Protein AF-0000000070200040 (afdb_homodimer)

pLDDT: mean 71.41, std 29.25, range [17.77, 98.75]

Secondary structure (DSSP, 8-state):
------TT------------TT--------STHHHHHHHHHHHHHHHHHHHHHHTTS---------TTS----HHHHHHHHHHHHHHHHHHHHHHTTGGGTT-HHHHHHHHHHHHHHHHHHHHHHH-GGG------HHHHHHHHT-HHHHHHHHHHHHHH-SGGGGT-GGGS-TT--HHHH--HHHHHHHHHHHHHHHHHHHHH-/------TT------------TT--------STHHHHHHHHHHHHHHHHHHHHHHTTS---------TTS----HHHHHHHHHHHHHHHHHHHHHHTTGGGTT-HHHHHHHHHHHHHHHHHHHHHHH-GGG------HHHHHHHHT-HHHHHHHHHHHHHH-SGGGGT-GGGS-TT--HHHH--HHHHHHHHHHHHHHHHHHHHH-

Solvent-accessible surface area (backbone atoms only — not comparable to full-atom values): 22613 Å² total; per-residue (Å²): 138,74,98,76,73,80,87,65,81,71,79,74,75,76,77,64,79,73,71,75,77,73,78,72,66,80,82,70,58,70,84,70,43,57,18,53,44,37,25,29,47,48,58,32,47,55,36,49,58,51,37,63,67,31,66,70,72,88,79,78,86,82,71,80,62,77,82,82,62,70,40,62,33,66,69,59,16,50,43,25,34,51,50,14,52,42,31,38,47,33,24,55,57,46,65,76,64,29,85,80,46,50,39,29,16,56,31,33,45,29,14,50,50,15,41,41,27,31,53,48,14,50,34,18,50,60,21,42,83,68,47,54,27,58,83,49,51,42,62,52,24,53,73,67,69,39,69,69,50,28,51,51,34,44,52,46,39,71,72,63,49,59,73,62,41,41,69,40,34,85,73,39,61,90,94,40,32,22,46,76,70,37,44,67,69,56,22,54,50,35,40,52,51,26,52,52,51,44,52,54,45,60,73,70,103,137,82,88,72,76,76,89,66,81,72,77,74,76,75,77,65,80,71,72,75,77,71,80,73,67,82,81,69,48,70,82,68,42,56,16,48,48,39,22,26,45,50,56,36,48,54,36,49,58,51,39,64,68,39,67,70,74,88,80,78,86,80,72,82,62,77,83,81,62,69,39,62,32,65,68,59,16,49,43,26,35,51,48,14,52,42,31,39,47,33,25,54,56,47,65,75,63,29,84,80,46,50,40,29,14,54,32,31,44,29,15,51,50,15,40,41,27,31,54,48,14,51,34,18,50,60,22,42,83,68,49,57,21,55,80,51,52,42,61,54,24,51,75,68,70,37,68,68,49,27,50,51,34,44,53,46,38,71,71,60,49,58,72,62,42,40,70,39,34,86,70,38,59,90,94,41,31,23,46,76,70,36,44,67,69,57,22,53,49,36,41,52,52,26,52,52,50,46,52,54,47,59,74,70,104

Organism: Mizuhopecten yessoensis (NCBI:txid6573)

Sequence (410 aa):
MLVWDRLTNGDRVSVDDDVDASDYSQYRPSPNSQFYDDVYRQCSRERKRYQESSKSRGGSRRSHFHDNDPVSNPMQQRKWFKQAELDLAAAEHFMKSTEEVQAYNWICYMSHQAVEKSLMSMMYRRDANSVNNGHDIYGIAASLGDDSLMSATGEMQSLLGNYTHLRYPDEHAAGRIPSSSVTRAMAETAFGIARRILDKVDAKNMLVWDRLTNGDRVSVDDDVDASDYSQYRPSPNSQFYDDVYRQCSRERKRYQESSKSRGGSRRSHFHDNDPVSNPMQQRKWFKQAELDLAAAEHFMKSTEEVQAYNWICYMSHQAVEKSLMSMMYRRDANSVNNGHDIYGIAASLGDDSLMSATGEMQSLLGNYTHLRYPDEHAAGRIPSSSVTRAMAETAFGIARRILDKVDAKN

Foldseek 3Di:
DDDPDDPDDPPPPPPVPPPDPPCPDDPPPDPCVVVVVVVVVVVVVVVVVVVVVVPPDDPDDCPPPVPPDADADLVLLVVLQVQLVVLLVVLVVCLVPVPVPLLLLVSLLSLLSSLQSLLLSVCNGGHVVPRDPDSQSLVSCVVVVDPVSNVLSVVSCVLCPDNVQSPAQVVDDPPDHNSRVGDSVSSVSSSVSSVVSSVVSVVVD/DDPPDDPDDPPPPPPVPPPDPPCPDDPDPDPCVVVVVVVVVVVVVVVVVVVVVVPPDDPDDPPPPVPPDADADLVLLVVLQVQLVVLLVVLVVCLVPVPVPLLLLVSLLSLLSSLQSLLLSVCNGGHVVPRDPDSQSLVSQVVVVDPVSNVLSVVSCVLCPDNVQSPAQVVDDPPDHNSRVGDSVSSVSSSVSSVVSSVVSVVVD

Structure (mmCIF, N/CA/C/O backbone):
data_AF-0000000070200040-model_v1
#
loop_
_entity.id
_entity.type
_entity.pdbx_description
1 polymer 'HEPN domain-containing protein'
#
loop_
_atom_site.group_PDB
_atom_site.id
_atom_site.type_symbol
_atom_site.label_atom_id
_atom_site.label_alt_id
_atom_site.label_comp_id
_atom_site.label_asym_id
_atom_site.label_entity_id
_atom_site.label_seq_id
_atom_site.pdbx_PDB_ins_code
_atom_site.Cartn_x
_atom_site.Cartn_y
_atom_site.Cartn_z
_atom_site.occupancy
_atom_site.B_iso_or_equiv
_atom_site.auth_seq_id
_atom_site.auth_comp_id
_atom_site.auth_asym_id
_atom_site.auth_atom_id
_atom_site.pdbx_PDB_model_num
ATOM 1 N N . MET A 1 1 ? -13.672 -40.188 24.156 1 18 1 MET A N 1
ATOM 2 C CA . MET A 1 1 ? -12.695 -40.094 25.234 1 18 1 MET A CA 1
ATOM 3 C C . MET A 1 1 ? -11.344 -39.625 24.703 1 18 1 MET A C 1
ATOM 5 O O . MET A 1 1 ? -10.75 -38.688 25.219 1 18 1 MET A O 1
ATOM 9 N N . LEU A 1 2 ? -10.391 -40.469 24.078 1 17.77 2 LEU A N 1
ATOM 10 C CA . LEU A 1 2 ? -9 -40.562 24.516 1 17.77 2 LEU A CA 1
ATOM 11 C C . LEU A 1 2 ? -8.156 -39.5 23.812 1 17.77 2 LEU A C 1
ATOM 13 O O . LEU A 1 2 ? -7.363 -38.812 24.469 1 17.77 2 LEU A O 1
ATOM 17 N N . VAL A 1 3 ? -7.801 -39.312 22.391 1 22.03 3 VAL A N 1
ATOM 18 C CA . VAL A 1 3 ? -6.395 -39.5 22.047 1 22.03 3 VAL A CA 1
ATOM 19 C C . VAL A 1 3 ? -5.652 -38.188 22.172 1 22.03 3 VAL A C 1
ATOM 21 O O . VAL A 1 3 ? -5.801 -37.281 21.328 1 22.03 3 VAL A O 1
ATOM 24 N N . TRP A 1 4 ? -5.703 -37.344 23.328 1 20.59 4 TRP A N 1
ATOM 25 C CA . TRP A 1 4 ? -5.094 -36.094 23.703 1 20.59 4 TRP A CA 1
ATOM 26 C C . TRP A 1 4 ? -3.574 -36.156 23.641 1 20.59 4 TRP A C 1
ATOM 28 O O . TRP A 1 4 ? -2.881 -35.156 23.781 1 20.59 4 TRP A O 1
ATOM 38 N N . ASP A 1 5 ? -2.936 -37.344 23.75 1 19.97 5 ASP A N 1
ATOM 39 C CA . ASP A 1 5 ? -1.746 -37.469 24.594 1 19.97 5 ASP A CA 1
ATOM 40 C C . ASP A 1 5 ? -0.537 -36.812 23.938 1 19.97 5 ASP A C 1
ATOM 42 O O . ASP A 1 5 ? 0.246 -36.125 24.594 1 19.97 5 ASP A O 1
ATOM 46 N N . ARG A 1 6 ? -0.025 -37.312 22.797 1 21.05 6 ARG A N 1
ATOM 47 C CA . ARG A 1 6 ? 1.37 -37.719 22.719 1 21.05 6 ARG A CA 1
ATOM 48 C C . ARG A 1 6 ? 2.283 -36.531 22.438 1 21.05 6 ARG A C 1
ATOM 50 O O . ARG A 1 6 ? 3.486 -36.719 22.234 1 21.05 6 ARG A O 1
ATOM 57 N N . LEU A 1 7 ? 1.887 -35.281 22.062 1 21.17 7 LEU A N 1
ATOM 58 C CA . LEU A 1 7 ? 2.795 -34.5 21.25 1 21.17 7 LEU A CA 1
ATOM 59 C C . LEU A 1 7 ? 3.916 -33.906 22.094 1 21.17 7 LEU A C 1
ATOM 61 O O . LEU A 1 7 ? 4.594 -32.969 21.672 1 21.17 7 LEU A O 1
ATOM 65 N N . THR A 1 8 ? 4.281 -34.531 23.312 1 20.77 8 THR A N 1
ATOM 66 C CA . THR A 1 8 ? 5.02 -33.75 24.297 1 20.77 8 THR A CA 1
ATOM 67 C C . THR A 1 8 ? 6.492 -33.656 23.906 1 20.77 8 THR A C 1
ATOM 69 O O . THR A 1 8 ? 7.266 -32.969 24.594 1 20.77 8 THR A O 1
ATOM 72 N N . ASN A 1 9 ? 7.074 -34.562 23.188 1 22.41 9 ASN A N 1
ATOM 73 C CA . ASN A 1 9 ? 8.469 -34.812 23.562 1 22.41 9 ASN A CA 1
ATOM 74 C C . ASN A 1 9 ? 9.344 -33.594 23.172 1 22.41 9 ASN A C 1
ATOM 76 O O . ASN A 1 9 ? 9.203 -33.062 22.094 1 22.41 9 ASN A O 1
ATOM 80 N N . GLY A 1 10 ? 10.047 -32.875 24.094 1 22.7 10 GLY A N 1
ATOM 81 C CA . GLY A 1 10 ? 10.859 -31.688 24.281 1 22.7 10 GLY A CA 1
ATOM 82 C C . GLY A 1 10 ? 12.211 -31.766 23.609 1 22.7 10 GLY A C 1
ATOM 83 O O . GLY A 1 10 ? 13.133 -31.031 23.953 1 22.7 10 GLY A O 1
ATOM 84 N N . ASP A 1 11 ? 12.398 -32.75 22.703 1 23.14 11 ASP A N 1
ATOM 85 C CA . ASP A 1 11 ? 13.836 -32.938 22.5 1 23.14 11 ASP A CA 1
ATOM 86 C C . ASP A 1 11 ? 14.484 -31.656 21.984 1 23.14 11 ASP A C 1
ATOM 88 O O . ASP A 1 11 ? 13.961 -31.016 21.062 1 23.14 11 ASP A O 1
ATOM 92 N N . ARG A 1 12 ? 15.359 -31.156 22.859 1 23.02 12 ARG A N 1
ATOM 93 C CA . ARG A 1 12 ? 16.172 -29.953 22.688 1 23.02 12 ARG A CA 1
ATOM 94 C C . ARG A 1 12 ? 17.062 -30.062 21.453 1 23.02 12 ARG A C 1
ATOM 96 O O . ARG A 1 12 ? 17.859 -30.984 21.328 1 23.02 12 ARG A O 1
ATOM 103 N N . VAL A 1 13 ? 16.531 -29.906 20.266 1 23.02 13 VAL A N 1
ATOM 104 C CA . VAL A 1 13 ? 17.422 -29.969 19.109 1 23.02 13 VAL A CA 1
ATOM 105 C C . VAL A 1 13 ? 18.547 -28.938 19.266 1 23.02 13 VAL A C 1
ATOM 107 O O . VAL A 1 13 ? 18.281 -27.766 19.531 1 23.02 13 VAL A O 1
ATOM 110 N N . SER A 1 14 ? 19.625 -29.375 19.844 1 22.47 14 SER A N 1
ATOM 111 C CA . SER A 1 14 ? 20.844 -28.594 20.031 1 22.47 14 SER A CA 1
ATOM 112 C C . SER A 1 14 ? 21.344 -28.031 18.703 1 22.47 14 SER A C 1
ATOM 114 O O . SER A 1 14 ? 21.672 -28.797 17.781 1 22.47 14 SER A O 1
ATOM 116 N N . VAL A 1 15 ? 20.766 -27.141 18.156 1 22.55 15 VAL A N 1
ATOM 117 C CA . VAL A 1 15 ? 21.219 -26.5 16.922 1 22.55 15 VAL A CA 1
ATOM 118 C C . VAL A 1 15 ? 22.625 -25.922 17.141 1 22.55 15 VAL A C 1
ATOM 120 O O . VAL A 1 15 ? 22.797 -24.938 17.844 1 22.55 15 VAL A O 1
ATOM 123 N N . ASP A 1 16 ? 23.562 -26.734 17.516 1 23.94 16 ASP A N 1
ATOM 124 C CA . ASP A 1 16 ? 24.922 -26.25 17.75 1 23.94 16 ASP A CA 1
ATOM 125 C C . ASP A 1 16 ? 25.484 -25.594 16.5 1 23.94 16 ASP A C 1
ATOM 127 O O . ASP A 1 16 ? 26.688 -25.312 16.422 1 23.94 16 ASP A O 1
ATOM 131 N N . ASP A 1 17 ? 24.812 -25.516 15.367 1 22.52 17 ASP A N 1
ATOM 132 C CA . ASP A 1 17 ? 25.688 -25.281 14.227 1 22.52 17 ASP A CA 1
ATOM 133 C C . ASP A 1 17 ? 26.453 -23.969 14.383 1 22.52 17 ASP A C 1
ATOM 135 O O . ASP A 1 17 ? 25.844 -22.906 14.547 1 22.52 17 ASP A O 1
ATOM 139 N N . ASP A 1 18 ? 27.594 -23.984 14.984 1 24.81 18 ASP A N 1
ATOM 140 C CA . ASP A 1 18 ? 28.594 -22.922 15.086 1 24.81 18 ASP A CA 1
ATOM 141 C C . ASP A 1 18 ? 28.891 -22.328 13.719 1 24.81 18 ASP A C 1
ATOM 143 O O . ASP A 1 18 ? 29.641 -22.906 12.922 1 24.81 18 ASP A O 1
ATOM 147 N N . VAL A 1 19 ? 27.984 -22.062 12.953 1 25.06 19 VAL A N 1
ATOM 148 C CA . VAL A 1 19 ? 28.406 -21.469 11.688 1 25.06 19 VAL A CA 1
ATOM 149 C C . VAL A 1 19 ? 29.281 -20.25 11.953 1 25.06 19 VAL A C 1
ATOM 151 O O . VAL A 1 19 ? 28.953 -19.391 12.781 1 25.06 19 VAL A O 1
ATOM 154 N N . ASP A 1 20 ? 30.5 -20.438 11.844 1 24.16 20 ASP A N 1
ATOM 155 C CA . ASP A 1 20 ? 31.562 -19.438 11.945 1 24.16 20 ASP A CA 1
ATOM 156 C C . ASP A 1 20 ? 31.219 -18.203 11.125 1 24.16 20 ASP A C 1
ATOM 158 O O . ASP A 1 20 ? 30.734 -18.312 9.992 1 24.16 20 ASP A O 1
ATOM 162 N N . ALA A 1 21 ? 31.078 -17.078 11.75 1 24.92 21 ALA A N 1
ATOM 163 C CA . ALA A 1 21 ? 30.734 -15.703 11.406 1 24.92 21 ALA A CA 1
ATOM 164 C C . ALA A 1 21 ? 31.594 -15.188 10.258 1 24.92 21 ALA A C 1
ATOM 166 O O . ALA A 1 21 ? 31.406 -14.062 9.781 1 24.92 21 ALA A O 1
ATOM 167 N N . SER A 1 22 ? 32.625 -15.867 10 1 25.25 22 SER A N 1
ATOM 168 C CA . SER A 1 22 ? 33.656 -15.047 9.352 1 25.25 22 SER A CA 1
ATOM 169 C C . SER A 1 22 ? 33.219 -14.648 7.945 1 25.25 22 SER A C 1
ATOM 171 O O . SER A 1 22 ? 33.688 -13.641 7.41 1 25.25 22 SER A O 1
ATOM 173 N N . ASP A 1 23 ? 32.75 -15.664 7.164 1 23.44 23 ASP A N 1
ATOM 174 C CA . ASP A 1 23 ? 32.844 -15.375 5.738 1 23.44 23 ASP A CA 1
ATOM 175 C C . ASP A 1 23 ? 31.766 -14.422 5.281 1 23.44 23 ASP A C 1
ATOM 177 O O . ASP A 1 23 ? 30.672 -14.852 4.898 1 23.44 23 ASP A O 1
ATOM 181 N N . TYR A 1 24 ? 31.391 -13.438 6.027 1 24.5 24 TYR A N 1
ATOM 182 C CA . TYR A 1 24 ? 30.438 -12.438 5.559 1 24.5 24 TYR A CA 1
ATOM 183 C C . TYR A 1 24 ? 30.812 -11.922 4.176 1 24.5 24 TYR A C 1
ATOM 185 O O . TYR A 1 24 ? 31.641 -11.016 4.051 1 24.5 24 TYR A O 1
ATOM 193 N N . SER A 1 25 ? 30.938 -12.93 3.242 1 25.91 25 SER A N 1
ATOM 194 C CA . SER A 1 25 ? 31.312 -12.516 1.891 1 25.91 25 SER A CA 1
ATOM 195 C C . SER A 1 25 ? 30.453 -11.344 1.419 1 25.91 25 SER A C 1
ATOM 197 O O . SER A 1 25 ? 29.359 -11.109 1.951 1 25.91 25 SER A O 1
ATOM 199 N N . GLN A 1 26 ? 30.922 -10.68 0.255 1 24.8 26 GLN A N 1
ATOM 200 C CA . GLN A 1 26 ? 30.641 -9.445 -0.476 1 24.8 26 GLN A CA 1
ATOM 201 C C . GLN A 1 26 ? 29.219 -9.445 -1.021 1 24.8 26 GLN A C 1
ATOM 203 O O . GLN A 1 26 ? 28.781 -10.406 -1.653 1 24.8 26 GLN A O 1
ATOM 208 N N . TYR A 1 27 ? 28.359 -8.883 -0.341 1 25.75 27 TYR A N 1
ATOM 209 C CA . TYR A 1 27 ? 26.984 -8.602 -0.736 1 25.75 27 TYR A CA 1
ATOM 210 C C . TYR A 1 27 ? 26.906 -8.125 -2.182 1 25.75 27 TYR A C 1
ATOM 212 O O . TYR A 1 27 ? 27.391 -7.031 -2.502 1 25.75 27 TYR A O 1
ATOM 220 N N . ARG A 1 28 ? 26.969 -9.133 -3.207 1 28.39 28 ARG A N 1
ATOM 221 C CA . ARG A 1 28 ? 26.781 -8.781 -4.609 1 28.39 28 ARG A CA 1
ATOM 222 C C . ARG A 1 28 ? 25.406 -8.133 -4.828 1 28.39 28 ARG A C 1
ATOM 224 O O . ARG A 1 28 ? 24.406 -8.617 -4.32 1 28.39 28 ARG A O 1
ATOM 231 N N . PRO A 1 29 ? 25.391 -6.906 -5.262 1 30.08 29 PRO A N 1
ATOM 232 C CA . PRO A 1 29 ? 24.141 -6.223 -5.566 1 30.08 29 PRO A CA 1
ATOM 233 C C . PRO A 1 29 ? 23.234 -7.027 -6.504 1 30.08 29 PRO A C 1
ATOM 235 O O . PRO A 1 29 ? 23.719 -7.562 -7.508 1 30.08 29 PRO A O 1
ATOM 238 N N . SER A 1 30 ? 22.266 -7.766 -6.105 1 32.5 30 SER A N 1
ATOM 239 C CA . SER A 1 30 ? 21.375 -8.641 -6.855 1 32.5 30 SER A CA 1
ATOM 240 C C . SER A 1 30 ? 20.766 -7.922 -8.055 1 32.5 30 SER A C 1
ATOM 242 O O . SER A 1 30 ? 20.562 -6.707 -8.016 1 32.5 30 SER A O 1
ATOM 244 N N . PRO A 1 31 ? 20.672 -8.531 -9.281 1 32.72 31 PRO A N 1
ATOM 245 C CA . PRO A 1 31 ? 20.109 -8.188 -10.586 1 32.72 31 PRO A CA 1
ATOM 246 C C . PRO A 1 31 ? 18.703 -7.574 -10.469 1 32.72 31 PRO A C 1
ATOM 248 O O . PRO A 1 31 ? 18.125 -7.164 -11.477 1 32.72 31 PRO A O 1
ATOM 251 N N . ASN A 1 32 ? 18.094 -7.465 -9.391 1 34.69 32 ASN A N 1
ATOM 252 C CA . ASN A 1 32 ? 16.672 -7.156 -9.234 1 34.69 32 ASN A CA 1
ATOM 253 C C . ASN A 1 32 ? 16.406 -5.668 -9.406 1 34.69 32 ASN A C 1
ATOM 255 O O . ASN A 1 32 ? 15.312 -5.188 -9.07 1 34.69 32 ASN A O 1
ATOM 259 N N . SER A 1 33 ? 17.406 -4.926 -9.961 1 39.88 33 SER A N 1
ATOM 260 C CA . SER A 1 33 ? 17.312 -3.488 -10.203 1 39.88 33 SER A CA 1
ATOM 261 C C . SER A 1 33 ? 16.328 -3.17 -11.312 1 39.88 33 SER A C 1
ATOM 263 O O . SER A 1 33 ? 15.578 -2.191 -11.227 1 39.88 33 SER A O 1
ATOM 265 N N . GLN A 1 34 ? 16.203 -4.07 -12.312 1 36.16 34 GLN A N 1
ATOM 266 C CA . GLN A 1 34 ? 15.414 -3.797 -13.508 1 36.16 34 GLN A CA 1
ATOM 267 C C . GLN A 1 34 ? 13.922 -3.756 -13.188 1 36.16 34 GLN A C 1
ATOM 269 O O . GLN A 1 34 ? 13.18 -2.949 -13.75 1 36.16 34 GLN A O 1
ATOM 274 N N . PHE A 1 35 ? 13.547 -4.527 -12.359 1 39.44 35 PHE A N 1
ATOM 275 C CA . PHE A 1 35 ? 12.133 -4.617 -12.023 1 39.44 35 PHE A CA 1
ATOM 276 C C . PHE A 1 35 ? 11.633 -3.303 -11.445 1 39.44 35 PHE A C 1
ATOM 278 O O . PHE A 1 35 ? 10.594 -2.789 -11.867 1 39.44 35 PHE A O 1
ATOM 285 N N . TYR A 1 36 ? 12.414 -2.697 -10.633 1 41.84 36 TYR A N 1
ATOM 286 C CA . TYR A 1 36 ? 11.992 -1.463 -9.984 1 41.84 36 TYR A CA 1
ATOM 287 C C . TYR A 1 36 ? 11.914 -0.314 -10.977 1 41.84 36 TYR A C 1
ATOM 289 O O . TYR A 1 36 ? 11.031 0.538 -10.891 1 41.84 36 TYR A O 1
ATOM 297 N N . ASP A 1 37 ? 12.625 -0.551 -12.086 1 41.78 37 ASP A N 1
ATOM 298 C CA . ASP A 1 37 ? 12.625 0.432 -13.164 1 41.78 37 ASP A CA 1
ATOM 299 C C . ASP A 1 37 ? 11.312 0.38 -13.953 1 41.78 37 ASP A C 1
ATOM 301 O O . ASP A 1 37 ? 10.758 1.42 -14.312 1 41.78 37 ASP A O 1
ATOM 305 N N . ASP A 1 38 ? 10.82 -0.682 -14.195 1 41.16 38 ASP A N 1
ATOM 306 C CA . ASP A 1 38 ? 9.648 -0.854 -15.039 1 41.16 38 ASP A CA 1
ATOM 307 C C . ASP A 1 38 ? 8.375 -0.431 -14.305 1 41.16 38 ASP A C 1
ATOM 309 O O . ASP A 1 38 ? 7.488 0.191 -14.898 1 41.16 38 ASP A O 1
ATOM 313 N N . VAL A 1 39 ? 8.297 -0.735 -13.148 1 43.34 39 VAL A N 1
ATOM 314 C CA . VAL A 1 39 ? 7.125 -0.329 -12.383 1 43.34 39 VAL A CA 1
ATOM 315 C C . VAL A 1 39 ? 7.051 1.195 -12.32 1 43.34 39 VAL A C 1
ATOM 317 O O . VAL A 1 39 ? 5.984 1.779 -12.516 1 43.34 39 VAL A O 1
ATOM 320 N N . TYR A 1 40 ? 8.227 1.735 -12.234 1 40.97 40 TYR A N 1
ATOM 321 C CA . TYR A 1 40 ? 8.328 3.191 -12.25 1 40.97 40 TYR A CA 1
ATOM 322 C C . TYR A 1 40 ? 7.91 3.746 -13.609 1 40.97 40 TYR A C 1
ATOM 324 O O . TYR A 1 40 ? 7.195 4.746 -13.68 1 40.97 40 TYR A O 1
ATOM 332 N N . ARG A 1 41 ? 8.234 3.045 -14.578 1 45.62 41 ARG A N 1
ATOM 333 C CA . ARG A 1 41 ? 7.863 3.418 -15.945 1 45.62 41 ARG A CA 1
ATOM 334 C C . ARG A 1 41 ? 6.355 3.336 -16.141 1 45.62 41 ARG A C 1
ATOM 336 O O . ARG A 1 41 ? 5.758 4.211 -16.766 1 45.62 41 ARG A O 1
ATOM 343 N N . GLN A 1 42 ? 5.82 2.432 -15.734 1 43.78 42 GLN A N 1
ATOM 344 C CA . GLN A 1 42 ? 4.395 2.221 -15.961 1 43.78 42 GLN A CA 1
ATOM 345 C C . GLN A 1 42 ? 3.555 3.221 -15.172 1 43.78 42 GLN A C 1
ATOM 347 O O . GLN A 1 42 ? 2.611 3.807 -15.703 1 43.78 42 GLN A O 1
ATOM 352 N N . CYS A 1 43 ? 3.924 3.455 -14 1 40.03 43 CYS A N 1
ATOM 353 C CA . CYS A 1 43 ? 3.205 4.449 -13.211 1 40.03 43 CYS A CA 1
ATOM 354 C C . CYS A 1 43 ? 3.416 5.848 -13.773 1 40.03 43 CYS A C 1
ATOM 356 O O . CYS A 1 43 ? 2.471 6.633 -13.875 1 40.03 43 CYS A O 1
ATOM 358 N N . SER A 1 44 ? 4.605 6.02 -14.344 1 41.38 44 SER A N 1
ATOM 359 C CA . SER A 1 44 ? 4.914 7.266 -15.039 1 41.38 44 SER A CA 1
ATOM 360 C C . SER A 1 44 ? 4.141 7.371 -16.344 1 41.38 44 SER A C 1
ATOM 362 O O . SER A 1 44 ? 3.668 8.453 -16.703 1 41.38 44 SER A O 1
ATOM 364 N N . ARG A 1 45 ? 4.102 6.336 -17.094 1 45.06 45 ARG A N 1
ATOM 365 C CA . ARG A 1 45 ? 3.359 6.32 -18.359 1 45.06 45 ARG A CA 1
ATOM 366 C C . ARG A 1 45 ? 1.873 6.562 -18.109 1 45.06 45 ARG A C 1
ATOM 368 O O . ARG A 1 45 ? 1.233 7.316 -18.844 1 45.06 45 ARG A O 1
ATOM 375 N N . GLU A 1 46 ? 1.425 6.004 -17.266 1 41.22 46 GLU A N 1
ATOM 376 C CA . GLU A 1 46 ? -0.002 6.125 -16.984 1 41.22 46 GLU A CA 1
ATOM 377 C C . GLU A 1 46 ? -0.347 7.523 -16.484 1 41.22 46 GLU A C 1
ATOM 379 O O . GLU A 1 46 ? -1.361 8.102 -16.875 1 41.22 46 GLU A O 1
ATOM 384 N N . ARG A 1 47 ? 0.574 8.047 -15.875 1 39.91 47 ARG A N 1
ATOM 385 C CA . ARG A 1 47 ? 0.461 9.438 -15.445 1 39.91 47 ARG A CA 1
ATOM 386 C C . ARG A 1 47 ? 0.539 10.383 -16.641 1 39.91 47 ARG A C 1
ATOM 388 O O . ARG A 1 47 ? -0.239 11.336 -16.734 1 39.91 47 ARG A O 1
ATOM 395 N N . LYS A 1 48 ? 1.467 10.141 -17.531 1 42.62 48 LYS A N 1
ATOM 396 C CA . LYS A 1 48 ? 1.59 10.906 -18.766 1 42.62 48 LYS A CA 1
ATOM 397 C C . LYS A 1 48 ? 0.307 10.828 -19.594 1 42.62 48 LYS A C 1
ATOM 399 O O . LYS A 1 48 ? -0.149 11.836 -20.141 1 42.62 48 LYS A O 1
ATOM 404 N N . ARG A 1 49 ? -0.171 9.758 -19.719 1 41.28 49 ARG A N 1
ATOM 405 C CA . ARG A 1 49 ? -1.392 9.602 -20.516 1 41.28 49 ARG A CA 1
ATOM 406 C C . ARG A 1 49 ? -2.547 10.375 -19.875 1 41.28 49 ARG A C 1
ATOM 408 O O . ARG A 1 49 ? -3.324 11.016 -20.594 1 41.28 49 ARG A O 1
ATOM 415 N N . TYR A 1 50 ? -2.498 10.469 -18.609 1 32.22 50 TYR A N 1
ATOM 416 C CA . TYR A 1 50 ? -3.578 11.18 -17.938 1 32.22 50 TYR A CA 1
ATOM 417 C C . TYR A 1 50 ? -3.367 12.688 -18.031 1 32.22 50 TYR A C 1
ATOM 419 O O . TYR A 1 50 ? -4.312 13.445 -18.266 1 32.22 50 TYR A O 1
ATOM 427 N N . GLN A 1 51 ? -2.16 13.102 -17.922 1 35.03 51 GLN A N 1
ATOM 428 C CA . GLN A 1 51 ? -1.845 14.523 -18.047 1 35.03 51 GLN A CA 1
ATOM 429 C C . GLN A 1 51 ? -2.098 15.016 -19.469 1 35.03 51 GLN A C 1
ATOM 431 O O . GLN A 1 51 ? -2.574 16.125 -19.672 1 35.03 51 GLN A O 1
ATOM 436 N N . GLU A 1 52 ? -1.749 14.328 -20.422 1 39.91 52 GLU A N 1
ATOM 437 C CA . GLU A 1 52 ? -1.97 14.695 -21.828 1 39.91 52 GLU A CA 1
ATOM 438 C C . GLU A 1 52 ? -3.457 14.852 -22.125 1 39.91 52 GLU A C 1
ATOM 440 O O . GLU A 1 52 ? -3.852 15.703 -22.922 1 39.91 52 GLU A O 1
ATOM 445 N N . SER A 1 53 ? -4.234 14.156 -21.531 1 34.56 53 SER A N 1
ATOM 446 C CA . SER A 1 53 ? -5.652 14.219 -21.875 1 34.56 53 SER A CA 1
ATOM 447 C C . SER A 1 53 ? -6.32 15.43 -21.234 1 34.56 53 SER A C 1
ATOM 449 O O . SER A 1 53 ? -7.301 15.961 -21.781 1 34.56 53 SER A O 1
ATOM 451 N N . SER A 1 54 ? -5.688 15.969 -20.109 1 31.48 54 SER A N 1
ATOM 452 C CA . SER A 1 54 ? -6.363 17.062 -19.438 1 31.48 54 SER A CA 1
ATOM 453 C C . SER A 1 54 ? -5.926 18.422 -20 1 31.48 54 SER A C 1
ATOM 455 O O . SER A 1 54 ? -6.398 19.469 -19.562 1 31.48 54 SER A O 1
ATOM 457 N N . LYS A 1 55 ? -4.824 18.547 -20.703 1 34.56 55 LYS A N 1
ATOM 458 C CA . LYS A 1 55 ? -4.285 19.812 -21.188 1 34.56 55 LYS A CA 1
ATOM 459 C C . LYS A 1 55 ? -5.215 20.453 -22.219 1 34.56 55 LYS A C 1
ATOM 461 O O . LYS A 1 55 ? -4.949 21.547 -22.703 1 34.56 55 LYS A O 1
ATOM 466 N N . SER A 1 56 ? -6.125 19.906 -22.797 1 29.16 56 SER A N 1
ATOM 467 C CA . SER A 1 56 ? -6.574 20.594 -24 1 29.16 56 SER A CA 1
ATOM 468 C C . SER A 1 56 ? -7.438 21.812 -23.656 1 29.16 56 SER A C 1
ATOM 470 O O . SER A 1 56 ? -7.855 22.547 -24.562 1 29.16 56 SER A O 1
ATOM 472 N N . ARG A 1 57 ? -8.156 22.062 -22.453 1 27.58 57 ARG A N 1
ATOM 473 C CA . ARG A 1 57 ? -9.305 22.906 -22.797 1 27.58 57 ARG A CA 1
ATOM 474 C C . ARG A 1 57 ? -8.93 24.375 -22.734 1 27.58 57 ARG A C 1
ATOM 476 O O . ARG A 1 57 ? -9.445 25.188 -23.5 1 27.58 57 ARG A O 1
ATOM 483 N N . GLY A 1 58 ? -8.547 25.109 -21.438 1 28.03 58 GLY A N 1
ATOM 484 C CA . GLY A 1 58 ? -9.055 26.469 -21.234 1 28.03 58 GLY A CA 1
ATOM 485 C C . GLY A 1 58 ? -8.156 27.531 -21.812 1 28.03 58 GLY A C 1
ATOM 486 O O . GLY A 1 58 ? -6.957 27.562 -21.547 1 28.03 58 GLY A O 1
ATOM 487 N N . GLY A 1 59 ? -8.305 28.109 -22.906 1 29.84 59 GLY A N 1
ATOM 488 C CA . GLY A 1 59 ? -7.785 29.234 -23.656 1 29.84 59 GLY A CA 1
ATOM 489 C C . GLY A 1 59 ? -7.898 30.547 -22.906 1 29.84 59 GLY A C 1
ATOM 490 O O . GLY A 1 59 ? -7.73 31.625 -23.5 1 29.84 59 GLY A O 1
ATOM 491 N N . SER A 1 60 ? -8.602 30.812 -21.672 1 30.22 60 SER A N 1
ATOM 492 C CA . SER A 1 60 ? -8.969 32.219 -21.438 1 30.22 60 SER A CA 1
ATOM 493 C C . SER A 1 60 ? -7.73 33.062 -21.219 1 30.22 60 SER A C 1
ATOM 495 O O . SER A 1 60 ? -6.656 32.562 -20.891 1 30.22 60 SER A O 1
ATOM 497 N N . ARG A 1 61 ? -7.883 34.594 -21 1 31.38 61 ARG A N 1
ATOM 498 C CA . ARG A 1 61 ? -7.113 35.812 -20.969 1 31.38 61 ARG A CA 1
ATOM 499 C C . ARG A 1 61 ? -6.066 35.781 -19.859 1 31.38 61 ARG A C 1
ATOM 501 O O . ARG A 1 61 ? -6.383 35.469 -18.719 1 31.38 61 ARG A O 1
ATOM 508 N N . ARG A 1 62 ? -4.773 35.938 -20.109 1 33.91 62 ARG A N 1
ATOM 509 C CA . ARG A 1 62 ? -3.527 35.906 -19.344 1 33.91 62 ARG A CA 1
ATOM 510 C C . ARG A 1 62 ? -3.4 37.125 -18.438 1 33.91 62 ARG A C 1
ATOM 512 O O . ARG A 1 62 ? -2.959 38.188 -18.875 1 33.91 62 ARG A O 1
ATOM 519 N N . SER A 1 63 ? -4.457 37.656 -17.625 1 32.56 63 SER A N 1
ATOM 520 C CA . SER A 1 63 ? -4.055 38.719 -16.719 1 32.56 63 SER A CA 1
ATOM 521 C C . SER A 1 63 ? -2.699 38.406 -16.078 1 32.56 63 SER A C 1
ATOM 523 O O . SER A 1 63 ? -2.354 37.25 -15.875 1 32.56 63 SER A O 1
ATOM 525 N N . HIS A 1 64 ? -1.692 39.375 -16.094 1 34.91 64 HIS A N 1
ATOM 526 C CA . HIS A 1 64 ? -0.331 39.312 -15.57 1 34.91 64 HIS A CA 1
ATOM 527 C C . HIS A 1 64 ? -0.319 38.938 -14.094 1 34.91 64 HIS A C 1
ATOM 529 O O . HIS A 1 64 ? -0.227 39.812 -13.219 1 34.91 64 HIS A O 1
ATOM 535 N N . PHE A 1 65 ? -1.358 38.562 -13.344 1 37.88 65 PHE A N 1
ATOM 536 C CA . PHE A 1 65 ? -1.065 37.969 -12.039 1 37.88 65 PHE A CA 1
ATOM 537 C C . PHE A 1 65 ? 0.33 37.375 -12.016 1 37.88 65 PHE A C 1
ATOM 539 O O . PHE A 1 65 ? 0.737 36.719 -12.969 1 37.88 65 PHE A O 1
ATOM 546 N N . HIS A 1 66 ? 1.341 38.062 -11.5 1 42.19 66 HIS A N 1
ATOM 547 C CA . HIS A 1 66 ? 2.629 37.406 -11.273 1 42.19 66 HIS A CA 1
ATOM 548 C C . HIS A 1 66 ? 2.457 35.906 -10.984 1 42.19 66 HIS A C 1
ATOM 550 O O . HIS A 1 66 ? 1.744 35.531 -10.055 1 42.19 66 HIS A O 1
ATOM 556 N N . ASP A 1 67 ? 2.447 35.062 -11.773 1 48.69 67 ASP A N 1
ATOM 557 C CA . ASP A 1 67 ? 2.178 33.656 -12.102 1 48.69 67 ASP A CA 1
ATOM 558 C C . ASP A 1 67 ? 2.596 32.719 -10.961 1 48.69 67 ASP A C 1
ATOM 560 O O . ASP A 1 67 ? 2.125 31.594 -10.867 1 48.69 67 ASP A O 1
ATOM 564 N N . ASN A 1 68 ? 3.666 33.25 -10.078 1 57.28 68 ASN A N 1
ATOM 565 C CA . ASN A 1 68 ? 4.328 32.344 -9.141 1 57.28 68 ASN A CA 1
ATOM 566 C C . ASN A 1 68 ? 3.691 32.406 -7.754 1 57.28 68 ASN A C 1
ATOM 568 O O . ASN A 1 68 ? 4.316 32.031 -6.762 1 57.28 68 ASN A O 1
ATOM 572 N N . ASP A 1 69 ? 2.574 33.125 -7.477 1 77.44 69 ASP A N 1
ATOM 573 C CA . ASP A 1 69 ? 2.051 33.25 -6.121 1 77.44 69 ASP A CA 1
ATOM 574 C C . ASP A 1 69 ? 1.505 31.922 -5.609 1 77.44 69 ASP A C 1
ATOM 576 O O . ASP A 1 69 ? 0.917 31.156 -6.375 1 77.44 69 ASP A O 1
ATOM 580 N N . PRO A 1 70 ? 1.827 31.672 -4.383 1 82.75 70 PRO A N 1
ATOM 581 C CA . PRO A 1 70 ? 1.279 30.438 -3.814 1 82.75 70 PRO A CA 1
ATOM 582 C C . PRO A 1 70 ? -0.247 30.406 -3.85 1 82.75 70 PRO A C 1
ATOM 584 O O . PRO A 1 70 ? -0.898 31.438 -3.672 1 82.75 70 PRO A O 1
ATOM 587 N N . VAL A 1 71 ? -0.775 29.406 -4.387 1 89.19 71 VAL A N 1
ATOM 588 C CA . VAL A 1 71 ? -2.215 29.172 -4.441 1 89.19 71 VAL A CA 1
ATOM 589 C C . VAL A 1 71 ? -2.586 27.984 -3.551 1 89.19 71 VAL A C 1
ATOM 591 O O . VAL A 1 71 ? -1.994 26.906 -3.656 1 89.19 71 VAL A O 1
ATOM 594 N N . SER A 1 72 ? -3.502 28.297 -2.537 1 90.62 72 SER A N 1
ATOM 595 C CA . SER A 1 72 ? -3.996 27.203 -1.703 1 90.62 72 SER A CA 1
ATOM 596 C C . SER A 1 72 ? -5.105 26.438 -2.404 1 90.62 72 SER A C 1
ATOM 598 O O . SER A 1 72 ? -5.719 26.938 -3.348 1 90.62 72 SER A O 1
ATOM 600 N N . ASN A 1 73 ? -5.273 25.125 -2.104 1 91.38 73 ASN A N 1
ATOM 601 C CA . ASN A 1 73 ? -6.371 24.266 -2.537 1 91.38 73 ASN A CA 1
ATOM 602 C C . ASN A 1 73 ? -7.035 23.562 -1.354 1 91.38 73 ASN A C 1
ATOM 604 O O . ASN A 1 73 ? -6.711 22.422 -1.037 1 91.38 73 ASN A O 1
ATOM 608 N N . PRO A 1 74 ? -8.016 24.266 -0.728 1 93 74 PRO A N 1
ATOM 609 C CA . PRO A 1 74 ? -8.617 23.766 0.512 1 93 74 PRO A CA 1
ATOM 610 C C . PRO A 1 74 ? -9.352 22.453 0.317 1 93 74 PRO A C 1
ATOM 612 O O . PRO A 1 74 ? -9.398 21.625 1.233 1 93 74 PRO A O 1
ATOM 615 N N . MET A 1 75 ? -9.93 22.312 -0.856 1 91.88 75 MET A N 1
ATOM 616 C CA . MET A 1 75 ? -10.641 21.062 -1.118 1 91.88 75 MET A CA 1
ATOM 617 C C . MET A 1 75 ? -9.68 19.875 -1.088 1 91.88 75 MET A C 1
ATOM 619 O O . MET A 1 75 ? -9.938 18.891 -0.402 1 91.88 75 MET A O 1
ATOM 623 N N . GLN A 1 76 ? -8.57 20 -1.822 1 92.62 76 GLN A N 1
ATOM 624 C CA . GLN A 1 76 ? -7.574 18.938 -1.822 1 92.62 76 GLN A CA 1
ATOM 625 C C . GLN A 1 76 ? -6.949 18.766 -0.441 1 92.62 76 GLN A C 1
ATOM 627 O O . GLN A 1 76 ? -6.707 17.641 0.002 1 92.62 76 GLN A O 1
ATOM 632 N N . GLN A 1 77 ? -6.734 19.828 0.202 1 94.31 77 GLN A N 1
ATOM 633 C CA . GLN A 1 77 ? -6.191 19.781 1.556 1 94.31 77 GLN A CA 1
ATOM 634 C C . GLN A 1 77 ? -7.059 18.906 2.465 1 94.31 77 GLN A C 1
ATOM 636 O O . GLN A 1 77 ? -6.547 18.031 3.154 1 94.31 77 GLN A O 1
ATOM 641 N N . ARG A 1 78 ? -8.289 19.156 2.453 1 94.44 78 ARG A N 1
ATOM 642 C CA . ARG A 1 78 ? -9.211 18.438 3.314 1 94.44 78 ARG A CA 1
ATOM 643 C C . ARG A 1 78 ? -9.297 16.969 2.918 1 94.44 78 ARG A C 1
ATOM 645 O O . ARG A 1 78 ? -9.336 16.078 3.779 1 94.44 78 ARG A O 1
ATOM 652 N N . LYS A 1 79 ? -9.32 16.703 1.646 1 94.19 79 LYS A N 1
ATOM 653 C CA . LYS A 1 79 ? -9.391 15.336 1.144 1 94.19 79 LYS A CA 1
ATOM 654 C C . LYS A 1 79 ? -8.18 14.516 1.59 1 94.19 79 LYS A C 1
ATOM 656 O O . LYS A 1 79 ? -8.328 13.398 2.084 1 94.19 79 LYS A O 1
ATOM 661 N N . TRP A 1 80 ? -7.055 15.117 1.409 1 95.12 80 TRP A N 1
ATOM 662 C CA . TRP A 1 80 ? -5.824 14.406 1.742 1 95.12 80 TRP A CA 1
ATOM 663 C C . TRP A 1 80 ? -5.711 14.188 3.246 1 95.12 80 TRP A C 1
ATOM 665 O O . TRP A 1 80 ? -5.305 13.117 3.693 1 95.12 80 TRP A O 1
ATOM 675 N N . PHE A 1 81 ? -6.105 15.18 4.012 1 97 81 PHE A N 1
ATOM 676 C CA . PHE A 1 81 ? -6 15.031 5.457 1 97 81 PHE A CA 1
ATOM 677 C C . PHE A 1 81 ? -7.008 14.008 5.973 1 97 81 PHE A C 1
ATOM 679 O O . PHE A 1 81 ? -6.699 13.219 6.867 1 97 81 PHE A O 1
ATOM 686 N N . LYS A 1 82 ? -8.156 14.062 5.418 1 96.31 82 LYS A N 1
ATOM 687 C CA . LYS A 1 82 ? -9.172 13.094 5.824 1 96.31 82 LYS A CA 1
ATOM 688 C C . LYS A 1 82 ? -8.703 11.672 5.551 1 96.31 82 LYS A C 1
ATOM 690 O O . LYS A 1 82 ? -8.875 10.781 6.391 1 96.31 82 LYS A O 1
ATOM 695 N N . GLN A 1 83 ? -8.141 11.445 4.406 1 96.31 83 GLN A N 1
ATOM 696 C CA . GLN A 1 83 ? -7.633 10.117 4.105 1 96.31 83 GLN A CA 1
ATOM 697 C C . GLN A 1 83 ? -6.488 9.742 5.047 1 96.31 83 GLN A C 1
ATOM 699 O O . GLN A 1 83 ? -6.344 8.57 5.422 1 96.31 83 GLN A O 1
ATOM 704 N N . ALA A 1 84 ? -5.637 10.695 5.406 1 97.44 84 ALA A N 1
ATOM 705 C CA . ALA A 1 84 ? -4.574 10.438 6.371 1 97.44 84 ALA A CA 1
ATOM 706 C C . ALA A 1 84 ? -5.141 9.945 7.699 1 97.44 84 ALA A C 1
ATOM 708 O O . ALA A 1 84 ? -4.641 8.977 8.273 1 97.44 84 ALA A O 1
ATOM 709 N N . GLU A 1 85 ? -6.188 10.57 8.125 1 97.44 85 GLU A N 1
ATOM 710 C CA . GLU A 1 85 ? -6.84 10.195 9.375 1 97.44 85 GLU A CA 1
ATOM 711 C C . GLU A 1 85 ? -7.41 8.781 9.305 1 97.44 85 GLU A C 1
ATOM 713 O O . GLU A 1 85 ? -7.266 7.996 10.242 1 97.44 85 GLU A O 1
ATOM 718 N N . LEU A 1 86 ? -7.988 8.547 8.227 1 95.69 86 LEU A N 1
ATOM 719 C CA . LEU A 1 86 ? -8.609 7.234 8.055 1 95.69 86 LEU A CA 1
ATOM 720 C C . LEU A 1 86 ? -7.555 6.145 7.914 1 95.69 86 LEU A C 1
ATOM 722 O O . LEU A 1 86 ? -7.738 5.027 8.406 1 95.69 86 LEU A O 1
ATOM 726 N N . ASP A 1 87 ? -6.402 6.457 7.223 1 97.19 87 ASP A N 1
ATOM 727 C CA . ASP A 1 87 ? -5.301 5.504 7.145 1 97.19 87 ASP A CA 1
ATOM 728 C C . ASP A 1 87 ? -4.754 5.184 8.531 1 97.19 87 ASP A C 1
ATOM 730 O O . ASP A 1 87 ? -4.457 4.023 8.836 1 97.19 87 ASP A O 1
ATOM 734 N N . LEU A 1 88 ? -4.629 6.199 9.344 1 97.94 88 LEU A N 1
ATOM 735 C CA . LEU A 1 88 ? -4.109 5.977 10.688 1 97.94 88 LEU A CA 1
ATOM 736 C C . LEU A 1 88 ? -5.102 5.188 11.531 1 97.94 88 LEU A C 1
ATOM 738 O O . LEU A 1 88 ? -4.707 4.332 12.328 1 97.94 88 LEU A O 1
ATOM 742 N N . ALA A 1 89 ? -6.355 5.516 11.375 1 95.94 89 ALA A N 1
ATOM 743 C CA . ALA A 1 89 ? -7.387 4.762 12.086 1 95.94 89 ALA A CA 1
ATOM 744 C C . ALA A 1 89 ? -7.363 3.289 11.68 1 95.94 89 ALA A C 1
ATOM 746 O O . ALA A 1 89 ? -7.543 2.406 12.523 1 95.94 89 ALA A O 1
ATOM 747 N N . ALA A 1 90 ? -7.176 3.027 10.414 1 95.31 90 ALA A N 1
ATOM 748 C CA . ALA A 1 90 ? -7.055 1.654 9.93 1 95.31 90 ALA A CA 1
ATOM 749 C C . ALA A 1 90 ? -5.863 0.949 10.562 1 95.31 90 ALA A C 1
ATOM 751 O O . ALA A 1 90 ? -5.973 -0.199 11 1 95.31 90 ALA A O 1
ATOM 752 N N . ALA A 1 91 ? -4.746 1.632 10.609 1 96.12 91 ALA A N 1
ATOM 753 C CA . ALA A 1 91 ? -3.557 1.067 11.242 1 96.12 91 ALA A CA 1
ATOM 754 C C . ALA A 1 91 ? -3.824 0.722 12.703 1 96.12 91 ALA A C 1
ATOM 756 O O . ALA A 1 91 ? -3.455 -0.359 13.172 1 96.12 91 ALA A O 1
ATOM 757 N N . GLU A 1 92 ? -4.453 1.601 13.375 1 94.5 92 GLU A N 1
ATOM 758 C CA . GLU A 1 92 ? -4.766 1.399 14.789 1 94.5 92 GLU A CA 1
ATOM 759 C C . GLU A 1 92 ? -5.672 0.186 14.992 1 94.5 92 GLU A C 1
ATOM 761 O O . GLU A 1 92 ? -5.43 -0.634 15.875 1 94.5 92 GLU A O 1
ATOM 766 N N . HIS A 1 93 ? -6.637 0.167 14.188 1 92.25 93 HIS A N 1
ATOM 767 C CA . HIS A 1 93 ? -7.582 -0.938 14.289 1 92.25 93 HIS A CA 1
ATOM 768 C C . HIS A 1 93 ? -6.91 -2.271 13.984 1 92.25 93 HIS A C 1
ATOM 770 O O . HIS A 1 93 ? -7.148 -3.266 14.672 1 92.25 93 HIS A O 1
ATOM 776 N N . PHE A 1 94 ? -6.168 -2.232 12.922 1 91.81 94 PHE A N 1
ATOM 777 C CA . PHE A 1 94 ? -5.488 -3.457 12.516 1 91.81 94 PHE A CA 1
ATOM 778 C C . PHE A 1 94 ? -4.508 -3.914 13.594 1 91.81 94 PHE A C 1
ATOM 780 O O . PHE A 1 94 ? -4.301 -5.113 13.781 1 91.81 94 PHE A O 1
ATOM 787 N N . MET A 1 95 ? -3.873 -3.096 14.336 1 89.88 95 MET A N 1
ATOM 788 C CA . MET A 1 95 ? -2.904 -3.395 15.391 1 89.88 95 MET A CA 1
ATOM 789 C C . MET A 1 95 ? -3.547 -4.215 16.5 1 89.88 95 MET A C 1
ATOM 791 O O . MET A 1 95 ? -2.885 -5.039 17.141 1 89.88 95 MET A O 1
ATOM 795 N N . LYS A 1 96 ? -4.773 -4.066 16.703 1 85.19 96 LYS A N 1
ATOM 796 C CA . LYS A 1 96 ? -5.48 -4.73 17.781 1 85.19 96 LYS A CA 1
ATOM 797 C C . LYS A 1 96 ? -5.68 -6.215 17.484 1 85.19 96 LYS A C 1
ATOM 799 O O . LYS A 1 96 ? -5.883 -7.016 18.406 1 85.19 96 LYS A O 1
ATOM 804 N N . SER A 1 97 ? -5.539 -6.633 16.234 1 78.06 97 SER A N 1
ATOM 805 C CA . SER A 1 97 ? -5.887 -8.008 15.891 1 78.06 97 SER A CA 1
ATOM 806 C C . SER A 1 97 ? -4.789 -8.68 15.078 1 78.06 97 SER A C 1
ATOM 808 O O . SER A 1 97 ? -4.953 -9.805 14.609 1 78.06 97 SER A O 1
ATOM 810 N N . THR A 1 98 ? -3.717 -8.078 14.93 1 71.81 98 THR A N 1
ATOM 811 C CA . THR A 1 98 ? -2.801 -8.516 13.883 1 71.81 98 THR A CA 1
ATOM 812 C C . THR A 1 98 ? -1.868 -9.602 14.398 1 71.81 98 THR A C 1
ATOM 814 O O . THR A 1 98 ? -1.157 -10.242 13.617 1 71.81 98 THR A O 1
ATOM 817 N N . GLU A 1 99 ? -1.799 -9.883 15.555 1 71.94 99 GLU A N 1
ATOM 818 C CA . GLU A 1 99 ? -0.859 -10.875 16.062 1 71.94 99 GLU A CA 1
ATOM 819 C C . GLU A 1 99 ? -1.053 -12.227 15.375 1 71.94 99 GLU A C 1
ATOM 821 O O . GLU A 1 99 ? -0.086 -12.953 15.148 1 71.94 99 GLU A O 1
ATOM 826 N N . GLU A 1 100 ? -2.086 -12.359 14.812 1 72.38 100 GLU A N 1
ATOM 827 C CA . GLU A 1 100 ? -2.42 -13.664 14.242 1 72.38 100 GLU A CA 1
ATOM 828 C C . GLU A 1 100 ? -1.883 -13.797 12.82 1 72.38 100 GLU A C 1
ATOM 830 O O . GLU A 1 100 ? -1.668 -14.914 12.336 1 72.38 100 GLU A O 1
ATOM 835 N N . VAL A 1 101 ? -1.658 -12.719 12.102 1 79.81 101 VAL A N 1
ATOM 836 C CA . VAL A 1 101 ? -1.389 -12.859 10.672 1 79.81 101 VAL A CA 1
ATOM 837 C C . VAL A 1 101 ? -0.091 -12.141 10.32 1 79.81 101 VAL A C 1
ATOM 839 O O . VAL A 1 101 ? 0.229 -11.977 9.141 1 79.81 101 VAL A O 1
ATOM 842 N N . GLN A 1 102 ? 0.763 -11.82 11.148 1 84.75 102 GLN A N 1
ATOM 843 C CA . GLN A 1 102 ? 2.051 -11.188 10.891 1 84.75 102 GLN A CA 1
ATOM 844 C C . GLN A 1 102 ? 1.901 -10.008 9.938 1 84.75 102 GLN A C 1
ATOM 846 O O . GLN A 1 102 ? 2.617 -9.914 8.938 1 84.75 102 GLN A O 1
ATOM 851 N N . ALA A 1 103 ? 1.011 -9.188 10.188 1 92.19 103 ALA A N 1
ATOM 852 C CA . ALA A 1 103 ? 0.672 -8.102 9.273 1 92.19 103 ALA A CA 1
ATOM 853 C C . ALA A 1 103 ? 1.236 -6.773 9.758 1 92.19 103 ALA A C 1
ATOM 855 O O . ALA A 1 103 ? 0.662 -5.715 9.492 1 92.19 103 ALA A O 1
ATOM 856 N N . TYR A 1 104 ? 2.41 -6.844 10.484 1 95.25 104 TYR A N 1
ATOM 857 C CA . TYR A 1 104 ? 2.994 -5.625 11.039 1 95.25 104 TYR A CA 1
ATOM 858 C C . TYR A 1 104 ? 3.547 -4.734 9.93 1 95.25 104 TYR A C 1
ATOM 860 O O . TYR A 1 104 ? 3.557 -3.508 10.062 1 95.25 104 TYR A O 1
ATOM 868 N N . ASN A 1 105 ? 3.98 -5.348 8.82 1 95.81 105 ASN A N 1
ATOM 869 C CA . ASN A 1 105 ? 4.438 -4.555 7.684 1 95.81 105 ASN A CA 1
ATOM 870 C C . ASN A 1 105 ? 3.322 -3.664 7.137 1 95.81 105 ASN A C 1
ATOM 872 O O . ASN A 1 105 ? 3.568 -2.52 6.754 1 95.81 105 ASN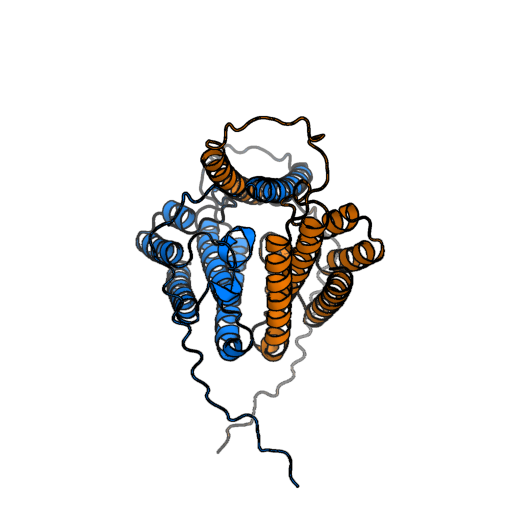 A O 1
ATOM 876 N N . TRP A 1 106 ? 2.096 -4.16 7.152 1 96.69 106 TRP A N 1
ATOM 877 C CA . TRP A 1 106 ? 0.972 -3.371 6.656 1 96.69 106 TRP A CA 1
ATOM 878 C C . TRP A 1 106 ? 0.662 -2.215 7.602 1 96.69 106 TRP A C 1
ATOM 880 O O . TRP A 1 106 ? 0.323 -1.116 7.156 1 96.69 106 TRP A O 1
ATOM 890 N N . ILE A 1 107 ? 0.776 -2.459 8.898 1 96.56 107 ILE A N 1
ATOM 891 C CA . ILE A 1 107 ? 0.56 -1.393 9.867 1 96.56 107 ILE A CA 1
ATOM 892 C C . ILE A 1 107 ? 1.595 -0.289 9.664 1 96.56 107 ILE A C 1
ATOM 894 O O . ILE A 1 107 ? 1.255 0.896 9.664 1 96.56 107 ILE A O 1
ATOM 898 N N . CYS A 1 108 ? 2.828 -0.694 9.477 1 97.62 108 CYS A N 1
ATOM 899 C CA . CYS A 1 108 ? 3.885 0.27 9.188 1 97.62 108 CYS A CA 1
ATOM 900 C C . CYS A 1 108 ? 3.598 1.025 7.898 1 97.62 108 CYS A C 1
ATOM 902 O O . CYS A 1 108 ? 3.756 2.246 7.84 1 97.62 108 CYS A O 1
ATOM 904 N N . TYR A 1 109 ? 3.119 0.356 6.906 1 97.38 109 TYR A N 1
ATOM 905 C CA . TYR A 1 109 ? 2.83 0.972 5.617 1 97.38 109 TYR A CA 1
ATOM 906 C C . TYR A 1 109 ? 1.667 1.951 5.727 1 97.38 109 TYR A C 1
ATOM 908 O O . TYR A 1 109 ? 1.734 3.066 5.207 1 97.38 109 TYR A O 1
ATOM 916 N N . MET A 1 110 ? 0.635 1.569 6.383 1 97.56 110 MET A N 1
ATOM 917 C CA . MET A 1 110 ? -0.502 2.459 6.598 1 97.56 110 MET A CA 1
ATOM 918 C C . MET A 1 110 ? -0.08 3.705 7.367 1 97.56 110 MET A C 1
ATOM 920 O O . MET A 1 110 ? -0.517 4.812 7.055 1 97.56 110 MET A O 1
ATOM 924 N N . SER A 1 111 ? 0.74 3.484 8.391 1 98.31 111 SER A N 1
ATOM 925 C CA . SER A 1 111 ? 1.251 4.613 9.156 1 98.31 111 SER A CA 1
ATOM 926 C C . SER A 1 111 ? 2.066 5.559 8.281 1 98.31 111 SER A C 1
ATOM 928 O O . SER A 1 111 ? 1.904 6.777 8.352 1 98.31 111 SER A O 1
ATOM 930 N N . HIS A 1 112 ? 2.895 4.988 7.48 1 98 112 HIS A N 1
ATOM 931 C CA . HIS A 1 112 ? 3.686 5.785 6.551 1 98 112 HIS A CA 1
ATOM 932 C C . HIS A 1 112 ? 2.791 6.555 5.586 1 98 112 HIS A C 1
ATOM 934 O O . HIS A 1 112 ? 3.012 7.742 5.34 1 98 112 HIS A O 1
ATOM 940 N N . GLN A 1 113 ? 1.783 5.891 5.062 1 97.19 113 GLN A N 1
ATOM 941 C CA . GLN A 1 113 ? 0.848 6.523 4.137 1 97.19 113 GLN A CA 1
ATOM 942 C C . GLN A 1 113 ? 0.079 7.652 4.816 1 97.19 113 GLN A C 1
ATOM 944 O O . GLN A 1 113 ? -0.178 8.688 4.207 1 97.19 113 GLN A O 1
ATOM 949 N N . ALA A 1 114 ? -0.287 7.445 6.062 1 97.94 114 ALA A N 1
ATOM 950 C CA . ALA A 1 114 ? -0.958 8.5 6.82 1 97.94 114 ALA A CA 1
ATOM 951 C C . ALA A 1 114 ? -0.081 9.742 6.926 1 97.94 114 ALA A C 1
ATOM 953 O O . ALA A 1 114 ? -0.556 10.867 6.727 1 97.94 114 ALA A O 1
ATOM 954 N N . VAL A 1 115 ? 1.182 9.508 7.207 1 98.12 115 VAL A N 1
ATOM 955 C CA . VAL A 1 115 ? 2.133 10.609 7.324 1 98.12 115 VAL A CA 1
ATOM 956 C C . VAL A 1 115 ? 2.264 11.32 5.98 1 98.12 115 VAL A C 1
ATOM 958 O O . VAL A 1 115 ? 2.174 12.547 5.914 1 98.12 115 VAL A O 1
ATOM 961 N N . GLU A 1 116 ? 2.447 10.586 4.957 1 96.19 116 GLU A N 1
ATOM 962 C CA . GLU A 1 116 ? 2.58 11.156 3.619 1 96.19 116 GLU A CA 1
ATOM 963 C C . GLU A 1 116 ? 1.381 12.031 3.27 1 96.19 116 GLU A C 1
ATOM 965 O O . GLU A 1 116 ? 1.545 13.18 2.842 1 96.19 116 GLU A O 1
ATOM 970 N N . LYS A 1 117 ? 0.251 11.523 3.502 1 96.31 117 LYS A N 1
ATOM 971 C CA . LYS A 1 117 ? -0.963 12.242 3.123 1 96.31 117 LYS A CA 1
ATOM 972 C C . LYS A 1 117 ? -1.173 13.469 4.004 1 96.31 117 LYS A C 1
ATOM 974 O O . LYS A 1 117 ? -1.679 14.492 3.539 1 96.31 117 LYS A O 1
ATOM 979 N N . SER A 1 118 ? -0.811 13.367 5.262 1 97.31 118 SER A N 1
ATOM 980 C CA . SER A 1 118 ? -0.918 14.531 6.129 1 97.31 118 SER A CA 1
ATOM 981 C C . SER A 1 118 ? 0.01 15.656 5.664 1 97.31 118 SER A C 1
ATOM 983 O O . SER A 1 118 ? -0.384 16.828 5.637 1 97.31 118 SER A O 1
ATOM 985 N N . LEU A 1 119 ? 1.203 15.328 5.301 1 96.38 119 LEU A N 1
ATOM 986 C CA . LEU A 1 119 ? 2.158 16.312 4.82 1 96.38 119 LEU A CA 1
ATOM 987 C C . LEU A 1 119 ? 1.698 16.922 3.496 1 96.38 119 LEU A C 1
ATOM 989 O O . LEU A 1 119 ? 1.821 18.125 3.283 1 96.38 119 LEU A O 1
ATOM 993 N N . MET A 1 120 ? 1.146 16.062 2.662 1 94.44 120 MET A N 1
ATOM 994 C CA . MET A 1 120 ? 0.619 16.547 1.389 1 94.44 120 MET A CA 1
ATOM 995 C C . MET A 1 120 ? -0.527 17.531 1.611 1 94.44 120 MET A C 1
ATOM 997 O O . MET A 1 120 ? -0.667 18.516 0.872 1 94.44 120 MET A O 1
ATOM 1001 N N . SER A 1 121 ? -1.335 17.234 2.547 1 95.25 121 SER A N 1
ATOM 1002 C CA . SER A 1 121 ? -2.41 18.156 2.883 1 95.25 121 SER A CA 1
ATOM 1003 C C . SER A 1 121 ? -1.861 19.547 3.221 1 95.25 121 SER A C 1
ATOM 1005 O O . SER A 1 121 ? -2.422 20.562 2.803 1 95.25 121 SER A O 1
ATOM 1007 N N . MET A 1 122 ? -0.802 19.594 3.957 1 94.69 122 MET A N 1
ATOM 1008 C CA . MET A 1 122 ? -0.172 20.859 4.305 1 94.69 122 MET A CA 1
ATOM 1009 C C . MET A 1 122 ? 0.362 21.562 3.062 1 94.69 122 MET A C 1
ATOM 1011 O O . MET A 1 122 ? 0.294 22.781 2.959 1 94.69 122 MET A O 1
ATOM 1015 N N . MET A 1 123 ? 0.891 20.797 2.211 1 92.75 123 MET A N 1
ATOM 1016 C CA . MET A 1 123 ? 1.395 21.375 0.972 1 92.75 123 MET A CA 1
ATOM 1017 C C . MET A 1 123 ? 0.268 22.031 0.182 1 92.75 123 MET A C 1
ATOM 1019 O O . MET A 1 123 ? 0.437 23.141 -0.353 1 92.75 123 MET A O 1
ATOM 1023 N N . TYR A 1 124 ? -0.856 21.375 0.085 1 91.81 124 TYR A N 1
ATOM 1024 C CA . TYR A 1 124 ? -2.002 21.922 -0.629 1 91.81 124 TYR A CA 1
ATOM 1025 C C . TYR A 1 124 ? -2.494 23.203 0.033 1 91.81 124 TYR A C 1
ATOM 1027 O O . TYR A 1 124 ? -3.006 24.094 -0.64 1 91.81 124 TYR A O 1
ATOM 1035 N N . ARG A 1 125 ? -2.365 23.266 1.294 1 93.19 125 ARG A N 1
ATOM 1036 C CA . ARG A 1 125 ? -2.738 24.484 2.016 1 93.19 125 ARG A CA 1
ATOM 1037 C C . ARG A 1 125 ? -1.783 25.625 1.69 1 93.19 125 ARG A C 1
ATOM 1039 O O . ARG A 1 125 ? -2.215 26.766 1.497 1 93.19 125 ARG A O 1
ATOM 1046 N N . ARG A 1 126 ? -0.526 25.359 1.626 1 91.62 126 ARG A N 1
ATOM 1047 C CA . ARG A 1 126 ? 0.497 26.391 1.451 1 91.62 126 ARG A CA 1
ATOM 1048 C C . ARG A 1 126 ? 0.585 26.828 -0.006 1 91.62 126 ARG A C 1
ATOM 1050 O O . ARG A 1 126 ? 0.519 28.031 -0.303 1 91.62 126 ARG A O 1
ATOM 1057 N N . ASP A 1 127 ? 0.835 25.828 -0.878 1 90.44 127 ASP A N 1
ATOM 1058 C CA . ASP A 1 127 ? 0.948 26.125 -2.303 1 90.44 127 ASP A CA 1
ATOM 1059 C C . ASP A 1 127 ? 0.692 24.875 -3.145 1 90.44 127 ASP A C 1
ATOM 1061 O O . ASP A 1 127 ? 1.589 24.047 -3.328 1 90.44 127 ASP A O 1
ATOM 1065 N N . ALA A 1 128 ? -0.462 24.859 -3.682 1 86.69 128 ALA A N 1
ATOM 1066 C CA . ALA A 1 128 ? -0.882 23.703 -4.48 1 86.69 128 ALA A CA 1
ATOM 1067 C C . ALA A 1 128 ? 0.003 23.547 -5.711 1 86.69 128 ALA A C 1
ATOM 1069 O O . ALA A 1 128 ? 0.161 22.438 -6.227 1 86.69 128 ALA A O 1
ATOM 1070 N N . ASN A 1 129 ? 0.671 24.609 -6.113 1 81.5 129 ASN A N 1
ATOM 1071 C CA . ASN A 1 129 ? 1.541 24.562 -7.285 1 81.5 129 ASN A CA 1
ATOM 1072 C C . ASN A 1 129 ? 2.85 23.844 -6.984 1 81.5 129 ASN A C 1
ATOM 1074 O O . ASN A 1 129 ? 3.564 23.438 -7.902 1 81.5 129 ASN A O 1
ATOM 1078 N N . SER A 1 130 ? 3.107 23.75 -5.699 1 79.94 130 SER A N 1
ATOM 1079 C CA . SER A 1 130 ? 4.383 23.172 -5.285 1 79.94 130 SER A CA 1
ATOM 1080 C C . SER A 1 130 ? 4.246 21.672 -5.004 1 79.94 130 SER A C 1
ATOM 1082 O O . SER A 1 130 ? 5.238 21 -4.734 1 79.94 130 SER A O 1
ATOM 1084 N N . VAL A 1 131 ? 3.027 21.281 -5 1 79.88 131 VAL A N 1
ATOM 1085 C CA . VAL A 1 131 ? 2.799 19.875 -4.676 1 79.88 131 VAL A CA 1
ATOM 1086 C C . VAL A 1 131 ? 3.406 18.984 -5.762 1 79.88 131 VAL A C 1
ATOM 1088 O O . VAL A 1 131 ? 3.096 19.141 -6.945 1 79.88 131 VAL A O 1
ATOM 1091 N N . ASN A 1 132 ? 4.457 18.312 -5.23 1 68.81 132 ASN A N 1
ATOM 1092 C CA . ASN A 1 132 ? 5.074 17.344 -6.121 1 68.81 132 ASN A CA 1
ATOM 1093 C C . ASN A 1 132 ? 4.684 15.914 -5.738 1 68.81 132 ASN A C 1
ATOM 1095 O O . ASN A 1 132 ? 4.18 15.672 -4.641 1 68.81 132 ASN A O 1
ATOM 1099 N N . ASN A 1 133 ? 4.645 15.117 -6.629 1 57.22 133 ASN A N 1
ATOM 1100 C CA . ASN A 1 133 ? 4.172 13.75 -6.465 1 57.22 133 ASN A CA 1
ATOM 1101 C C . ASN A 1 133 ? 5.195 12.883 -5.738 1 57.22 133 ASN A C 1
ATOM 1103 O O . ASN A 1 133 ? 5.188 11.656 -5.875 1 57.22 133 ASN A O 1
ATOM 1107 N N . GLY A 1 134 ? 6 13.547 -4.934 1 65.06 134 GLY A N 1
ATOM 1108 C CA . GLY A 1 134 ? 6.973 12.695 -4.262 1 65.06 134 GLY A CA 1
ATOM 1109 C C . GLY A 1 134 ? 6.418 12.016 -3.025 1 65.06 134 GLY A C 1
ATOM 1110 O O . GLY A 1 134 ? 5.457 12.5 -2.424 1 65.06 134 GLY A O 1
ATOM 1111 N N . HIS A 1 135 ? 6.957 10.797 -2.812 1 77.88 135 HIS A N 1
ATOM 1112 C CA . HIS A 1 135 ? 6.543 9.961 -1.693 1 77.88 135 HIS A CA 1
ATOM 1113 C C . HIS A 1 135 ? 7.586 9.969 -0.582 1 77.88 135 HIS A C 1
ATOM 1115 O O . HIS A 1 135 ? 7.496 9.195 0.37 1 77.88 135 HIS A O 1
ATOM 1121 N N . ASP A 1 136 ? 8.508 10.836 -0.768 1 87.94 136 ASP A N 1
ATOM 1122 C CA . ASP A 1 136 ? 9.531 10.945 0.266 1 87.94 136 ASP A CA 1
ATOM 1123 C C . ASP A 1 136 ? 9.07 11.859 1.398 1 87.94 136 ASP A C 1
ATOM 1125 O O . ASP A 1 136 ? 9.133 13.086 1.275 1 87.94 136 ASP A O 1
ATOM 1129 N N . ILE A 1 137 ? 8.773 11.32 2.465 1 94.75 137 ILE A N 1
ATOM 1130 C CA . ILE A 1 137 ? 8.117 12.062 3.531 1 94.75 137 ILE A CA 1
ATOM 1131 C C . ILE A 1 137 ? 9.102 13.062 4.141 1 94.75 137 ILE A C 1
ATOM 1133 O O . ILE A 1 137 ? 8.711 14.172 4.52 1 94.75 137 ILE A O 1
ATOM 1137 N N . TYR A 1 138 ? 10.398 12.727 4.211 1 93.12 138 TYR A N 1
ATOM 1138 C CA . TYR A 1 138 ? 11.398 13.648 4.734 1 93.12 138 TYR A CA 1
ATOM 1139 C C . TYR A 1 138 ? 11.57 14.844 3.803 1 93.12 138 TYR A C 1
ATOM 1141 O O . TYR A 1 138 ? 11.648 15.992 4.258 1 93.12 138 TYR A O 1
ATOM 1149 N N . GLY A 1 139 ? 11.656 14.57 2.529 1 91.56 139 GLY A N 1
ATOM 1150 C CA . GLY A 1 139 ? 11.766 15.641 1.548 1 91.56 139 GLY A CA 1
ATOM 1151 C C . GLY A 1 139 ? 10.586 16.594 1.578 1 91.56 139 GLY A C 1
ATOM 1152 O O . GLY A 1 139 ? 10.766 17.812 1.47 1 91.56 139 GLY A O 1
ATOM 1153 N N . ILE A 1 140 ? 9.391 16.047 1.732 1 92.56 140 ILE A N 1
ATOM 1154 C CA . ILE A 1 140 ? 8.195 16.875 1.819 1 92.56 140 ILE A CA 1
ATOM 1155 C C . ILE A 1 140 ? 8.258 17.75 3.072 1 92.56 140 ILE A C 1
ATOM 1157 O O . ILE A 1 140 ? 8.023 18.953 3.01 1 92.56 140 ILE A O 1
ATOM 1161 N N . ALA A 1 141 ? 8.617 17.141 4.18 1 94.62 141 ALA A N 1
ATOM 1162 C CA . ALA A 1 141 ? 8.734 17.891 5.43 1 94.62 141 ALA A CA 1
ATOM 1163 C C . ALA A 1 141 ? 9.766 19.016 5.309 1 94.62 141 ALA A C 1
ATOM 1165 O O . ALA A 1 141 ? 9.547 20.125 5.801 1 94.62 141 ALA A O 1
ATOM 1166 N N . ALA A 1 142 ? 10.836 18.734 4.676 1 93.31 142 ALA A N 1
ATOM 1167 C CA . ALA A 1 142 ? 11.891 19.719 4.48 1 93.31 142 ALA A CA 1
ATOM 1168 C C . ALA A 1 142 ? 11.391 20.891 3.648 1 93.31 142 ALA A C 1
ATOM 1170 O O . ALA A 1 142 ? 11.688 22.047 3.957 1 93.31 142 ALA A O 1
ATOM 1171 N N . SER A 1 143 ? 10.633 20.578 2.617 1 91.19 143 SER A N 1
ATOM 1172 C CA . SER A 1 143 ? 10.109 21.625 1.751 1 91.19 143 SER A CA 1
ATOM 1173 C C . SER A 1 143 ? 9.125 22.516 2.502 1 91.19 143 SER A C 1
ATOM 1175 O O . SER A 1 143 ? 8.922 23.672 2.127 1 91.19 143 SER A O 1
ATOM 1177 N N . LEU A 1 144 ? 8.531 21.984 3.506 1 92.44 144 LEU A N 1
ATOM 1178 C CA . LEU A 1 144 ? 7.586 22.75 4.316 1 92.44 144 LEU A CA 1
ATOM 1179 C C . LEU A 1 144 ? 8.32 23.625 5.328 1 92.44 144 LEU A C 1
ATOM 1181 O O . LEU A 1 144 ? 7.715 24.516 5.934 1 92.44 144 LEU A O 1
ATOM 1185 N N . GLY A 1 145 ? 9.625 23.344 5.531 1 91.69 145 GLY A N 1
ATOM 1186 C CA . GLY A 1 145 ? 10.438 24.172 6.41 1 91.69 145 GLY A CA 1
ATOM 1187 C C . GLY A 1 145 ? 10.062 24.031 7.875 1 91.69 145 GLY A C 1
ATOM 1188 O O . GLY A 1 145 ? 10.117 25.016 8.625 1 91.69 145 GLY A O 1
ATOM 1189 N N . ASP A 1 146 ? 9.555 22.953 8.273 1 92.25 146 ASP A N 1
ATOM 1190 C CA . ASP A 1 146 ? 9.164 22.703 9.656 1 92.25 146 ASP A CA 1
ATOM 1191 C C . ASP A 1 146 ? 10.109 21.703 10.328 1 92.25 146 ASP A C 1
ATOM 1193 O O . ASP A 1 146 ? 10.055 20.5 10.062 1 92.25 146 ASP A O 1
ATOM 1197 N N . ASP A 1 147 ? 10.891 22.172 11.273 1 95.44 147 ASP A N 1
ATOM 1198 C CA . ASP A 1 147 ? 11.93 21.375 11.922 1 95.44 147 ASP A CA 1
ATOM 1199 C C . ASP A 1 147 ? 11.328 20.203 12.695 1 95.44 147 ASP A C 1
ATOM 1201 O O . ASP A 1 147 ? 11.914 19.125 12.75 1 95.44 147 ASP A O 1
ATOM 1205 N N . SER A 1 148 ? 10.25 20.469 13.32 1 96.12 148 SER A N 1
ATOM 1206 C CA . SER A 1 148 ? 9.609 19.422 14.094 1 96.12 148 SER A CA 1
ATOM 1207 C C . SER A 1 148 ? 9.125 18.281 13.195 1 96.12 148 SER A C 1
ATOM 1209 O O . SER A 1 148 ? 9.273 17.109 13.539 1 96.12 148 SER A O 1
ATOM 1211 N N . LEU A 1 149 ? 8.594 18.641 12.055 1 97.19 149 LEU A N 1
ATOM 1212 C CA . LEU A 1 149 ? 8.141 17.641 11.094 1 97.19 149 LEU A CA 1
ATOM 1213 C C . LEU A 1 149 ? 9.328 16.922 10.461 1 97.19 149 LEU A C 1
ATOM 1215 O O . LEU A 1 149 ? 9.266 15.711 10.211 1 97.19 149 LEU A O 1
ATOM 1219 N N . MET A 1 150 ? 10.375 17.609 10.227 1 97.06 150 MET A N 1
ATOM 1220 C CA . MET A 1 150 ? 11.578 17 9.68 1 97.06 150 MET A CA 1
ATOM 1221 C C . MET A 1 150 ? 12.164 15.977 10.656 1 97.06 150 MET A C 1
ATOM 1223 O O . MET A 1 150 ? 12.555 14.883 10.25 1 97.06 150 MET A O 1
ATOM 1227 N N . SER A 1 151 ? 12.164 16.375 11.859 1 98 151 SER A N 1
ATOM 1228 C CA . SER A 1 151 ? 12.68 15.461 12.883 1 98 151 SER A CA 1
ATOM 1229 C C . SER A 1 151 ? 11.836 14.195 12.969 1 98 151 SER A C 1
ATOM 1231 O O . SER A 1 151 ? 12.375 13.086 12.984 1 98 151 SER A O 1
ATOM 1233 N N . ALA A 1 152 ? 10.539 14.359 13.039 1 98.12 152 ALA A N 1
ATOM 1234 C CA . ALA A 1 152 ? 9.633 13.219 13.18 1 98.12 152 ALA A CA 1
ATOM 1235 C C . ALA A 1 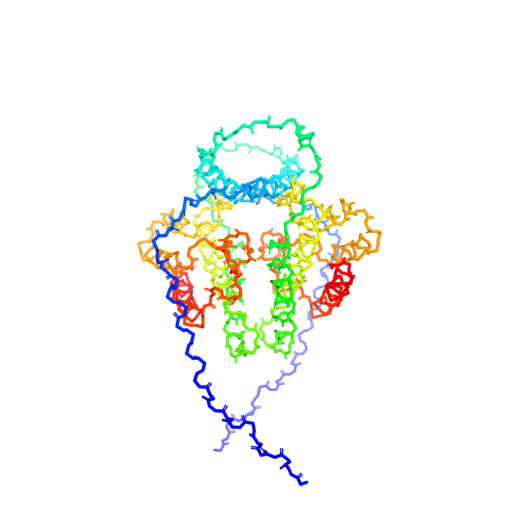152 ? 9.695 12.32 11.945 1 98.12 152 ALA A C 1
ATOM 1237 O O . ALA A 1 152 ? 9.719 11.094 12.062 1 98.12 152 ALA A O 1
ATOM 1238 N N . THR A 1 153 ? 9.711 12.922 10.75 1 97.62 153 THR A N 1
ATOM 1239 C CA . THR A 1 153 ? 9.805 12.117 9.531 1 97.62 153 THR A CA 1
ATOM 1240 C C . THR A 1 153 ? 11.164 11.438 9.438 1 97.62 153 THR A C 1
ATOM 1242 O O . THR A 1 153 ? 11.273 10.328 8.922 1 97.62 153 THR A O 1
ATOM 1245 N N . GLY A 1 154 ? 12.203 12.133 9.883 1 97.56 154 GLY A N 1
ATOM 1246 C CA . GLY A 1 154 ? 13.508 11.508 9.961 1 97.56 154 GLY A CA 1
ATOM 1247 C C . GLY A 1 154 ? 13.523 10.273 10.859 1 97.56 154 GLY A C 1
ATOM 1248 O O . GLY A 1 154 ? 14.148 9.266 10.523 1 97.56 154 GLY A O 1
ATOM 1249 N N . GLU A 1 155 ? 12.867 10.359 11.977 1 98.12 155 GLU A N 1
ATOM 1250 C CA . GLU A 1 155 ? 12.727 9.219 12.883 1 98.12 155 GLU A CA 1
ATOM 1251 C C . GLU A 1 155 ? 12.047 8.047 12.188 1 98.12 155 GLU A C 1
ATOM 1253 O O . GLU A 1 155 ? 12.484 6.898 12.328 1 98.12 155 GLU A O 1
ATOM 1258 N N . MET A 1 156 ? 11.016 8.32 11.492 1 97.62 156 MET A N 1
ATOM 1259 C CA . MET A 1 156 ? 10.281 7.266 10.797 1 97.62 156 MET A CA 1
ATOM 1260 C C . MET A 1 156 ? 11.141 6.637 9.703 1 97.62 156 MET A C 1
ATOM 1262 O O . MET A 1 156 ? 11.156 5.418 9.547 1 97.62 156 MET A O 1
ATOM 1266 N N . GLN A 1 157 ? 11.789 7.461 8.945 1 95.62 157 GLN A N 1
ATOM 1267 C CA . GLN A 1 157 ? 12.656 6.965 7.879 1 95.62 157 GLN A CA 1
ATOM 1268 C C . GLN A 1 157 ? 13.773 6.086 8.438 1 95.62 157 GLN A C 1
ATOM 1270 O O . GLN A 1 157 ? 14.133 5.07 7.84 1 95.62 157 GLN A O 1
ATOM 1275 N N . SER A 1 158 ? 14.32 6.52 9.555 1 96.31 158 SER A N 1
ATOM 1276 C CA . SER A 1 158 ? 15.352 5.719 10.203 1 96.31 158 SER A CA 1
ATOM 1277 C C . SER A 1 158 ? 14.797 4.379 10.672 1 96.31 158 SER A C 1
ATOM 1279 O O . SER A 1 158 ? 15.5 3.361 10.633 1 96.31 158 SER A O 1
ATOM 1281 N N . LEU A 1 159 ? 13.617 4.348 11.07 1 96.75 159 LEU A N 1
ATOM 1282 C CA . LEU A 1 159 ? 12.961 3.156 11.594 1 96.75 159 LEU A CA 1
ATOM 1283 C C . LEU A 1 159 ? 12.609 2.189 10.461 1 96.75 159 LEU A C 1
ATOM 1285 O O . LEU A 1 159 ? 12.859 0.987 10.57 1 96.75 159 LEU A O 1
ATOM 1289 N N . LEU A 1 160 ? 12.055 2.723 9.359 1 94.06 160 LEU A N 1
ATOM 1290 C CA . LEU A 1 160 ? 11.422 1.868 8.359 1 94.06 160 LEU A CA 1
ATOM 1291 C C . LEU A 1 160 ? 12.289 1.752 7.113 1 94.06 160 LEU A C 1
ATOM 1293 O O . LEU A 1 160 ? 12.094 0.843 6.301 1 94.06 160 LEU A O 1
ATOM 1297 N N . GLY A 1 161 ? 13.18 2.67 6.973 1 89.44 161 GLY A N 1
ATOM 1298 C CA . GLY A 1 161 ? 13.898 2.717 5.707 1 89.44 161 GLY A CA 1
ATOM 1299 C C . GLY A 1 161 ? 13.023 3.115 4.535 1 89.44 161 GLY A C 1
ATOM 1300 O O . GLY A 1 161 ? 12.172 3.994 4.66 1 89.44 161 GLY A O 1
ATOM 1301 N N . ASN A 1 162 ? 13.344 2.555 3.424 1 85 162 ASN A N 1
ATOM 1302 C CA . ASN A 1 162 ? 12.508 2.801 2.256 1 85 162 ASN A CA 1
ATOM 1303 C C . ASN A 1 162 ? 11.148 2.131 2.393 1 85 162 ASN A C 1
ATOM 1305 O O . ASN A 1 162 ? 11.062 0.938 2.691 1 85 162 ASN A O 1
ATOM 1309 N N . TYR A 1 163 ? 10.109 2.945 2.148 1 85.44 163 TYR A N 1
ATOM 1310 C CA . TYR A 1 163 ? 8.758 2.455 2.395 1 85.44 163 TYR A CA 1
ATOM 1311 C C . TYR A 1 163 ? 8.414 1.301 1.46 1 85.44 163 TYR A C 1
ATOM 1313 O O . TYR A 1 163 ? 7.535 0.49 1.759 1 85.44 163 TYR A O 1
ATOM 1321 N N . THR A 1 164 ? 9.062 1.152 0.349 1 85.44 164 THR A N 1
ATOM 1322 C CA . THR A 1 164 ? 8.828 0.043 -0.568 1 85.44 164 THR A CA 1
ATOM 1323 C C . THR A 1 164 ? 9.211 -1.284 0.077 1 85.44 164 THR A C 1
ATOM 1325 O O . THR A 1 164 ? 8.68 -2.336 -0.284 1 85.44 164 THR A O 1
ATOM 1328 N N . HIS A 1 165 ? 10.117 -1.227 1.034 1 87.94 165 HIS A N 1
ATOM 1329 C CA . HIS A 1 165 ? 10.57 -2.414 1.75 1 87.94 165 HIS A CA 1
ATOM 1330 C C . HIS A 1 165 ? 9.43 -3.041 2.551 1 87.94 165 HIS A C 1
ATOM 1332 O O . HIS A 1 165 ? 9.477 -4.227 2.881 1 87.94 165 HIS A O 1
ATOM 1338 N N . LEU A 1 166 ? 8.461 -2.268 2.775 1 93.75 166 LEU A N 1
ATOM 1339 C CA . LEU A 1 166 ? 7.344 -2.742 3.586 1 93.75 166 LEU A CA 1
ATOM 1340 C C . LEU A 1 166 ? 6.387 -3.586 2.752 1 93.75 166 LEU A C 1
ATOM 1342 O O . LEU A 1 166 ? 5.527 -4.281 3.299 1 93.75 166 LEU A O 1
ATOM 1346 N N . ARG A 1 167 ? 6.648 -3.6 1.417 1 92.56 167 ARG A N 1
ATOM 1347 C CA . ARG A 1 167 ? 5.68 -4.281 0.566 1 92.56 167 ARG A CA 1
ATOM 1348 C C . ARG A 1 167 ? 6.367 -5.297 -0.343 1 92.56 167 ARG A C 1
ATOM 1350 O O . ARG A 1 167 ? 5.844 -6.387 -0.571 1 92.56 167 ARG A O 1
ATOM 1357 N N . TYR A 1 168 ? 7.52 -4.988 -0.789 1 89.31 168 TYR A N 1
ATOM 1358 C CA . TYR A 1 168 ? 8.062 -5.793 -1.877 1 89.31 168 TYR A CA 1
ATOM 1359 C C . TYR A 1 168 ? 9.188 -6.695 -1.38 1 89.31 168 TYR A C 1
ATOM 1361 O O . TYR A 1 168 ? 10.164 -6.219 -0.8 1 89.31 168 TYR A O 1
ATOM 1369 N N . PRO A 1 169 ? 9.195 -7.953 -1.748 1 88.44 169 PRO A N 1
ATOM 1370 C CA . PRO A 1 169 ? 10.156 -8.938 -1.239 1 88.44 169 PRO A CA 1
ATOM 1371 C C . PRO A 1 169 ? 11.562 -8.719 -1.779 1 88.44 169 PRO A C 1
ATOM 1373 O O . PRO A 1 169 ? 12.539 -9.125 -1.141 1 88.44 169 PRO A O 1
ATOM 1376 N N . ASP A 1 170 ? 11.742 -8.234 -2.934 1 77.69 170 ASP A N 1
ATOM 1377 C CA . ASP A 1 170 ? 13.047 -8.125 -3.57 1 77.69 170 ASP A CA 1
ATOM 1378 C C . ASP A 1 170 ? 13.938 -7.125 -2.834 1 77.69 170 ASP A C 1
ATOM 1380 O O . ASP A 1 170 ? 15.156 -7.113 -3.021 1 77.69 170 ASP A O 1
ATOM 1384 N N . GLU A 1 171 ? 13.328 -6.379 -2.008 1 70.56 171 GLU A N 1
ATOM 1385 C CA . GLU A 1 171 ? 14.086 -5.363 -1.288 1 70.56 171 GLU A CA 1
ATOM 1386 C C . GLU A 1 171 ? 14.711 -5.934 -0.015 1 70.56 171 GLU A C 1
ATOM 1388 O O . GLU A 1 171 ? 15.375 -5.219 0.732 1 70.56 171 GLU A O 1
ATOM 1393 N N . HIS A 1 172 ? 14.578 -7.191 0.124 1 73.56 172 HIS A N 1
ATOM 1394 C CA . HIS A 1 172 ? 15.039 -7.832 1.353 1 73.56 172 HIS A CA 1
ATOM 1395 C C . HIS A 1 172 ? 16.125 -8.859 1.065 1 73.56 172 HIS A C 1
ATOM 1397 O O . HIS A 1 172 ? 16.219 -9.383 -0.048 1 73.56 172 HIS A O 1
ATOM 1403 N N . ALA A 1 173 ? 16.938 -8.961 2.02 1 66.06 173 ALA A N 1
ATOM 1404 C CA . ALA A 1 173 ? 17.984 -9.977 1.96 1 66.06 173 ALA A CA 1
ATOM 1405 C C . ALA A 1 173 ? 17.391 -11.359 1.724 1 66.06 173 ALA A C 1
ATOM 1407 O O . ALA A 1 173 ? 16.172 -11.539 1.785 1 66.06 173 ALA A O 1
ATOM 1408 N N . ALA A 1 174 ? 18.281 -12.211 1.434 1 70.75 174 ALA A N 1
ATOM 1409 C CA . ALA A 1 174 ? 17.875 -13.586 1.156 1 70.75 174 ALA A CA 1
ATOM 1410 C C . ALA A 1 174 ? 17.047 -14.156 2.311 1 70.75 174 ALA A C 1
ATOM 1412 O O . ALA A 1 174 ? 17.391 -13.961 3.479 1 70.75 174 ALA A O 1
ATOM 1413 N N . GLY A 1 175 ? 15.969 -14.703 1.976 1 73.25 175 GLY A N 1
ATOM 1414 C CA . GLY A 1 175 ? 15.125 -15.414 2.922 1 73.25 175 GLY A CA 1
ATOM 1415 C C . GLY A 1 175 ? 14.188 -14.508 3.693 1 73.25 175 GLY A C 1
ATOM 1416 O O . GLY A 1 175 ? 13.359 -14.984 4.477 1 73.25 175 GLY A O 1
ATOM 1417 N N . ARG A 1 176 ? 14.328 -13.25 3.479 1 85.12 176 ARG A N 1
ATOM 1418 C CA . ARG A 1 176 ? 13.453 -12.352 4.23 1 85.12 176 ARG A CA 1
ATOM 1419 C C . ARG A 1 176 ? 12.414 -11.711 3.316 1 85.12 176 ARG A C 1
ATOM 1421 O O . ARG A 1 176 ? 12.672 -11.484 2.133 1 85.12 176 ARG A O 1
ATOM 1428 N N . ILE A 1 177 ? 11.25 -11.547 3.91 1 91 177 ILE A N 1
ATOM 1429 C CA . ILE A 1 177 ? 10.148 -10.891 3.219 1 91 177 ILE A CA 1
ATOM 1430 C C . ILE A 1 177 ? 9.578 -9.781 4.098 1 91 177 ILE A C 1
ATOM 1432 O O . ILE A 1 177 ? 9.867 -9.719 5.297 1 91 177 ILE A O 1
ATOM 1436 N N . PRO A 1 178 ? 8.836 -8.875 3.574 1 91.56 178 PRO A N 1
ATOM 1437 C CA . PRO A 1 178 ? 8.305 -7.754 4.348 1 91.56 178 PRO A CA 1
ATOM 1438 C C . PRO A 1 178 ? 7.602 -8.203 5.629 1 91.56 178 PRO A C 1
ATOM 1440 O O . PRO A 1 178 ? 7.875 -7.664 6.707 1 91.56 178 PRO A O 1
ATOM 1443 N N . SER A 1 179 ? 6.801 -9.195 5.598 1 90.75 179 SER A N 1
ATOM 1444 C CA . SER A 1 179 ? 6.004 -9.625 6.746 1 90.75 179 SER A CA 1
ATOM 1445 C C . SER A 1 179 ? 6.891 -10.148 7.871 1 90.75 179 SER A C 1
ATOM 1447 O O . SER A 1 179 ? 6.559 -10 9.047 1 90.75 179 SER A O 1
ATOM 1449 N N . SER A 1 180 ? 7.98 -10.711 7.496 1 88.38 180 SER A N 1
ATOM 1450 C CA . SER A 1 180 ? 8.852 -11.281 8.523 1 88.38 180 SER A CA 1
ATOM 1451 C C . SER A 1 180 ? 9.914 -10.281 8.961 1 88.38 180 SER A C 1
ATOM 1453 O O . SER A 1 180 ? 10.617 -10.508 9.945 1 88.38 180 SER A O 1
ATOM 1455 N N . SER A 1 181 ? 10.031 -9.203 8.258 1 90.44 181 SER A N 1
ATOM 1456 C CA . SER A 1 181 ? 11.117 -8.266 8.516 1 90.44 181 SER A CA 1
ATOM 1457 C C . SER A 1 181 ? 10.68 -7.148 9.453 1 90.44 181 SER A C 1
ATOM 1459 O O . SER A 1 181 ? 11.508 -6.379 9.945 1 90.44 181 SER A O 1
ATOM 1461 N N . VAL A 1 182 ? 9.422 -7.051 9.656 1 92.44 182 VAL A N 1
ATOM 1462 C CA . VAL A 1 182 ? 8.883 -5.992 10.5 1 92.44 182 VAL A CA 1
ATOM 1463 C C . VAL A 1 182 ? 8.32 -6.594 11.789 1 92.44 182 VAL A C 1
ATOM 1465 O O . VAL A 1 182 ? 7.555 -7.559 11.75 1 92.44 182 VAL A O 1
ATOM 1468 N N . THR A 1 183 ? 8.742 -6.043 12.906 1 92.12 183 THR A N 1
ATOM 1469 C CA . THR A 1 183 ? 8.305 -6.543 14.203 1 92.12 183 THR A CA 1
ATOM 1470 C C . THR A 1 183 ? 7.129 -5.727 14.734 1 92.12 183 THR A C 1
ATOM 1472 O O . THR A 1 183 ? 6.84 -4.645 14.219 1 92.12 183 THR A O 1
ATOM 1475 N N . ARG A 1 184 ? 6.539 -6.309 15.758 1 93.69 184 ARG A N 1
ATOM 1476 C CA . ARG A 1 184 ? 5.457 -5.602 16.438 1 93.69 184 ARG A CA 1
ATOM 1477 C C . ARG A 1 184 ? 5.941 -4.266 16.984 1 93.69 184 ARG A C 1
ATOM 1479 O O . ARG A 1 184 ? 5.25 -3.25 16.875 1 93.69 184 ARG A O 1
ATOM 1486 N N . ALA A 1 185 ? 7.059 -4.242 17.625 1 95.56 185 ALA A N 1
ATOM 1487 C CA . ALA A 1 185 ? 7.617 -3.029 18.219 1 95.56 185 ALA A CA 1
ATOM 1488 C C . ALA A 1 185 ? 7.816 -1.947 17.156 1 95.56 185 ALA A C 1
ATOM 1490 O O . ALA A 1 185 ? 7.531 -0.772 17.406 1 95.56 185 ALA A O 1
ATOM 1491 N N . MET A 1 186 ? 8.289 -2.32 15.969 1 96.44 186 MET A N 1
ATOM 1492 C CA . MET A 1 186 ? 8.461 -1.374 14.875 1 96.44 186 MET A CA 1
ATOM 1493 C C . MET A 1 186 ? 7.129 -0.773 14.453 1 96.44 186 MET A C 1
ATOM 1495 O O . MET A 1 186 ? 7.027 0.435 14.227 1 96.44 186 MET A O 1
ATOM 1499 N N . ALA A 1 187 ? 6.137 -1.658 14.391 1 96.88 187 ALA A N 1
ATOM 1500 C CA . ALA A 1 187 ? 4.809 -1.205 13.984 1 96.88 187 ALA A CA 1
ATOM 1501 C C . ALA A 1 187 ? 4.23 -0.217 14.992 1 96.88 187 ALA A C 1
ATOM 1503 O O . ALA A 1 187 ? 3.67 0.814 14.609 1 96.88 187 ALA A O 1
ATOM 1504 N N . GLU A 1 188 ? 4.371 -0.497 16.219 1 97.06 188 GLU A N 1
ATOM 1505 C CA . GLU A 1 188 ? 3.879 0.385 17.281 1 97.06 188 GLU A CA 1
ATOM 1506 C C . GLU A 1 188 ? 4.602 1.729 17.25 1 97.06 188 GLU A C 1
ATOM 1508 O O . GLU A 1 188 ? 3.977 2.779 17.422 1 97.06 188 GLU A O 1
ATOM 1513 N N . THR A 1 189 ? 5.875 1.7 17.062 1 98.44 189 THR A N 1
ATOM 1514 C CA . THR A 1 189 ? 6.664 2.926 16.984 1 98.44 189 THR A CA 1
ATOM 1515 C C . THR A 1 189 ? 6.27 3.75 15.766 1 98.44 189 THR A C 1
ATOM 1517 O O . THR A 1 189 ? 6.09 4.965 15.859 1 98.44 189 THR A O 1
ATOM 1520 N N . ALA A 1 190 ? 6.129 3.072 14.625 1 98.31 190 ALA A N 1
ATOM 1521 C CA . ALA A 1 190 ? 5.719 3.764 13.406 1 98.31 190 ALA A CA 1
ATOM 1522 C C . ALA A 1 190 ? 4.355 4.426 13.586 1 98.31 190 ALA A C 1
ATOM 1524 O O . ALA A 1 190 ? 4.16 5.578 13.188 1 98.31 190 ALA A O 1
ATOM 1525 N N . PHE A 1 191 ? 3.477 3.705 14.25 1 98.31 191 PHE A N 1
ATOM 1526 C CA . PHE A 1 191 ? 2.146 4.234 14.523 1 98.31 191 PHE A CA 1
ATOM 1527 C C . PHE A 1 191 ? 2.229 5.469 15.422 1 98.31 191 PHE A C 1
ATOM 1529 O O . PHE A 1 191 ? 1.56 6.473 15.164 1 98.31 191 PHE A O 1
ATOM 1536 N N . GLY A 1 192 ? 3.014 5.379 16.422 1 98.62 192 GLY A N 1
ATOM 1537 C CA . GLY A 1 192 ? 3.182 6.504 17.328 1 98.62 192 GLY A CA 1
ATOM 1538 C C . GLY A 1 192 ? 3.748 7.738 16.656 1 98.62 192 GLY A C 1
ATOM 1539 O O . GLY A 1 192 ? 3.285 8.852 16.891 1 98.62 192 GLY A O 1
ATOM 1540 N N . ILE A 1 193 ? 4.738 7.562 15.828 1 98.69 193 ILE A N 1
ATOM 1541 C CA . ILE A 1 193 ? 5.32 8.672 15.086 1 98.69 193 ILE A CA 1
ATOM 1542 C C . ILE A 1 193 ? 4.266 9.289 14.172 1 98.69 193 ILE A C 1
ATOM 1544 O O . ILE A 1 193 ? 4.137 10.516 14.102 1 98.69 193 ILE A O 1
ATOM 1548 N N . ALA A 1 194 ? 3.5 8.406 13.516 1 98.75 194 ALA A N 1
ATOM 1549 C CA . ALA A 1 194 ? 2.463 8.891 12.609 1 98.75 194 ALA A CA 1
ATOM 1550 C C . ALA A 1 194 ? 1.421 9.719 13.352 1 98.75 194 ALA A C 1
ATOM 1552 O O . ALA A 1 194 ? 1.008 10.773 12.883 1 98.75 194 ALA A O 1
ATOM 1553 N N . ARG A 1 195 ? 1.022 9.258 14.469 1 98.62 195 ARG A N 1
ATOM 1554 C CA . ARG A 1 195 ? 0.045 9.977 15.273 1 98.62 195 ARG A CA 1
ATOM 1555 C C . ARG A 1 195 ? 0.563 11.359 15.664 1 98.62 195 ARG A C 1
ATOM 1557 O O . ARG A 1 195 ? -0.159 12.352 15.555 1 98.62 195 ARG A O 1
ATOM 1564 N N . ARG A 1 196 ? 1.774 11.43 16.062 1 98.38 196 ARG A N 1
ATOM 1565 C CA . ARG A 1 196 ? 2.379 12.703 16.422 1 98.38 196 ARG A CA 1
ATOM 1566 C C . ARG A 1 196 ? 2.393 13.672 15.25 1 98.38 196 ARG A C 1
ATOM 1568 O O . ARG A 1 196 ? 2.072 14.852 15.398 1 98.38 196 ARG A O 1
ATOM 1575 N N . ILE A 1 197 ? 2.75 13.188 14.094 1 98.5 197 ILE A N 1
ATOM 1576 C CA . ILE A 1 197 ? 2.842 14.023 12.906 1 98.5 197 ILE A CA 1
ATOM 1577 C C . ILE A 1 197 ? 1.451 14.508 12.508 1 98.5 197 ILE A C 1
ATOM 1579 O O . ILE A 1 197 ? 1.262 15.695 12.203 1 98.5 197 ILE A O 1
ATOM 1583 N N . LEU A 1 198 ? 0.468 13.625 12.555 1 98.44 198 LEU A N 1
ATOM 1584 C CA . LEU A 1 198 ? -0.89 14.016 12.195 1 98.44 198 LEU A CA 1
ATOM 1585 C C . LEU A 1 198 ? -1.421 15.078 13.148 1 98.44 198 LEU A C 1
ATOM 1587 O O . LEU A 1 198 ? -2.088 16.016 12.727 1 98.44 198 LEU A O 1
ATOM 1591 N N . ASP A 1 199 ? -1.121 14.898 14.398 1 97.88 199 ASP A N 1
ATOM 1592 C CA . ASP A 1 199 ? -1.548 15.883 15.383 1 97.88 199 ASP A CA 1
ATOM 1593 C C . ASP A 1 199 ? -0.918 17.25 15.102 1 97.88 199 ASP A C 1
ATOM 1595 O O . ASP A 1 199 ? -1.59 18.281 15.195 1 97.88 199 ASP A O 1
ATOM 1599 N N . LYS A 1 200 ? 0.334 17.25 14.789 1 97.06 200 LYS A N 1
ATOM 1600 C CA . LYS A 1 200 ? 1.031 18.5 14.484 1 97.06 200 LYS A CA 1
ATOM 1601 C C . LYS A 1 200 ? 0.443 19.156 13.242 1 97.06 200 LYS A C 1
ATOM 1603 O O . LYS A 1 200 ? 0.255 20.375 13.211 1 97.06 200 LYS A O 1
ATOM 1608 N N . VAL A 1 201 ? 0.196 18.359 12.242 1 97.19 201 VAL A N 1
ATOM 1609 C CA . VAL A 1 201 ? -0.356 18.891 11 1 97.19 201 VAL A CA 1
ATOM 1610 C C . VAL A 1 201 ? -1.77 19.422 11.242 1 97.19 201 VAL A C 1
ATOM 1612 O O . VAL A 1 201 ? -2.146 20.469 10.727 1 97.19 201 VAL A O 1
ATOM 1615 N N . ASP A 1 202 ? -2.535 18.656 12 1 95.81 202 ASP A N 1
ATOM 1616 C CA . ASP A 1 202 ? -3.898 19.078 12.32 1 95.81 202 ASP A CA 1
ATOM 1617 C C . ASP A 1 202 ? -3.912 20.422 13.031 1 95.81 202 ASP A C 1
ATOM 1619 O O . ASP A 1 202 ? -4.762 21.281 12.742 1 95.81 202 ASP A O 1
ATOM 1623 N N . ALA A 1 203 ? -2.959 20.672 13.844 1 92.75 203 ALA A N 1
ATOM 1624 C CA . ALA A 1 203 ? -2.857 21.922 14.594 1 92.75 203 ALA A CA 1
ATOM 1625 C C . ALA A 1 203 ? -2.5 23.078 13.68 1 92.75 203 ALA A C 1
ATOM 1627 O O . ALA A 1 203 ? -2.793 24.234 13.992 1 92.75 203 ALA A O 1
ATOM 1628 N N . LYS A 1 204 ? -1.872 22.781 12.602 1 87.69 204 LYS A N 1
ATOM 1629 C CA . LYS A 1 204 ? -1.408 23.812 11.68 1 87.69 204 LYS A CA 1
ATOM 1630 C C . LYS A 1 204 ? -2.426 24.062 10.57 1 87.69 204 LYS A C 1
ATOM 1632 O O . LYS A 1 204 ? -2.369 25.094 9.883 1 87.69 204 LYS A O 1
ATOM 1637 N N . ASN A 1 205 ? -3.178 23 10.312 1 81 205 ASN A N 1
ATOM 1638 C CA . ASN A 1 205 ? -4.211 23.125 9.289 1 81 205 ASN A CA 1
ATOM 1639 C C . ASN A 1 205 ? -5.328 24.062 9.734 1 81 205 ASN A C 1
ATOM 1641 O O . ASN A 1 205 ? -5.855 24.844 8.938 1 81 205 ASN A O 1
ATOM 1645 N N . MET B 1 1 ? -30.344 4.918 36.25 1 22.19 1 MET B N 1
ATOM 1646 C CA . MET B 1 1 ? -31.656 4.957 35.625 1 22.19 1 MET B CA 1
ATOM 1647 C C . MET B 1 1 ? -31.578 5.66 34.25 1 22.19 1 MET B C 1
ATOM 1649 O O . MET B 1 1 ? -31.078 6.781 34.156 1 22.19 1 MET B O 1
ATOM 1653 N N . LEU B 1 2 ? -31.594 4.82 33.062 1 22.98 2 LEU B N 1
ATOM 1654 C CA . LEU B 1 2 ? -31.016 4.816 31.719 1 22.98 2 LEU B CA 1
ATOM 1655 C C . LEU B 1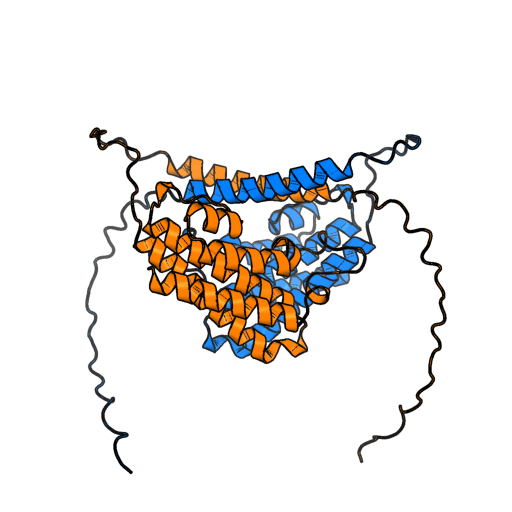 2 ? -31.75 5.793 30.797 1 22.98 2 LEU B C 1
ATOM 1657 O O . LEU B 1 2 ? -32.969 5.676 30.594 1 22.98 2 LEU B O 1
ATOM 1661 N N . VAL B 1 3 ? -31.359 7.129 30.859 1 22.16 3 VAL B N 1
ATOM 1662 C CA . VAL B 1 3 ? -32 8.242 30.172 1 22.16 3 VAL B CA 1
ATOM 1663 C C . VAL B 1 3 ? -32.125 7.93 28.688 1 22.16 3 VAL B C 1
ATOM 1665 O O . VAL B 1 3 ? -31.125 7.867 27.969 1 22.16 3 VAL B O 1
ATOM 1668 N N . TRP B 1 4 ? -32.906 6.867 28.234 1 20.95 4 TRP B N 1
ATOM 1669 C CA . TRP B 1 4 ? -33.219 6.242 26.953 1 20.95 4 TRP B CA 1
ATOM 1670 C C . TRP B 1 4 ? -33.875 7.242 26 1 20.95 4 TRP B C 1
ATOM 1672 O O . TRP B 1 4 ? -33.844 7.062 24.781 1 20.95 4 TRP B O 1
ATOM 1682 N N . ASP B 1 5 ? -34.531 8.273 26.453 1 19.42 5 ASP B N 1
ATOM 1683 C CA . ASP B 1 5 ? -35.812 8.508 25.797 1 19.42 5 ASP B CA 1
ATOM 1684 C C . ASP B 1 5 ? -35.625 9.055 24.391 1 19.42 5 ASP B C 1
ATOM 1686 O O . ASP B 1 5 ? -36.219 8.562 23.438 1 19.42 5 ASP B O 1
ATOM 1690 N N . ARG B 1 6 ? -35.344 10.375 24.188 1 20.62 6 ARG B N 1
ATOM 1691 C CA . ARG B 1 6 ? -36.25 11.266 23.469 1 20.62 6 ARG B CA 1
ATOM 1692 C C . ARG B 1 6 ? -35.938 11.305 21.984 1 20.62 6 ARG B C 1
ATOM 1694 O O . ARG B 1 6 ? -36.656 11.93 21.188 1 20.62 6 ARG B O 1
ATOM 1701 N N . LEU B 1 7 ? -34.719 10.938 21.422 1 22.22 7 LEU B N 1
ATOM 1702 C CA . LEU B 1 7 ? -34.312 11.695 20.25 1 22.22 7 LEU B CA 1
ATOM 1703 C C . LEU B 1 7 ? -35.094 11.234 19.016 1 22.22 7 LEU B C 1
ATOM 1705 O O . LEU B 1 7 ? -34.625 11.367 17.891 1 22.22 7 LEU B O 1
ATOM 1709 N N . THR B 1 8 ? -36.469 10.93 19.094 1 20.72 8 THR B N 1
ATOM 1710 C CA . THR B 1 8 ? -37.219 10.203 18.062 1 20.72 8 THR B CA 1
ATOM 1711 C C . THR B 1 8 ? -37.438 11.078 16.844 1 20.72 8 THR B C 1
ATOM 1713 O O . THR B 1 8 ? -37.938 10.609 15.82 1 20.72 8 THR B O 1
ATOM 1716 N N . ASN B 1 9 ? -37.469 12.383 16.938 1 22.08 9 ASN B N 1
ATOM 1717 C CA . ASN B 1 9 ? -38.438 12.984 16 1 22.08 9 ASN B CA 1
ATOM 1718 C C . ASN B 1 9 ? -37.938 12.891 14.562 1 22.08 9 ASN B C 1
ATOM 1720 O O . ASN B 1 9 ? -36.75 13.07 14.289 1 22.08 9 ASN B O 1
ATOM 1724 N N . GLY B 1 10 ? -38.656 12.203 13.578 1 22.36 10 GLY B N 1
ATOM 1725 C CA . GLY B 1 10 ? -38.625 11.727 12.203 1 22.36 10 GLY B CA 1
ATOM 1726 C C . GLY B 1 10 ? -38.594 12.852 11.18 1 22.36 10 GLY B C 1
ATOM 1727 O O . GLY B 1 10 ? -38.875 12.633 10 1 22.36 10 GLY B O 1
ATOM 1728 N N . ASP B 1 11 ? -38.406 14.141 11.602 1 22.62 11 ASP B N 1
ATOM 1729 C CA . ASP B 1 11 ? -38.906 15.039 10.57 1 22.62 11 ASP B CA 1
ATOM 1730 C C . ASP B 1 11 ? -38.156 14.828 9.25 1 22.62 11 ASP B C 1
ATOM 1732 O O . ASP B 1 11 ? -36.938 14.68 9.234 1 22.62 11 ASP B O 1
ATOM 1736 N N . ARG B 1 12 ? -39 14.43 8.25 1 22.89 12 ARG B N 1
ATOM 1737 C CA . ARG B 1 12 ? -38.688 14.141 6.852 1 22.89 12 ARG B CA 1
ATOM 1738 C C . ARG B 1 12 ? -38.062 15.359 6.172 1 22.89 12 ARG B C 1
ATOM 1740 O O . ARG B 1 12 ? -38.688 16.422 6.113 1 22.89 12 ARG B O 1
ATOM 1747 N N . VAL B 1 13 ? -36.875 15.766 6.488 1 22.42 13 VAL B N 1
ATOM 1748 C CA . VAL B 1 13 ? -36.344 16.922 5.754 1 22.42 13 VAL B CA 1
ATOM 1749 C C . VAL B 1 13 ? -36.406 16.641 4.254 1 22.42 13 VAL B C 1
ATOM 1751 O O . VAL B 1 13 ? -35.938 15.602 3.791 1 22.42 13 VAL B O 1
ATOM 1754 N N . SER B 1 14 ? -37.5 17.062 3.625 1 22.02 14 SER B N 1
ATOM 1755 C CA . SER B 1 14 ? -37.75 17 2.189 1 22.02 14 SER B CA 1
ATOM 1756 C C . SER B 1 14 ? -36.625 17.672 1.402 1 22.02 14 SER B C 1
ATOM 1758 O O . SER B 1 14 ? -36.375 18.875 1.533 1 22.02 14 SER B O 1
ATOM 1760 N N . VAL B 1 15 ? -35.5 17.188 1.36 1 22 15 VAL B N 1
ATOM 1761 C CA . VAL B 1 15 ? -34.406 17.781 0.566 1 22 15 VAL B CA 1
ATOM 1762 C C . VAL B 1 15 ? -34.844 17.859 -0.898 1 22 15 VAL B C 1
ATOM 1764 O O . VAL B 1 15 ? -35 16.828 -1.563 1 22 15 VAL B O 1
ATOM 1767 N N . ASP B 1 16 ? -35.875 18.594 -1.217 1 23.58 16 ASP B N 1
ATOM 1768 C CA . ASP B 1 16 ? -36.375 18.734 -2.592 1 23.58 16 ASP B CA 1
ATOM 1769 C C . ASP B 1 16 ? -35.25 19.266 -3.498 1 23.58 16 ASP B C 1
ATOM 1771 O O . ASP B 1 16 ? -35.5 19.672 -4.633 1 23.58 16 ASP B O 1
ATOM 1775 N N . ASP B 1 17 ? -34 19.469 -3.086 1 22 17 ASP B N 1
ATOM 1776 C CA . ASP B 1 17 ? -33.219 20.344 -3.969 1 22 17 ASP B CA 1
ATOM 1777 C C . ASP B 1 17 ? -33.156 19.781 -5.383 1 22 17 ASP B C 1
ATOM 1779 O O . ASP B 1 17 ? -32.688 18.656 -5.582 1 22 17 ASP B O 1
ATOM 1783 N N . ASP B 1 18 ? -34.156 20.016 -6.188 1 24.47 18 ASP B N 1
ATOM 1784 C CA . ASP B 1 18 ? -34.219 19.766 -7.625 1 24.47 18 ASP B CA 1
ATOM 1785 C C . ASP B 1 18 ? -32.969 20.281 -8.336 1 24.47 18 ASP B C 1
ATOM 1787 O O . ASP B 1 18 ? -32.875 21.469 -8.648 1 24.47 18 ASP B O 1
ATOM 1791 N N . VAL B 1 19 ? -31.859 20.156 -7.812 1 24.83 19 VAL B N 1
ATOM 1792 C CA . VAL B 1 19 ? -30.766 20.719 -8.609 1 24.83 19 VAL B CA 1
ATOM 1793 C C . VAL B 1 19 ? -30.797 20.141 -10.016 1 24.83 19 VAL B C 1
ATOM 1795 O O . VAL B 1 19 ? -30.969 18.922 -10.195 1 24.83 19 VAL B O 1
ATOM 1798 N N . ASP B 1 20 ? -31.328 20.891 -10.883 1 23.83 20 ASP B N 1
ATOM 1799 C CA . ASP B 1 20 ? -31.406 20.656 -12.32 1 23.83 20 ASP B CA 1
ATOM 1800 C C . ASP B 1 20 ? -30.078 20.141 -12.867 1 23.83 20 ASP B C 1
ATOM 1802 O O . ASP B 1 20 ? -29.016 20.641 -12.508 1 23.83 20 ASP B O 1
ATOM 1806 N N . ALA B 1 21 ? -30.062 18.953 -13.383 1 24.94 21 ALA B N 1
ATOM 1807 C CA . ALA B 1 21 ? -29.062 18.062 -13.961 1 24.94 21 ALA B CA 1
ATOM 1808 C C . ALA B 1 21 ? -28.266 18.781 -15.047 1 24.94 21 ALA B C 1
ATOM 1810 O O . ALA B 1 21 ? -27.359 18.203 -15.641 1 24.94 21 ALA B O 1
ATOM 1811 N N . SER B 1 22 ? -28.797 19.875 -15.461 1 24.92 22 SER B N 1
ATOM 1812 C CA . SER B 1 22 ? -28.344 20.125 -16.828 1 24.92 22 SER B CA 1
ATOM 1813 C C . SER B 1 22 ? -26.859 20.422 -16.891 1 24.92 22 SER B C 1
ATOM 1815 O O . SER B 1 22 ? -26.203 20.172 -17.906 1 24.92 22 SER B O 1
ATOM 1817 N N . ASP B 1 23 ? -26.438 21.391 -16 1 22.91 23 ASP B N 1
ATOM 1818 C CA . ASP B 1 23 ? -25.219 22.062 -16.453 1 22.91 23 ASP B CA 1
ATOM 1819 C C . ASP B 1 23 ? -23.984 21.188 -16.219 1 22.91 23 ASP B C 1
ATOM 1821 O O . ASP B 1 23 ? -23.406 21.219 -15.125 1 22.91 23 ASP B O 1
ATOM 1825 N N . TYR B 1 24 ? -24.031 19.922 -16.453 1 24.58 24 TYR B N 1
ATOM 1826 C CA . TYR B 1 24 ? -22.859 19.078 -16.312 1 24.58 24 TYR B CA 1
ATOM 1827 C C . TYR B 1 24 ? -21.656 19.688 -17.031 1 24.58 24 TYR B C 1
ATOM 1829 O O . TYR B 1 24 ? -21.531 19.578 -18.25 1 24.58 24 TYR B O 1
ATOM 1837 N N . SER B 1 25 ? -21.328 20.938 -16.547 1 25.27 25 SER B N 1
ATOM 1838 C CA . SER B 1 25 ? -20.203 21.625 -17.172 1 25.27 25 SER B CA 1
ATOM 1839 C C . SER B 1 25 ? -19 20.703 -17.297 1 25.27 25 SER B C 1
ATOM 1841 O O . SER B 1 25 ? -18.891 19.703 -16.594 1 25.27 25 SER B O 1
ATOM 1843 N N . GLN B 1 26 ? -18 21.156 -18.172 1 24.47 26 GLN B N 1
ATOM 1844 C CA . GLN B 1 26 ? -16.781 20.656 -18.797 1 24.47 26 GLN B CA 1
ATOM 1845 C C . GLN B 1 26 ? -15.734 20.297 -17.75 1 24.47 26 GLN B C 1
ATOM 1847 O O . GLN B 1 26 ? -15.422 21.109 -16.875 1 24.47 26 GLN B O 1
ATOM 1852 N N . TYR B 1 27 ? -15.719 19.125 -17.344 1 26.95 27 TYR B N 1
ATOM 1853 C CA . TYR B 1 27 ? -14.703 18.531 -16.484 1 26.95 27 TYR B CA 1
ATOM 1854 C C . TYR B 1 27 ? -13.305 18.984 -16.875 1 26.95 27 TYR B C 1
ATOM 1856 O O . TYR B 1 27 ? -12.82 18.625 -17.953 1 26.95 27 TYR B O 1
ATOM 1864 N N . ARG B 1 28 ? -12.891 20.25 -16.438 1 28.77 28 ARG B N 1
ATOM 1865 C CA . ARG B 1 28 ? -11.531 20.734 -16.656 1 28.77 28 ARG B CA 1
ATOM 1866 C C . ARG B 1 28 ? -10.516 19.766 -16.047 1 28.77 28 ARG B C 1
ATOM 1868 O O . ARG B 1 28 ? -10.688 19.297 -14.922 1 28.77 28 ARG B O 1
ATOM 1875 N N . PRO B 1 29 ? -9.664 19.172 -16.844 1 30 29 PRO B N 1
ATOM 1876 C CA . PRO B 1 29 ? -8.609 18.281 -16.375 1 30 29 PRO B CA 1
ATOM 1877 C C . PRO B 1 29 ? -7.77 18.906 -15.266 1 30 29 PRO B C 1
ATOM 1879 O O . PRO B 1 29 ? -7.355 20.062 -15.375 1 30 29 PRO B O 1
ATOM 1882 N N . SER B 1 30 ? -7.98 18.688 -14 1 31.69 30 SER B N 1
ATOM 1883 C CA . SER B 1 30 ? -7.316 19.281 -12.844 1 31.69 30 SER B CA 1
ATOM 1884 C C . SER B 1 30 ? -5.797 19.188 -12.977 1 31.69 30 SER B C 1
ATOM 1886 O O . SER B 1 30 ? -5.273 18.234 -13.555 1 31.69 30 SER B O 1
ATOM 1888 N N . PRO B 1 31 ? -5.016 20.297 -12.758 1 32.34 31 PRO B N 1
ATOM 1889 C CA . PRO B 1 31 ? -3.572 20.531 -12.695 1 32.34 31 PRO B CA 1
ATOM 1890 C C . PRO B 1 31 ? -2.818 19.438 -11.953 1 32.34 31 PRO B C 1
ATOM 1892 O O . PRO B 1 31 ? -1.589 19.469 -11.867 1 32.34 31 PRO B O 1
ATOM 1895 N N . ASN B 1 32 ? -3.389 18.469 -11.422 1 34.72 32 ASN B N 1
ATOM 1896 C CA . ASN B 1 32 ? -2.775 17.547 -10.477 1 34.72 32 ASN B CA 1
ATOM 1897 C C . ASN B 1 32 ? -1.92 16.5 -11.18 1 34.72 32 ASN B C 1
ATOM 1899 O O . ASN B 1 32 ? -1.466 15.539 -10.555 1 34.72 32 ASN B O 1
ATOM 1903 N N . SER B 1 33 ? -1.623 16.734 -12.492 1 39.38 33 SER B N 1
ATOM 1904 C CA . SER B 1 33 ? -0.816 15.852 -13.32 1 39.38 33 SER B CA 1
ATOM 1905 C C . SER B 1 33 ? 0.646 15.867 -12.883 1 39.38 33 SER B C 1
ATOM 1907 O O . SER B 1 33 ? 1.301 14.82 -12.852 1 39.38 33 SER B O 1
ATOM 1909 N N . GLN B 1 34 ? 1.139 17.047 -12.438 1 36.31 34 GLN B N 1
ATOM 1910 C CA . GLN B 1 34 ? 2.559 17.234 -12.148 1 36.31 34 GLN B CA 1
ATOM 1911 C C . GLN B 1 34 ? 2.988 16.406 -10.938 1 36.31 34 GLN B C 1
ATOM 1913 O O . GLN B 1 34 ? 4.105 15.875 -10.906 1 36.31 34 GLN B O 1
ATOM 1918 N N . PHE B 1 35 ? 2.172 16.297 -10.07 1 39.41 35 PHE B N 1
ATOM 1919 C CA . PHE B 1 35 ? 2.512 15.586 -8.852 1 39.41 35 PHE B CA 1
ATOM 1920 C C . PHE B 1 35 ? 2.812 14.125 -9.141 1 39.41 35 PHE B C 1
ATOM 1922 O O . PHE B 1 35 ? 3.828 13.586 -8.688 1 39.41 35 PHE B O 1
ATOM 1929 N N . TYR B 1 36 ? 2.064 13.562 -10.016 1 41.44 36 TYR B N 1
ATOM 1930 C CA . TYR B 1 36 ? 2.24 12.141 -10.32 1 41.44 36 TYR B CA 1
ATOM 1931 C C . TYR B 1 36 ? 3.531 11.906 -11.094 1 41.44 36 TYR B C 1
ATOM 1933 O O . TYR B 1 36 ? 4.211 10.898 -10.891 1 41.44 36 TYR B O 1
ATOM 1941 N N . ASP B 1 37 ? 4.004 13.008 -11.688 1 41.62 37 ASP B N 1
ATOM 1942 C CA . ASP B 1 37 ? 5.258 12.961 -12.438 1 41.62 37 ASP B CA 1
ATOM 1943 C C . ASP B 1 37 ? 6.457 12.922 -11.492 1 41.62 37 ASP B C 1
ATOM 1945 O O . ASP B 1 37 ? 7.41 12.172 -11.719 1 41.62 37 ASP B O 1
ATOM 1949 N N . ASP B 1 38 ? 6.441 13.609 -10.516 1 41.47 38 ASP B N 1
ATOM 1950 C CA . ASP B 1 38 ? 7.586 13.742 -9.625 1 41.47 38 ASP B CA 1
ATOM 1951 C C . ASP B 1 38 ? 7.754 12.5 -8.75 1 41.47 38 ASP B C 1
ATOM 1953 O O . ASP B 1 38 ? 8.875 12.047 -8.516 1 41.47 38 ASP B O 1
ATOM 1957 N N . VAL B 1 39 ? 6.75 11.977 -8.359 1 43.38 39 VAL B N 1
ATOM 1958 C CA . VAL B 1 39 ? 6.848 10.766 -7.551 1 43.38 39 VAL B CA 1
ATOM 1959 C C . VAL B 1 39 ? 7.426 9.633 -8.391 1 43.38 39 VAL B C 1
ATOM 1961 O O . VAL B 1 39 ? 8.305 8.898 -7.938 1 43.38 39 VAL B O 1
ATOM 1964 N N . TYR B 1 40 ? 7.035 9.695 -9.641 1 40.38 40 TYR B N 1
ATOM 1965 C CA . TYR B 1 40 ? 7.594 8.75 -10.602 1 40.38 40 TYR B CA 1
ATOM 1966 C C . TYR B 1 40 ? 9.086 8.992 -10.797 1 40.38 40 TYR B C 1
ATOM 1968 O O . TYR B 1 40 ? 9.875 8.039 -10.844 1 40.38 40 TYR B O 1
ATOM 1976 N N . ARG B 1 41 ? 9.398 10.195 -10.781 1 45.19 41 ARG B N 1
ATOM 1977 C CA . ARG B 1 41 ? 10.797 10.586 -10.922 1 45.19 41 ARG B CA 1
ATOM 1978 C C . ARG B 1 41 ? 11.609 10.156 -9.703 1 45.19 41 ARG B C 1
ATOM 1980 O O . ARG B 1 41 ? 12.734 9.664 -9.844 1 45.19 41 ARG B O 1
ATOM 1987 N N . GLN B 1 42 ? 11.172 10.336 -8.695 1 44.03 42 GLN B N 1
ATOM 1988 C CA . GLN B 1 42 ? 11.93 10.047 -7.48 1 44.03 42 GLN B CA 1
ATOM 1989 C C . GLN B 1 42 ? 12.086 8.539 -7.277 1 44.03 42 GLN B C 1
ATOM 1991 O O . GLN B 1 42 ? 13.18 8.062 -6.965 1 44.03 42 GLN B O 1
ATOM 1996 N N . CYS B 1 43 ? 11.07 7.828 -7.523 1 40.22 43 CYS B N 1
ATOM 1997 C CA . CYS B 1 43 ? 11.18 6.375 -7.41 1 40.22 43 CYS B CA 1
ATOM 1998 C C . CYS B 1 43 ? 12.078 5.809 -8.5 1 40.22 43 CYS B C 1
ATOM 2000 O O . CYS B 1 43 ? 12.906 4.938 -8.242 1 40.22 43 CYS B O 1
ATOM 2002 N N . SER B 1 44 ? 12.023 6.496 -9.633 1 42.31 44 SER B N 1
ATOM 2003 C CA . SER B 1 44 ? 12.922 6.164 -10.734 1 42.31 44 SER B CA 1
ATOM 2004 C C . SER B 1 44 ? 14.359 6.547 -10.398 1 42.31 44 SER B C 1
ATOM 2006 O O . SER B 1 44 ? 15.297 5.812 -10.727 1 42.31 44 SER B O 1
ATOM 2008 N N . ARG B 1 45 ? 14.555 7.703 -9.891 1 45.16 45 ARG B N 1
ATOM 2009 C CA . ARG B 1 45 ? 15.891 8.156 -9.5 1 45.16 45 ARG B CA 1
ATOM 2010 C C . ARG B 1 45 ? 16.484 7.258 -8.414 1 45.16 45 ARG B C 1
ATOM 2012 O O . ARG B 1 45 ? 17.656 6.902 -8.469 1 45.16 45 ARG B O 1
ATOM 2019 N N . GLU B 1 46 ? 15.781 6.961 -7.582 1 41.41 46 GLU B N 1
ATOM 2020 C CA . GLU B 1 46 ? 16.266 6.133 -6.48 1 41.41 46 GLU B CA 1
ATOM 2021 C C . GLU B 1 46 ? 16.562 4.711 -6.949 1 41.41 46 GLU B C 1
ATOM 2023 O O . GLU B 1 46 ? 17.578 4.125 -6.551 1 41.41 46 GLU B O 1
ATOM 2028 N N . ARG B 1 47 ? 15.859 4.363 -7.887 1 40.38 47 ARG B N 1
ATOM 2029 C CA . ARG B 1 47 ? 16.125 3.096 -8.562 1 40.38 47 ARG B CA 1
ATOM 2030 C C . ARG B 1 47 ? 17.406 3.162 -9.383 1 40.38 47 ARG B C 1
ATOM 2032 O O . ARG B 1 47 ? 18.203 2.229 -9.359 1 40.38 47 ARG B O 1
ATOM 2039 N N . LYS B 1 48 ? 17.578 4.23 -10.102 1 42.53 48 LYS B N 1
ATOM 2040 C CA . LYS B 1 48 ? 18.812 4.477 -10.852 1 42.53 48 LYS B CA 1
ATOM 2041 C C . LYS B 1 48 ? 20.016 4.496 -9.922 1 42.53 48 LYS B C 1
ATOM 2043 O O . LYS B 1 48 ? 21.062 3.926 -10.25 1 42.53 48 LYS B O 1
ATOM 2048 N N . ARG B 1 49 ? 19.906 5.129 -8.938 1 40.81 49 ARG B N 1
ATOM 2049 C CA . ARG B 1 49 ? 21.031 5.207 -8.008 1 40.81 49 ARG B CA 1
ATOM 2050 C C . ARG B 1 49 ? 21.375 3.83 -7.445 1 40.81 49 ARG B C 1
ATOM 2052 O O . ARG B 1 49 ? 22.547 3.477 -7.34 1 40.81 49 ARG B O 1
ATOM 2059 N N . TYR B 1 50 ? 20.375 3.041 -7.336 1 32.19 50 TYR B N 1
ATOM 2060 C CA . TYR B 1 50 ? 20.641 1.71 -6.793 1 32.19 50 TYR B CA 1
ATOM 2061 C C . TYR B 1 50 ? 21.188 0.781 -7.867 1 32.19 50 TYR B C 1
ATOM 2063 O O . TYR B 1 50 ? 22.109 0.008 -7.613 1 32.19 50 TYR B O 1
ATOM 2071 N N . GLN B 1 51 ? 20.688 0.911 -9.062 1 35.25 51 GLN B N 1
ATOM 2072 C CA . GLN B 1 51 ? 21.203 0.129 -10.18 1 35.25 51 GLN B CA 1
ATOM 2073 C C . GLN B 1 51 ? 22.656 0.518 -10.492 1 35.25 51 GLN B C 1
ATOM 2075 O O . GLN B 1 51 ? 23.469 -0.341 -10.82 1 35.25 51 GLN B O 1
ATOM 2080 N N . GLU B 1 52 ? 22.969 1.698 -10.516 1 39.22 52 GLU B N 1
ATOM 2081 C CA . GLU B 1 52 ? 24.328 2.172 -10.773 1 39.22 52 GLU B CA 1
ATOM 2082 C C . GLU B 1 52 ? 25.312 1.63 -9.742 1 39.22 52 GLU B C 1
ATOM 2084 O O . GLU B 1 52 ? 26.469 1.348 -10.07 1 39.22 52 GLU B O 1
ATOM 2089 N N . SER B 1 53 ? 24.922 1.441 -8.617 1 34.03 53 SER B N 1
ATOM 2090 C CA . SER B 1 53 ? 25.875 1.022 -7.598 1 34.03 53 SER B CA 1
ATOM 2091 C C . SER B 1 53 ? 26.156 -0.474 -7.688 1 34.03 53 SER B C 1
ATOM 2093 O O . SER B 1 53 ? 27.25 -0.929 -7.32 1 34.03 53 SER B O 1
ATOM 2095 N N . SER B 1 54 ? 25.188 -1.277 -8.312 1 31.09 54 SER B N 1
ATOM 2096 C CA . SER B 1 54 ? 25.406 -2.721 -8.312 1 31.09 54 SER B CA 1
ATOM 2097 C C . SER B 1 54 ? 26.172 -3.16 -9.547 1 31.09 54 SER B C 1
ATOM 2099 O O . SER B 1 54 ? 26.422 -4.352 -9.742 1 31.09 54 SER B O 1
ATOM 2101 N N . LYS B 1 55 ? 26.297 -2.389 -10.609 1 34.44 55 LYS B N 1
ATOM 2102 C CA . LYS B 1 55 ? 26.938 -2.785 -11.859 1 34.44 55 LYS B CA 1
ATOM 2103 C C . LYS B 1 55 ? 28.422 -3.051 -11.656 1 34.44 55 LYS B C 1
ATOM 2105 O O . LYS B 1 55 ? 29.125 -3.43 -12.602 1 34.44 55 LYS B O 1
ATOM 2110 N N . SER B 1 56 ? 29.078 -2.748 -10.695 1 29.52 56 SER B N 1
ATOM 2111 C CA . SER B 1 56 ? 30.516 -2.717 -10.945 1 29.52 56 SER B CA 1
ATOM 2112 C C . SER B 1 56 ? 31.109 -4.121 -10.93 1 29.52 56 SER B C 1
ATOM 2114 O O . SER B 1 56 ? 32.312 -4.301 -11.188 1 29.52 56 SER B O 1
ATOM 2116 N N . ARG B 1 57 ? 30.578 -5.301 -10.32 1 27.45 57 ARG B N 1
ATOM 2117 C CA . ARG B 1 57 ? 31.719 -6.156 -9.977 1 27.45 57 ARG B CA 1
ATOM 2118 C C . ARG B 1 57 ? 32.094 -7.047 -11.148 1 27.45 57 ARG B C 1
ATOM 2120 O O . ARG B 1 57 ? 33.281 -7.254 -11.414 1 27.45 57 ARG B O 1
ATOM 2127 N N . GLY B 1 58 ? 31.266 -8.266 -11.594 1 27.86 58 GLY B N 1
ATOM 2128 C CA . GLY B 1 58 ? 31.938 -9.508 -11.938 1 27.86 58 GLY B CA 1
ATOM 2129 C C . GLY B 1 58 ? 32.344 -9.586 -13.391 1 27.86 58 GLY B C 1
ATOM 2130 O O . GLY B 1 58 ? 31.547 -9.344 -14.289 1 27.86 58 GLY B O 1
ATOM 2131 N N . GLY B 1 59 ? 33.469 -9.375 -13.836 1 30.12 59 GLY B N 1
ATOM 2132 C CA . GLY B 1 59 ? 34.25 -9.516 -15.062 1 30.12 59 GLY B CA 1
ATOM 2133 C C . GLY B 1 59 ? 34.281 -10.945 -15.578 1 30.12 59 GLY B C 1
ATOM 2134 O O . GLY B 1 59 ? 35.094 -11.273 -16.453 1 30.12 59 GLY B O 1
ATOM 2135 N N . SER B 1 60 ? 33.75 -12.133 -14.969 1 30.33 60 SER B N 1
ATOM 2136 C CA . SER B 1 60 ? 34.312 -13.398 -15.453 1 30.33 60 SER B CA 1
ATOM 2137 C C . SER B 1 60 ? 33.906 -13.664 -16.891 1 30.33 60 SER B C 1
ATOM 2139 O O . SER B 1 60 ? 32.938 -13.086 -17.391 1 30.33 60 SER B O 1
ATOM 2141 N N . ARG B 1 61 ? 34.438 -14.867 -17.625 1 31.23 61 ARG B N 1
ATOM 2142 C CA . ARG B 1 61 ? 34.562 -15.445 -18.953 1 31.23 61 ARG B CA 1
ATOM 2143 C C . ARG B 1 61 ? 33.156 -15.719 -19.547 1 31.23 61 ARG B C 1
ATOM 2145 O O . ARG B 1 61 ? 32.344 -16.359 -18.906 1 31.23 61 ARG B O 1
ATOM 2152 N N . ARG B 1 62 ? 32.719 -15.141 -20.656 1 33.5 62 ARG B N 1
ATOM 2153 C CA . ARG B 1 62 ? 31.5 -15.094 -21.438 1 33.5 62 ARG B CA 1
ATOM 2154 C C . ARG B 1 62 ? 31.266 -16.422 -22.141 1 33.5 62 ARG B C 1
ATOM 2156 O O . ARG B 1 62 ? 31.828 -16.688 -23.203 1 33.5 62 ARG B O 1
ATOM 2163 N N . SER B 1 63 ? 31.375 -17.703 -21.516 1 32.72 63 SER B N 1
ATOM 2164 C CA . SER B 1 63 ? 30.906 -18.828 -22.312 1 32.72 63 SER B CA 1
ATOM 2165 C C . SER B 1 63 ? 29.641 -18.469 -23.094 1 32.72 63 SER B C 1
ATOM 2167 O O . SER B 1 63 ? 28.844 -17.641 -22.641 1 32.72 63 SER B O 1
ATOM 2169 N N . HIS B 1 64 ? 29.547 -18.75 -24.453 1 35.12 64 HIS B N 1
ATOM 2170 C CA . HIS B 1 64 ? 28.484 -18.469 -25.406 1 35.12 64 HIS B CA 1
ATOM 2171 C C . HIS B 1 64 ? 27.156 -19.062 -24.938 1 35.12 64 HIS B C 1
ATOM 2173 O O . HIS B 1 64 ? 26.766 -20.141 -25.375 1 35.12 64 HIS B O 1
ATOM 2179 N N . PHE B 1 65 ? 26.906 -19.641 -23.766 1 38.25 65 PHE B N 1
ATOM 2180 C CA . PHE B 1 65 ? 25.516 -19.891 -23.438 1 38.25 65 PHE B CA 1
ATOM 2181 C C . PHE B 1 65 ? 24.594 -18.906 -24.156 1 38.25 65 PHE B C 1
ATOM 2183 O O . PHE B 1 65 ? 24.906 -17.703 -24.25 1 38.25 65 PHE B O 1
ATOM 2190 N N . HIS B 1 66 ? 24 -19.266 -25.281 1 42.06 66 HIS B N 1
ATOM 2191 C CA . HIS B 1 66 ? 22.984 -18.406 -25.875 1 42.06 66 HIS B CA 1
ATOM 2192 C C . HIS B 1 66 ? 22.234 -17.609 -24.812 1 42.06 66 HIS B C 1
ATOM 2194 O O . HIS B 1 66 ? 21.688 -18.188 -23.875 1 42.06 66 HIS B O 1
ATOM 2200 N N . ASP B 1 67 ? 22.531 -16.547 -24.406 1 49.09 67 ASP B N 1
ATOM 2201 C CA . ASP B 1 67 ? 22.359 -15.484 -23.422 1 49.09 67 ASP B CA 1
ATOM 2202 C C . ASP B 1 67 ? 20.891 -15.344 -23.031 1 49.09 67 ASP B C 1
ATOM 2204 O O . ASP B 1 67 ? 20.578 -14.828 -21.953 1 49.09 67 ASP B O 1
ATOM 2208 N N . ASN B 1 68 ? 19.891 -15.789 -24.047 1 57.41 68 ASN B N 1
ATOM 2209 C CA . ASN B 1 68 ? 18.484 -15.438 -23.891 1 57.41 68 ASN B CA 1
ATOM 2210 C C . ASN B 1 68 ? 17.703 -16.562 -23.219 1 57.41 68 ASN B C 1
ATOM 2212 O O . ASN B 1 68 ? 16.484 -16.641 -23.375 1 57.41 68 ASN B O 1
ATOM 2216 N N . ASP B 1 69 ? 18.281 -17.688 -22.719 1 77.75 69 ASP B N 1
ATOM 2217 C CA . ASP B 1 69 ? 17.5 -18.797 -22.172 1 77.75 69 ASP B CA 1
ATOM 2218 C C . ASP B 1 69 ? 16.797 -18.391 -20.875 1 77.75 69 ASP B C 1
ATOM 2220 O O . ASP B 1 69 ? 17.375 -17.656 -20.062 1 77.75 69 ASP B O 1
ATOM 2224 N N . PRO B 1 70 ? 15.578 -18.812 -20.812 1 82.88 70 PRO B N 1
ATOM 2225 C CA . PRO B 1 70 ? 14.883 -18.516 -19.562 1 82.88 70 PRO B CA 1
ATOM 2226 C C . PRO B 1 70 ? 15.586 -19.094 -18.328 1 82.88 70 PRO B C 1
ATOM 2228 O O . PRO B 1 70 ? 16.156 -20.188 -18.406 1 82.88 70 PRO B O 1
ATOM 2231 N N . VAL B 1 71 ? 15.836 -18.281 -17.406 1 89.5 71 VAL B N 1
ATOM 2232 C CA . VAL B 1 71 ? 16.438 -18.688 -16.141 1 89.5 71 VAL B CA 1
ATOM 2233 C C . VAL B 1 71 ? 15.422 -18.547 -15.008 1 89.5 71 VAL B C 1
ATOM 2235 O O . VAL B 1 71 ? 14.805 -17.484 -14.852 1 89.5 71 VAL B O 1
ATOM 2238 N N . SER B 1 72 ? 15.172 -19.734 -14.305 1 90.69 72 SER B N 1
ATOM 2239 C CA . SER B 1 72 ? 14.297 -19.656 -13.141 1 90.69 72 SER B CA 1
ATOM 2240 C C . SER B 1 72 ? 15.039 -19.156 -11.914 1 90.69 72 SER B C 1
ATOM 2242 O O . SER B 1 72 ? 16.281 -19.203 -11.867 1 90.69 72 SER B O 1
ATOM 2244 N N . ASN B 1 73 ? 14.344 -18.484 -10.953 1 91.44 73 ASN B N 1
ATOM 2245 C CA . ASN B 1 73 ? 14.844 -18.078 -9.641 1 91.44 73 ASN B CA 1
ATOM 2246 C C . ASN B 1 73 ? 13.922 -18.562 -8.523 1 91.44 73 ASN B C 1
ATOM 2248 O O . ASN B 1 73 ? 13.055 -17.812 -8.055 1 91.44 73 ASN B O 1
ATOM 2252 N N . PRO B 1 74 ? 14.148 -19.828 -8.07 1 93.06 74 PRO B N 1
ATOM 2253 C CA . PRO B 1 74 ? 13.234 -20.453 -7.109 1 93.06 74 PRO B CA 1
ATOM 2254 C C . PRO B 1 74 ? 13.188 -19.719 -5.773 1 93.06 74 PRO B C 1
ATOM 2256 O O . PRO B 1 74 ? 12.148 -19.703 -5.105 1 93.06 74 PRO B O 1
ATOM 2259 N N . MET B 1 75 ? 14.336 -19.156 -5.422 1 91.88 75 MET B N 1
ATOM 2260 C CA . MET B 1 75 ? 14.359 -18.422 -4.164 1 91.88 75 MET B CA 1
ATOM 2261 C C . MET B 1 75 ? 13.422 -17.219 -4.215 1 91.88 75 MET B C 1
ATOM 2263 O O . MET B 1 75 ? 12.586 -17.031 -3.324 1 91.88 75 MET B O 1
ATOM 2267 N N . GLN B 1 76 ? 13.547 -16.422 -5.273 1 92.62 76 GLN B N 1
ATOM 2268 C CA . GLN B 1 76 ? 12.656 -15.273 -5.434 1 92.62 76 GLN B CA 1
ATOM 2269 C C . GLN B 1 76 ? 11.211 -15.719 -5.617 1 92.62 76 GLN B C 1
ATOM 2271 O O . GLN B 1 76 ? 10.289 -15.094 -5.078 1 92.62 76 GLN B O 1
ATOM 2276 N N . GLN B 1 77 ? 11.047 -16.75 -6.32 1 94.25 77 GLN B N 1
ATOM 2277 C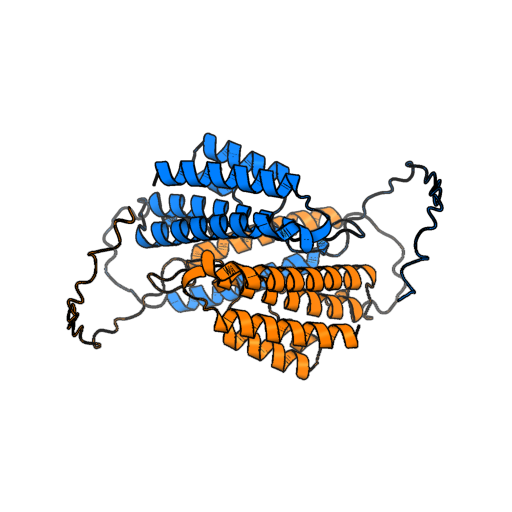 CA . GLN B 1 77 ? 9.703 -17.297 -6.516 1 94.25 77 GLN B CA 1
ATOM 2278 C C . GLN B 1 77 ? 9.023 -17.578 -5.18 1 94.25 77 GLN B C 1
ATOM 2280 O O . GLN B 1 77 ? 7.887 -17.156 -4.957 1 94.25 77 GLN B O 1
ATOM 2285 N N . ARG B 1 78 ? 9.688 -18.25 -4.344 1 94.44 78 ARG B N 1
ATOM 2286 C CA . ARG B 1 78 ? 9.125 -18.625 -3.051 1 94.44 78 ARG B CA 1
ATOM 2287 C C . ARG B 1 78 ? 8.883 -17.391 -2.178 1 94.44 78 ARG B C 1
ATOM 2289 O O . ARG B 1 78 ? 7.859 -17.312 -1.497 1 94.44 78 ARG B O 1
ATOM 2296 N N . LYS B 1 79 ? 9.805 -16.484 -2.203 1 94.12 79 LYS B N 1
ATOM 2297 C CA . LYS B 1 79 ? 9.688 -15.258 -1.413 1 94.12 79 LYS B CA 1
ATOM 2298 C C . LYS B 1 79 ? 8.453 -14.461 -1.822 1 94.12 79 LYS B C 1
ATOM 2300 O O . LYS B 1 79 ? 7.672 -14.031 -0.969 1 94.12 79 LYS B O 1
ATOM 2305 N N . TRP B 1 80 ? 8.32 -14.312 -3.09 1 95.06 80 TRP B N 1
ATOM 2306 C CA . TRP B 1 80 ? 7.211 -13.516 -3.602 1 95.06 80 TRP B CA 1
ATOM 2307 C C . TRP B 1 80 ? 5.879 -14.203 -3.33 1 95.06 80 TRP B C 1
ATOM 2309 O O . TRP B 1 80 ? 4.902 -13.555 -2.947 1 95.06 80 TRP B O 1
ATOM 2319 N N . PHE B 1 81 ? 5.852 -15.508 -3.482 1 97 81 PHE B N 1
ATOM 2320 C CA . PHE B 1 81 ? 4.594 -16.219 -3.256 1 97 81 PHE B CA 1
ATOM 2321 C C . PHE B 1 81 ? 4.234 -16.219 -1.776 1 97 81 PHE B C 1
ATOM 2323 O O . PHE B 1 81 ? 3.064 -16.062 -1.417 1 97 81 PHE B O 1
ATOM 2330 N N . LYS B 1 82 ? 5.211 -16.391 -0.984 1 96.31 82 LYS B N 1
ATOM 2331 C CA . LYS B 1 82 ? 4.961 -16.359 0.454 1 96.31 82 LYS B CA 1
ATOM 2332 C C . LYS B 1 82 ? 4.387 -15.023 0.889 1 96.31 82 LYS B C 1
ATOM 2334 O O . LYS B 1 82 ? 3.441 -14.969 1.678 1 96.31 82 LYS B O 1
ATOM 2339 N N . GLN B 1 83 ? 4.953 -13.961 0.39 1 96.31 83 GLN B N 1
ATOM 2340 C CA . GLN B 1 83 ? 4.418 -12.648 0.729 1 96.31 83 GLN B CA 1
ATOM 2341 C C . GLN B 1 83 ? 3 -12.477 0.191 1 96.31 83 GLN B C 1
ATOM 2343 O O . GLN B 1 83 ? 2.164 -11.828 0.824 1 96.31 83 GLN B O 1
ATOM 2348 N N . ALA B 1 84 ? 2.713 -13.008 -0.992 1 97.44 84 ALA B N 1
ATOM 2349 C CA . ALA B 1 84 ? 1.359 -12.961 -1.537 1 97.44 84 ALA B CA 1
ATOM 2350 C C . ALA B 1 84 ? 0.366 -13.633 -0.592 1 97.44 84 ALA B C 1
ATOM 2352 O O . ALA B 1 84 ? -0.71 -13.094 -0.328 1 97.44 84 ALA B O 1
ATOM 2353 N N . GLU B 1 85 ? 0.757 -14.75 -0.066 1 97.44 85 GLU B N 1
ATOM 2354 C CA . GLU B 1 85 ? -0.091 -15.492 0.862 1 97.44 85 GLU B CA 1
ATOM 2355 C C . GLU B 1 85 ? -0.344 -14.695 2.137 1 97.44 85 GLU B C 1
ATOM 2357 O O . GLU B 1 85 ? -1.473 -14.641 2.631 1 97.44 85 GLU B O 1
ATOM 2362 N N . LEU B 1 86 ? 0.677 -14.125 2.568 1 95.69 86 LEU B N 1
ATOM 2363 C CA . LEU B 1 86 ? 0.563 -13.367 3.809 1 95.69 86 LEU B CA 1
ATOM 2364 C C . LEU B 1 86 ? -0.248 -12.094 3.596 1 95.69 86 LEU B C 1
ATOM 2366 O O . LEU B 1 86 ? -1.004 -11.672 4.477 1 95.69 86 LEU B O 1
ATOM 2370 N N . ASP B 1 87 ? -0.095 -11.43 2.391 1 97.25 87 ASP B N 1
ATOM 2371 C CA . ASP B 1 87 ? -0.922 -10.273 2.068 1 97.25 87 ASP B CA 1
ATOM 2372 C C . ASP B 1 87 ? -2.402 -10.641 2.039 1 97.25 87 ASP B C 1
ATOM 2374 O O . ASP B 1 87 ? -3.248 -9.898 2.535 1 97.25 87 ASP B O 1
ATOM 2378 N N . LEU B 1 88 ? -2.691 -11.781 1.468 1 97.94 88 LEU B N 1
ATOM 2379 C CA . LEU B 1 88 ? -4.082 -12.211 1.394 1 97.94 88 LEU B CA 1
ATOM 2380 C C . LEU B 1 88 ? -4.617 -12.562 2.777 1 97.94 88 LEU B C 1
ATOM 2382 O O . LEU B 1 88 ? -5.777 -12.273 3.092 1 97.94 88 LEU B O 1
ATOM 2386 N N . ALA B 1 89 ? -3.797 -13.203 3.551 1 95.94 89 ALA B N 1
ATOM 2387 C CA . ALA B 1 89 ? -4.195 -13.508 4.922 1 95.94 89 ALA B CA 1
ATOM 2388 C C . ALA B 1 89 ? -4.48 -12.234 5.711 1 95.94 89 ALA B C 1
ATOM 2390 O O . ALA B 1 89 ? -5.422 -12.188 6.504 1 95.94 89 ALA B O 1
ATOM 2391 N N . ALA B 1 90 ? -3.664 -11.227 5.516 1 95.31 90 ALA B N 1
ATOM 2392 C CA . ALA B 1 90 ? -3.891 -9.938 6.156 1 95.31 90 ALA B CA 1
ATOM 2393 C C . ALA B 1 90 ? -5.223 -9.336 5.723 1 95.31 90 ALA B C 1
ATOM 2395 O O . ALA B 1 90 ? -5.984 -8.828 6.555 1 95.31 90 ALA B O 1
ATOM 2396 N N . ALA B 1 91 ? -5.488 -9.391 4.445 1 96.12 91 ALA B N 1
ATOM 2397 C CA . ALA B 1 91 ? -6.758 -8.883 3.932 1 96.12 91 ALA B CA 1
ATOM 2398 C C . ALA B 1 91 ? -7.938 -9.609 4.574 1 96.12 91 ALA B C 1
ATOM 2400 O O . ALA B 1 91 ? -8.914 -8.977 4.988 1 96.12 91 ALA B O 1
ATOM 2401 N N . GLU B 1 92 ? -7.828 -10.875 4.664 1 94.5 92 GLU B N 1
ATOM 2402 C CA . GLU B 1 92 ? -8.891 -11.688 5.25 1 94.5 92 GLU B CA 1
ATOM 2403 C C . GLU B 1 92 ? -9.125 -11.32 6.711 1 94.5 92 GLU B C 1
ATOM 2405 O O . GLU B 1 92 ? -10.273 -11.172 7.141 1 94.5 92 GLU B O 1
ATOM 2410 N N . HIS B 1 93 ? -8.055 -11.234 7.363 1 92.31 93 HIS B N 1
ATOM 2411 C CA . HIS B 1 93 ? -8.156 -10.906 8.781 1 92.31 93 HIS B CA 1
ATOM 2412 C C . HIS B 1 93 ? -8.758 -9.516 8.984 1 92.31 93 HIS B C 1
ATOM 2414 O O . HIS B 1 93 ? -9.594 -9.32 9.867 1 92.31 93 HIS B O 1
ATOM 2420 N N . PHE B 1 94 ? -8.242 -8.617 8.211 1 91.81 94 PHE B N 1
ATOM 2421 C CA . PHE B 1 94 ? -8.727 -7.242 8.328 1 91.81 94 PHE B CA 1
ATOM 2422 C C . PHE B 1 94 ? -10.211 -7.16 7.988 1 91.81 94 PHE B C 1
ATOM 2424 O O . PHE B 1 94 ? -10.938 -6.355 8.562 1 91.81 94 PHE B O 1
ATOM 2431 N N . MET B 1 95 ? -10.758 -7.914 7.117 1 89.88 95 MET B N 1
ATOM 2432 C CA . MET B 1 95 ? -12.156 -7.934 6.688 1 89.88 95 MET B CA 1
ATOM 2433 C C . MET B 1 95 ? -13.078 -8.281 7.848 1 89.88 95 MET B C 1
ATOM 2435 O O . MET B 1 95 ? -14.211 -7.812 7.906 1 89.88 95 MET B O 1
ATOM 2439 N N . LYS B 1 96 ? -12.609 -9 8.758 1 85.31 96 LYS B N 1
ATOM 2440 C CA . LYS B 1 96 ? -13.422 -9.469 9.875 1 85.31 96 LYS B CA 1
ATOM 2441 C C . LYS B 1 96 ? -13.695 -8.336 10.867 1 85.31 96 LYS B C 1
ATOM 2443 O O . LYS B 1 96 ? -14.656 -8.406 11.633 1 85.31 96 LYS B O 1
ATOM 2448 N N . SER B 1 97 ? -12.945 -7.238 10.812 1 78.06 97 SER B N 1
ATOM 2449 C CA . SER B 1 97 ? -13.078 -6.227 11.852 1 78.06 97 SER B CA 1
ATOM 2450 C C . SER B 1 97 ? -13.211 -4.832 11.25 1 78.06 97 SER B C 1
ATOM 2452 O O . SER B 1 97 ? -13.227 -3.836 11.977 1 78.06 97 SER B O 1
ATOM 2454 N N . THR B 1 98 ? -13.336 -4.711 10.023 1 71.81 98 THR B N 1
ATOM 2455 C CA . THR B 1 98 ? -13.086 -3.414 9.406 1 71.81 98 THR B CA 1
ATOM 2456 C C . THR B 1 98 ? -14.367 -2.584 9.359 1 71.81 98 THR B C 1
ATOM 2458 O O . THR B 1 98 ? -14.336 -1.396 9.031 1 71.81 98 THR B O 1
ATOM 2461 N N . GLU B 1 99 ? -15.422 -3.055 9.641 1 71.88 99 GLU B N 1
ATOM 2462 C CA . GLU B 1 99 ? -16.656 -2.275 9.539 1 71.88 99 GLU B CA 1
ATOM 2463 C C . GLU B 1 99 ? -16.562 -1.002 10.375 1 71.88 99 GLU B C 1
ATOM 2465 O O . GLU B 1 99 ? -17.109 0.039 9.992 1 71.88 99 GLU B O 1
ATOM 2470 N N . GLU B 1 100 ? -15.734 -0.992 11.219 1 72.38 100 GLU B N 1
ATOM 2471 C CA . GLU B 1 100 ? -15.672 0.121 12.164 1 72.38 100 GLU B CA 1
ATOM 2472 C C . GLU B 1 100 ? -14.828 1.268 11.609 1 72.38 100 GLU B C 1
ATOM 2474 O O . GLU B 1 100 ? -15 2.42 12.008 1 72.38 100 GLU B O 1
ATOM 2479 N N . VAL B 1 101 ? -13.914 1.014 10.688 1 79.56 101 VAL B N 1
ATOM 2480 C CA . VAL B 1 101 ? -12.953 2.061 10.352 1 79.56 101 VAL B CA 1
ATOM 2481 C C . VAL B 1 101 ? -12.961 2.307 8.844 1 79.56 101 VAL B C 1
ATOM 2483 O O . VAL B 1 101 ? -12.102 3.012 8.32 1 79.56 101 VAL B O 1
ATOM 2486 N N . GLN B 1 102 ? -13.883 1.928 8.102 1 84.62 102 GLN B N 1
ATOM 2487 C CA . GLN B 1 102 ? -14 2.17 6.664 1 84.62 102 GLN B CA 1
ATOM 2488 C C . GLN B 1 102 ? -12.695 1.844 5.945 1 84.62 102 GLN B C 1
ATOM 2490 O O . GLN B 1 102 ? -12.188 2.658 5.168 1 84.62 102 GLN B O 1
ATOM 2495 N N . ALA B 1 103 ? -12.172 0.752 6.211 1 92.06 103 ALA B N 1
ATOM 2496 C CA . ALA B 1 103 ? -10.852 0.397 5.703 1 92.06 103 ALA B CA 1
ATOM 2497 C C . ALA B 1 103 ? -10.953 -0.59 4.547 1 92.06 103 ALA B C 1
ATOM 2499 O O . ALA B 1 103 ? -10.055 -1.403 4.332 1 92.06 103 ALA B O 1
ATOM 2500 N N . TYR B 1 104 ? -12.094 -0.493 3.766 1 95.25 104 TYR B N 1
ATOM 2501 C CA . TYR B 1 104 ? -12.305 -1.432 2.668 1 95.25 104 TYR B CA 1
ATOM 2502 C C . TYR B 1 104 ? -11.32 -1.175 1.535 1 95.25 104 TYR B C 1
ATOM 2504 O O . TYR B 1 104 ? -10.93 -2.102 0.819 1 95.25 104 TYR B O 1
ATOM 2512 N N . ASN B 1 105 ? -10.883 0.08 1.385 1 95.88 105 ASN B N 1
ATOM 2513 C CA . ASN B 1 105 ? -9.875 0.384 0.381 1 95.88 105 ASN B CA 1
ATOM 2514 C C . ASN B 1 105 ? -8.57 -0.367 0.653 1 95.88 105 ASN B C 1
ATOM 2516 O O . ASN B 1 105 ? -7.918 -0.842 -0.277 1 95.88 105 ASN B O 1
ATOM 2520 N N . TRP B 1 106 ? -8.211 -0.528 1.917 1 96.69 106 TRP B N 1
ATOM 2521 C CA . TRP B 1 106 ? -6.992 -1.244 2.266 1 96.69 106 TRP B CA 1
ATOM 2522 C C . TRP B 1 106 ? -7.129 -2.734 1.969 1 96.69 106 TRP B C 1
ATOM 2524 O O . TRP B 1 106 ? -6.176 -3.373 1.515 1 96.69 106 TRP B O 1
ATOM 2534 N N . ILE B 1 107 ? -8.305 -3.275 2.23 1 96.56 107 ILE B N 1
ATOM 2535 C CA . ILE B 1 107 ? -8.547 -4.68 1.922 1 96.56 107 ILE B CA 1
ATOM 2536 C C . ILE B 1 107 ? -8.406 -4.91 0.418 1 96.56 107 ILE B C 1
ATOM 2538 O O . ILE B 1 107 ? -7.77 -5.871 -0.014 1 96.56 107 ILE B O 1
ATOM 2542 N N . CYS B 1 108 ? -8.992 -4.02 -0.353 1 97.62 108 CYS B N 1
ATOM 2543 C CA . CYS B 1 108 ? -8.859 -4.098 -1.804 1 97.62 108 CYS B CA 1
ATOM 2544 C C . CYS B 1 108 ? -7.398 -3.979 -2.221 1 97.62 108 CYS B C 1
ATOM 2546 O O . CYS B 1 108 ? -6.93 -4.73 -3.076 1 97.62 108 CYS B O 1
ATOM 2548 N N . TYR B 1 109 ? -6.672 -3.119 -1.592 1 97.44 109 TYR B N 1
ATOM 2549 C CA . TYR B 1 109 ? -5.27 -2.902 -1.928 1 97.44 109 TYR B CA 1
ATOM 2550 C C . TYR B 1 109 ? -4.426 -4.125 -1.569 1 97.44 109 TYR B C 1
ATOM 2552 O O . TYR B 1 109 ? -3.596 -4.566 -2.365 1 97.44 109 TYR B O 1
ATOM 2560 N N . MET B 1 110 ? -4.625 -4.664 -0.42 1 97.56 110 MET B N 1
ATOM 2561 C CA . MET B 1 110 ? -3.914 -5.871 -0.014 1 97.56 110 MET B CA 1
ATOM 2562 C C . MET B 1 110 ? -4.211 -7.023 -0.967 1 97.56 110 MET B C 1
ATOM 2564 O O . MET B 1 110 ? -3.312 -7.789 -1.323 1 97.56 110 MET B O 1
ATOM 2568 N N . SER B 1 111 ? -5.48 -7.141 -1.33 1 98.31 111 SER B N 1
ATOM 2569 C CA . SER B 1 111 ? -5.867 -8.18 -2.283 1 98.31 111 SER B CA 1
ATOM 2570 C C . SER B 1 111 ? -5.16 -7.988 -3.621 1 98.31 111 SER B C 1
ATOM 2572 O O . SER B 1 111 ? -4.648 -8.945 -4.199 1 98.31 111 SER B O 1
ATOM 2574 N N . HIS B 1 112 ? -5.137 -6.777 -4.066 1 97.94 112 HIS B N 1
ATOM 2575 C CA . HIS B 1 112 ? -4.438 -6.461 -5.305 1 97.94 112 HIS B CA 1
ATOM 2576 C C . HIS B 1 112 ? -2.953 -6.793 -5.199 1 97.94 112 HIS B C 1
ATOM 2578 O O . HIS B 1 112 ? -2.379 -7.391 -6.113 1 97.94 112 HIS B O 1
ATOM 2584 N N . GLN B 1 113 ? -2.346 -6.422 -4.09 1 97.19 113 GLN B N 1
ATOM 2585 C CA . GLN B 1 113 ? -0.93 -6.695 -3.867 1 97.19 113 GLN B CA 1
ATOM 2586 C C . GLN B 1 113 ? -0.66 -8.195 -3.82 1 97.19 113 GLN B C 1
ATOM 2588 O O . GLN B 1 113 ? 0.363 -8.664 -4.324 1 97.19 113 GLN B O 1
ATOM 2593 N N . ALA B 1 114 ? -1.56 -8.945 -3.213 1 97.94 114 ALA B N 1
ATOM 2594 C CA . ALA B 1 114 ? -1.425 -10.398 -3.186 1 97.94 114 ALA B CA 1
ATOM 2595 C C . ALA B 1 114 ? -1.402 -10.977 -4.598 1 97.94 114 ALA B C 1
ATOM 2597 O O . ALA B 1 114 ? -0.571 -11.828 -4.914 1 97.94 114 ALA B O 1
ATOM 2598 N N . VAL B 1 115 ? -2.303 -10.461 -5.418 1 98.12 115 VAL B N 1
ATOM 2599 C CA . VAL B 1 115 ? -2.385 -10.914 -6.801 1 98.12 115 VAL B CA 1
ATOM 2600 C C . VAL B 1 115 ? -1.09 -10.57 -7.535 1 98.12 115 VAL B C 1
ATOM 2602 O O . VAL B 1 115 ? -0.497 -11.422 -8.195 1 98.12 115 VAL B O 1
ATOM 2605 N N . GLU B 1 116 ? -0.664 -9.383 -7.402 1 96.12 116 GLU B N 1
ATOM 2606 C CA . GLU B 1 116 ? 0.566 -8.93 -8.047 1 96.12 116 GLU B CA 1
ATOM 2607 C C . GLU B 1 116 ? 1.744 -9.828 -7.668 1 96.12 116 GLU B C 1
ATOM 2609 O O . GLU B 1 116 ? 2.471 -10.305 -8.539 1 96.12 116 GLU B O 1
ATOM 2614 N N . LYS B 1 117 ? 1.874 -10.062 -6.445 1 96.25 117 LYS B N 1
ATOM 2615 C CA . LYS B 1 117 ? 3.018 -10.828 -5.965 1 96.25 117 LYS B CA 1
ATOM 2616 C C . LYS B 1 117 ? 2.914 -12.289 -6.387 1 96.25 117 LYS B C 1
ATOM 2618 O O . LYS B 1 117 ? 3.928 -12.938 -6.664 1 96.25 117 LYS B O 1
ATOM 2623 N N . SER B 1 118 ? 1.714 -12.82 -6.414 1 97.31 118 SER B N 1
ATOM 2624 C CA . SER B 1 118 ? 1.552 -14.188 -6.887 1 97.31 118 SER B CA 1
ATOM 2625 C C . SER B 1 118 ? 1.949 -14.32 -8.352 1 97.31 118 SER B C 1
ATOM 2627 O O . SER B 1 118 ? 2.627 -15.273 -8.734 1 97.31 118 SER B O 1
ATOM 2629 N N . LEU B 1 119 ? 1.56 -13.398 -9.164 1 96.38 119 LEU B N 1
ATOM 2630 C CA . LEU B 1 119 ? 1.907 -13.422 -10.578 1 96.38 119 LEU B CA 1
ATOM 2631 C C . LEU B 1 119 ? 3.41 -13.242 -10.773 1 96.38 119 LEU B C 1
ATOM 2633 O O . LEU B 1 119 ? 4.016 -13.906 -11.617 1 96.38 119 LEU B O 1
ATOM 2637 N N . MET B 1 120 ? 3.977 -12.375 -9.969 1 94.38 120 MET B N 1
ATOM 2638 C CA . MET B 1 120 ? 5.422 -12.172 -10.031 1 94.38 120 MET B CA 1
ATOM 2639 C C . MET B 1 120 ? 6.168 -13.445 -9.664 1 94.38 120 MET B C 1
ATOM 2641 O O . MET B 1 120 ? 7.211 -13.75 -10.25 1 94.38 120 MET B O 1
ATOM 2645 N N . SER B 1 121 ? 5.672 -14.117 -8.703 1 95.25 121 SER B N 1
ATOM 2646 C CA . SER B 1 121 ? 6.273 -15.398 -8.352 1 95.25 121 SER B CA 1
ATOM 2647 C C . SER B 1 121 ? 6.316 -16.344 -9.547 1 95.25 121 SER B C 1
ATOM 2649 O O . SER B 1 121 ? 7.316 -17.031 -9.766 1 95.25 121 SER B O 1
ATOM 2651 N N . MET B 1 122 ? 5.266 -16.375 -10.297 1 94.69 122 MET B N 1
ATOM 2652 C CA . MET B 1 122 ? 5.219 -17.219 -11.5 1 94.69 122 MET B CA 1
ATOM 2653 C C . MET B 1 122 ? 6.246 -16.75 -12.523 1 94.69 122 MET B C 1
ATOM 2655 O O . MET B 1 122 ? 6.855 -17.578 -13.211 1 94.69 122 MET B O 1
ATOM 2659 N N . MET B 1 123 ? 6.367 -15.5 -12.625 1 92.69 123 MET B N 1
ATOM 2660 C CA . MET B 1 123 ? 7.355 -14.969 -13.555 1 92.69 123 MET B CA 1
ATOM 2661 C C . MET B 1 123 ? 8.766 -15.422 -13.172 1 92.69 123 MET B C 1
ATOM 2663 O O . MET B 1 123 ? 9.555 -15.797 -14.031 1 92.69 123 MET B O 1
ATOM 2667 N N . TYR B 1 124 ? 9.078 -15.352 -11.906 1 91.69 124 TYR B N 1
ATOM 2668 C CA . TYR B 1 124 ? 10.391 -15.781 -11.43 1 91.69 124 TYR B CA 1
ATOM 2669 C C . TYR B 1 124 ? 10.609 -17.266 -11.695 1 91.69 124 TYR B C 1
ATOM 2671 O O . TYR B 1 124 ? 11.742 -17.703 -11.914 1 91.69 124 TYR B O 1
ATOM 2679 N N . ARG B 1 125 ? 9.586 -18 -11.648 1 93.25 125 ARG B N 1
ATOM 2680 C CA . ARG B 1 125 ? 9.68 -19.422 -11.961 1 93.25 125 ARG B CA 1
ATOM 2681 C C . ARG B 1 125 ? 9.969 -19.641 -13.438 1 93.25 125 ARG B C 1
ATOM 2683 O O . ARG B 1 125 ? 10.781 -20.5 -13.797 1 93.25 125 ARG B O 1
ATOM 2690 N N . ARG B 1 126 ? 9.336 -18.922 -14.289 1 91.56 126 ARG B N 1
ATOM 2691 C CA . ARG B 1 126 ? 9.43 -19.109 -15.734 1 91.56 126 ARG B CA 1
ATOM 2692 C C . ARG B 1 126 ? 10.727 -18.531 -16.281 1 91.56 126 ARG B C 1
ATOM 2694 O O . ARG B 1 126 ? 11.484 -19.203 -16.969 1 91.56 126 ARG B O 1
ATOM 2701 N N . ASP B 1 127 ? 10.898 -17.203 -16.031 1 90.44 127 ASP B N 1
ATOM 2702 C CA . ASP B 1 127 ? 12.102 -16.516 -16.516 1 90.44 127 ASP B CA 1
ATOM 2703 C C . ASP B 1 127 ? 12.375 -15.258 -15.695 1 90.44 127 ASP B C 1
ATOM 2705 O O . ASP B 1 127 ? 11.773 -14.211 -15.945 1 90.44 127 ASP B O 1
ATOM 2709 N N . ALA B 1 128 ? 13.312 -15.406 -14.852 1 86.5 128 ALA B N 1
ATOM 2710 C CA . ALA B 1 128 ? 13.664 -14.305 -13.961 1 86.5 128 ALA B CA 1
ATOM 2711 C C . ALA B 1 128 ? 14.164 -13.102 -14.75 1 86.5 128 ALA B C 1
ATOM 2713 O O . ALA B 1 128 ? 14.055 -11.961 -14.297 1 86.5 128 ALA B O 1
ATOM 2714 N N . ASN B 1 129 ? 14.609 -13.328 -15.969 1 81.69 129 ASN B N 1
ATOM 2715 C CA . ASN B 1 129 ? 15.125 -12.25 -16.812 1 81.69 129 ASN B CA 1
ATOM 2716 C C . ASN B 1 129 ? 14 -11.391 -17.375 1 81.69 129 ASN B C 1
ATOM 2718 O O . ASN B 1 129 ? 14.234 -10.281 -17.844 1 81.69 129 ASN B O 1
ATOM 2722 N N . SER B 1 130 ? 12.82 -11.984 -17.344 1 79.88 130 SER B N 1
ATOM 2723 C CA . SER B 1 130 ? 11.68 -11.312 -17.938 1 79.88 130 SER B CA 1
ATOM 2724 C C . SER B 1 130 ? 10.914 -10.492 -16.906 1 79.88 130 SER B C 1
ATOM 2726 O O . SER B 1 130 ? 9.969 -9.781 -17.25 1 79.88 130 SER B O 1
ATOM 2728 N N . VAL B 1 131 ? 11.305 -10.719 -15.695 1 79.81 131 VAL B N 1
ATOM 2729 C CA . VAL B 1 131 ? 10.586 -10.023 -14.641 1 79.81 131 VAL B CA 1
ATOM 2730 C C . VAL B 1 131 ? 10.812 -8.516 -14.766 1 79.81 131 VAL B C 1
ATOM 2732 O O . VAL B 1 131 ? 11.953 -8.055 -14.781 1 79.81 131 VAL B O 1
ATOM 2735 N N . ASN B 1 132 ? 9.641 -7.93 -15.125 1 69.25 132 ASN B N 1
ATOM 2736 C CA . ASN B 1 132 ? 9.672 -6.469 -15.172 1 69.25 132 ASN B CA 1
ATOM 2737 C C . ASN B 1 132 ? 8.969 -5.852 -13.969 1 69.25 132 ASN B C 1
ATOM 2739 O O . ASN B 1 132 ? 8.234 -6.539 -13.25 1 69.25 132 ASN B O 1
ATOM 2743 N N . ASN B 1 133 ? 9.375 -4.773 -13.617 1 57.34 133 ASN B N 1
ATOM 2744 C CA . ASN B 1 133 ? 8.922 -4.094 -12.406 1 57.34 133 ASN B CA 1
ATOM 2745 C C . ASN B 1 133 ? 7.52 -3.516 -12.586 1 57.34 133 ASN B C 1
ATOM 2747 O O . ASN B 1 133 ? 7.125 -2.594 -11.875 1 57.34 133 ASN B O 1
ATOM 2751 N N . GLY B 1 134 ? 6.781 -4.133 -13.492 1 65.12 134 GLY B N 1
ATOM 2752 C CA . GLY B 1 134 ? 5.461 -3.541 -13.648 1 65.12 134 GLY B CA 1
ATOM 2753 C C . GLY B 1 134 ? 4.461 -4.035 -12.625 1 65.12 134 GLY B C 1
ATOM 2754 O O . GLY B 1 134 ? 4.617 -5.125 -12.07 1 65.12 134 GLY B O 1
ATOM 2755 N N . HIS B 1 135 ? 3.533 -3.094 -12.289 1 77.5 135 HIS B N 1
ATOM 2756 C CA . HIS B 1 135 ? 2.494 -3.354 -11.297 1 77.5 135 HIS B CA 1
ATOM 2757 C C . HIS B 1 135 ? 1.145 -3.598 -11.969 1 77.5 135 HIS B C 1
ATOM 2759 O O . HIS B 1 135 ? 0.116 -3.668 -11.289 1 77.5 135 HIS B O 1
ATOM 2765 N N . ASP B 1 136 ? 1.222 -3.705 -13.234 1 87.88 136 ASP B N 1
ATOM 2766 C CA . ASP B 1 136 ? -0.019 -3.977 -13.953 1 87.88 136 ASP B CA 1
ATOM 2767 C C . ASP B 1 136 ? -0.334 -5.473 -13.961 1 87.88 136 ASP B C 1
ATOM 2769 O O . ASP B 1 136 ? 0.237 -6.23 -14.742 1 87.88 136 ASP B O 1
ATOM 2773 N N . ILE B 1 137 ? -1.271 -5.844 -13.234 1 94.81 137 ILE B N 1
ATOM 2774 C CA . ILE B 1 137 ? -1.51 -7.262 -12.992 1 94.81 137 ILE B CA 1
ATOM 2775 C C . ILE B 1 137 ? -2.037 -7.918 -14.266 1 94.81 137 ILE B C 1
ATOM 2777 O O . ILE B 1 137 ? -1.708 -9.07 -14.562 1 94.81 137 ILE B O 1
ATOM 2781 N N . TYR B 1 138 ? -2.822 -7.199 -15.078 1 93 138 TYR B N 1
ATOM 2782 C CA . TYR B 1 138 ? -3.314 -7.75 -16.344 1 93 138 TYR B CA 1
ATOM 2783 C C . TYR B 1 138 ? -2.172 -7.965 -17.328 1 93 138 TYR B C 1
ATOM 2785 O O . TYR B 1 138 ? -2.105 -9 -18 1 93 138 TYR B O 1
ATOM 2793 N N . GLY B 1 139 ? -1.319 -6.984 -17.438 1 91.5 139 GLY B N 1
ATOM 2794 C CA . GLY B 1 139 ? -0.157 -7.109 -18.297 1 91.5 139 GLY B CA 1
ATOM 2795 C C . GLY B 1 139 ? 0.743 -8.273 -17.922 1 91.5 139 GLY B C 1
ATOM 2796 O O . GLY B 1 139 ? 1.238 -8.984 -18.797 1 91.5 139 GLY B O 1
ATOM 2797 N N . ILE B 1 140 ? 0.945 -8.461 -16.625 1 92.5 140 ILE B N 1
ATOM 2798 C CA . ILE B 1 140 ? 1.759 -9.578 -16.156 1 92.5 140 ILE B CA 1
ATOM 2799 C C . ILE B 1 140 ? 1.087 -10.898 -16.531 1 92.5 140 ILE B C 1
ATOM 2801 O O . ILE B 1 140 ? 1.733 -11.805 -17.062 1 92.5 140 ILE B O 1
ATOM 2805 N N . ALA B 1 141 ? -0.198 -10.984 -16.281 1 94.62 141 ALA B N 1
ATOM 2806 C CA . ALA B 1 141 ? -0.937 -12.195 -16.609 1 94.62 141 ALA B CA 1
ATOM 2807 C C . ALA B 1 141 ? -0.855 -12.484 -18.109 1 94.62 141 ALA B C 1
ATOM 2809 O O . ALA B 1 141 ? -0.698 -13.641 -18.516 1 94.62 141 ALA B O 1
ATOM 2810 N N . ALA B 1 142 ? -0.963 -11.492 -18.906 1 93.31 142 ALA B N 1
ATOM 2811 C CA . ALA B 1 142 ? -0.887 -11.641 -20.344 1 93.31 142 ALA B CA 1
ATOM 2812 C C . ALA B 1 142 ? 0.477 -12.172 -20.781 1 93.31 142 ALA B C 1
ATOM 2814 O O . ALA B 1 142 ? 0.565 -13.039 -21.641 1 93.31 142 ALA B O 1
ATOM 2815 N N . SER B 1 143 ? 1.505 -11.641 -20.141 1 91.12 143 SER B N 1
ATOM 2816 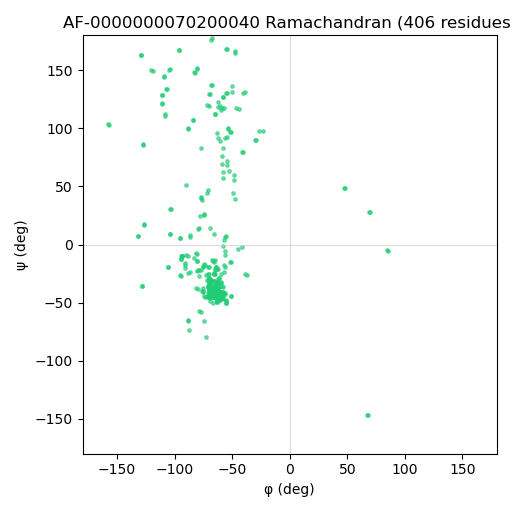C CA . SER B 1 143 ? 2.857 -12.078 -20.484 1 91.12 143 SER B CA 1
ATOM 2817 C C . SER B 1 143 ? 3.072 -13.547 -20.125 1 91.12 143 SER B C 1
ATOM 2819 O O . SER B 1 143 ? 3.93 -14.211 -20.703 1 91.12 143 SER B O 1
ATOM 2821 N N . LEU B 1 144 ? 2.334 -14.008 -19.188 1 92.38 144 LEU B N 1
ATOM 2822 C CA . LEU B 1 144 ? 2.43 -15.398 -18.75 1 92.38 144 LEU B CA 1
ATOM 2823 C C . LEU B 1 144 ? 1.651 -16.312 -19.688 1 92.38 144 LEU B C 1
ATOM 2825 O O . LEU B 1 144 ? 1.808 -17.531 -19.641 1 92.38 144 LEU B O 1
ATOM 2829 N N . GLY B 1 145 ? 0.785 -15.711 -20.547 1 91.69 145 GLY B N 1
ATOM 2830 C CA . GLY B 1 145 ? 0.053 -16.469 -21.547 1 91.69 145 GLY B CA 1
ATOM 2831 C C . GLY B 1 145 ? -0.997 -17.391 -20.938 1 91.69 145 GLY B C 1
ATOM 2832 O O . GLY B 1 145 ? -1.228 -18.5 -21.453 1 91.69 145 GLY B O 1
ATOM 2833 N N . ASP B 1 146 ? -1.521 -17.078 -19.828 1 92.31 146 ASP B N 1
ATOM 2834 C CA . ASP B 1 146 ? -2.541 -17.891 -19.156 1 92.31 146 ASP B CA 1
ATOM 2835 C C . ASP B 1 146 ? -3.906 -17.203 -19.234 1 92.31 146 ASP B C 1
ATOM 2837 O O . ASP B 1 146 ? -4.156 -16.234 -18.516 1 92.31 146 ASP B O 1
ATOM 2841 N N . ASP B 1 147 ? -4.824 -17.781 -19.969 1 95.44 147 ASP B N 1
ATOM 2842 C CA . ASP B 1 147 ? -6.129 -17.172 -20.219 1 95.44 147 ASP B CA 1
ATOM 2843 C C . ASP B 1 147 ? -6.941 -17.062 -18.938 1 95.44 147 ASP B C 1
ATOM 2845 O O . ASP B 1 147 ? -7.695 -16.094 -18.75 1 95.44 147 ASP B O 1
ATOM 2849 N N . SER B 1 148 ? -6.836 -18.062 -18.141 1 96.19 148 SER B N 1
ATOM 2850 C CA . SER B 1 148 ? -7.59 -18.031 -16.891 1 96.19 148 SER B CA 1
ATOM 2851 C C . SER B 1 148 ? -7.117 -16.906 -15.984 1 96.19 148 SER B C 1
ATOM 2853 O O . SER B 1 148 ? -7.93 -16.234 -15.352 1 96.19 148 SER B O 1
ATOM 2855 N N . LEU B 1 149 ? -5.82 -16.703 -15.945 1 97.19 149 LEU B N 1
ATOM 2856 C CA . LEU B 1 149 ? -5.266 -15.609 -15.141 1 97.19 149 LEU B CA 1
ATOM 2857 C C . LEU B 1 149 ? -5.59 -14.258 -15.758 1 97.19 149 LEU B C 1
ATOM 2859 O O . LEU B 1 149 ? -5.848 -13.289 -15.039 1 97.19 149 LEU B O 1
ATOM 2863 N N . MET B 1 150 ? -5.605 -14.172 -17.031 1 97.06 150 MET B N 1
ATOM 2864 C CA . MET B 1 150 ? -5.969 -12.93 -17.703 1 97.06 150 MET B CA 1
ATOM 2865 C C . MET B 1 150 ? -7.418 -12.555 -17.422 1 97.06 150 MET B C 1
ATOM 2867 O O . MET B 1 150 ? -7.719 -11.398 -17.141 1 97.06 150 MET B O 1
ATOM 2871 N N . SER B 1 151 ? -8.219 -13.555 -17.469 1 98 151 SER B N 1
ATOM 2872 C CA . SER B 1 151 ? -9.633 -13.305 -17.188 1 98 151 SER B CA 1
ATOM 2873 C C . SER B 1 151 ? -9.828 -12.82 -15.758 1 98 151 SER B C 1
ATOM 2875 O O . SER B 1 151 ? -10.531 -11.836 -15.516 1 98 151 SER B O 1
ATOM 2877 N N . ALA B 1 152 ? -9.227 -13.5 -14.812 1 98.12 152 ALA B N 1
ATOM 2878 C CA . ALA B 1 152 ? -9.383 -13.156 -13.398 1 98.12 152 ALA B CA 1
ATOM 2879 C C . ALA B 1 152 ? -8.797 -11.781 -13.102 1 98.12 152 ALA B C 1
ATOM 2881 O O . ALA B 1 152 ? -9.398 -10.984 -12.383 1 98.12 152 ALA B O 1
ATOM 2882 N N . THR B 1 153 ? -7.613 -11.477 -13.664 1 97.62 153 THR B N 1
ATOM 2883 C CA . THR B 1 153 ? -7.016 -10.164 -13.445 1 97.62 153 THR B CA 1
ATOM 2884 C C . THR B 1 153 ? -7.832 -9.078 -14.141 1 97.62 153 THR B C 1
ATOM 2886 O O . THR B 1 153 ? -7.922 -7.953 -13.648 1 97.62 153 THR B O 1
ATOM 2889 N N . GLY B 1 154 ? -8.383 -9.414 -15.297 1 97.56 154 GLY B N 1
ATOM 2890 C CA . GLY B 1 154 ? -9.297 -8.492 -15.945 1 97.56 154 GLY B CA 1
ATOM 2891 C C . GLY B 1 154 ? -10.508 -8.156 -15.102 1 97.56 154 GLY B C 1
ATOM 2892 O O . GLY B 1 154 ? -10.938 -7 -15.047 1 97.56 154 GLY B O 1
ATOM 2893 N N . GLU B 1 155 ? -11.062 -9.141 -14.453 1 98.12 155 GLU B N 1
ATOM 2894 C CA . GLU B 1 155 ? -12.18 -8.945 -13.531 1 98.12 155 GLU B CA 1
ATOM 2895 C C . GLU B 1 155 ? -11.797 -7.988 -12.406 1 98.12 155 GLU B C 1
ATOM 2897 O O . GLU B 1 155 ? -12.57 -7.09 -12.062 1 98.12 155 GLU B O 1
ATOM 2902 N N . MET B 1 156 ? -10.656 -8.18 -11.859 1 97.69 156 MET B N 1
ATOM 2903 C CA . MET B 1 156 ? -10.203 -7.332 -10.758 1 97.69 156 MET B CA 1
ATOM 2904 C C . MET B 1 156 ? -9.977 -5.902 -11.234 1 97.69 156 MET B C 1
ATOM 2906 O O . MET B 1 156 ? -10.359 -4.949 -10.555 1 97.69 156 MET B O 1
ATOM 2910 N N . GLN B 1 157 ? -9.344 -5.762 -12.352 1 95.62 157 GLN B N 1
ATOM 2911 C CA . GLN B 1 157 ? -9.094 -4.434 -12.914 1 95.62 157 GLN B CA 1
ATOM 2912 C C . GLN B 1 157 ? -10.398 -3.701 -13.188 1 95.62 157 GLN B C 1
ATOM 2914 O O . GLN B 1 157 ? -10.5 -2.492 -12.969 1 95.62 157 GLN B O 1
ATOM 2919 N N . SER B 1 158 ? -11.359 -4.43 -13.711 1 96.31 158 SER B N 1
ATOM 2920 C CA . SER B 1 158 ? -12.672 -3.836 -13.953 1 96.31 158 SER B CA 1
ATOM 2921 C C . SER B 1 158 ? -13.328 -3.398 -12.648 1 96.31 158 SER B C 1
ATOM 2923 O O . SER B 1 158 ? -14.023 -2.381 -12.609 1 96.31 158 SER B O 1
ATOM 2925 N N . LEU B 1 159 ? -13.125 -4.105 -11.648 1 96.75 159 LEU B N 1
ATOM 2926 C CA . LEU B 1 159 ? -13.719 -3.846 -10.336 1 96.75 159 LEU B CA 1
ATOM 2927 C C . LEU B 1 159 ? -13.062 -2.648 -9.664 1 96.75 159 LEU B C 1
ATOM 2929 O O . LEU B 1 159 ? -13.742 -1.771 -9.133 1 96.75 159 LEU B O 1
ATOM 2933 N N . LEU B 1 160 ? -11.711 -2.602 -9.703 1 94.12 160 LEU B N 1
ATOM 2934 C CA . LEU B 1 160 ? -10.977 -1.675 -8.844 1 94.12 160 LEU B CA 1
ATOM 2935 C C . LEU B 1 160 ? -10.43 -0.504 -9.656 1 94.12 160 LEU B C 1
ATOM 2937 O O . LEU B 1 160 ? -10.07 0.53 -9.094 1 94.12 160 LEU B O 1
ATOM 2941 N N . GLY B 1 161 ? -10.352 -0.698 -10.93 1 89.38 161 GLY B N 1
ATOM 2942 C CA . GLY B 1 161 ? -9.664 0.307 -11.727 1 89.38 161 GLY B CA 1
ATOM 2943 C C . GLY B 1 161 ? -8.172 0.371 -11.445 1 89.38 161 GLY B C 1
ATOM 2944 O O . GLY B 1 161 ? -7.527 -0.662 -11.266 1 89.38 161 GLY B O 1
ATOM 2945 N N . ASN B 1 162 ? -7.676 1.562 -11.547 1 85 162 ASN B N 1
ATOM 2946 C CA . ASN B 1 162 ? -6.27 1.743 -11.203 1 85 162 ASN B CA 1
ATOM 2947 C C . ASN B 1 162 ? -6.031 1.575 -9.711 1 85 162 ASN B C 1
ATOM 2949 O O . ASN B 1 162 ? -6.711 2.199 -8.891 1 85 162 ASN B O 1
ATOM 2953 N N . TYR B 1 163 ? -5.035 0.726 -9.398 1 85.5 163 TYR B N 1
ATOM 2954 C CA . TYR B 1 163 ? -4.82 0.372 -8 1 85.5 163 TYR B CA 1
ATOM 2955 C C . TYR B 1 163 ? -4.391 1.59 -7.188 1 85.5 163 TYR B C 1
ATOM 2957 O O . TYR B 1 163 ? -4.559 1.62 -5.965 1 85.5 163 TYR B O 1
ATOM 2965 N N . THR B 1 164 ? -3.867 2.619 -7.781 1 85.69 164 THR B N 1
ATOM 2966 C CA . THR B 1 164 ? -3.48 3.838 -7.078 1 85.69 164 THR B CA 1
ATOM 2967 C C . THR B 1 164 ? -4.707 4.543 -6.504 1 85.69 164 THR B C 1
ATOM 2969 O O . THR B 1 164 ? -4.602 5.27 -5.516 1 85.69 164 THR B O 1
ATOM 2972 N N . HIS B 1 165 ? -5.855 4.297 -7.105 1 88 165 HIS B N 1
ATOM 2973 C CA . HIS B 1 165 ? -7.113 4.883 -6.652 1 88 165 HIS B CA 1
ATOM 2974 C C . HIS B 1 165 ? -7.477 4.387 -5.254 1 88 165 HIS B C 1
ATOM 2976 O O . HIS B 1 165 ? -8.234 5.043 -4.539 1 88 165 HIS B O 1
ATOM 2982 N N . LEU B 1 166 ? -6.895 3.322 -4.906 1 93.81 166 LEU B N 1
ATOM 2983 C CA . LEU B 1 166 ? -7.219 2.723 -3.615 1 93.81 166 LEU B CA 1
ATOM 2984 C C . LEU B 1 166 ? -6.465 3.414 -2.486 1 93.81 166 LEU B C 1
ATOM 2986 O O . LEU B 1 166 ? -6.785 3.225 -1.312 1 93.81 166 LEU B O 1
ATOM 2990 N N . ARG B 1 167 ? -5.535 4.316 -2.898 1 92.62 167 ARG B N 1
ATOM 2991 C CA . ARG B 1 167 ? -4.695 4.902 -1.858 1 92.62 167 ARG B CA 1
ATOM 2992 C C . ARG B 1 167 ? -4.695 6.426 -1.946 1 92.62 167 ARG B C 1
ATOM 2994 O O . ARG B 1 167 ? -4.715 7.113 -0.923 1 92.62 167 ARG B O 1
ATOM 3001 N N . TYR B 1 168 ? -4.738 6.941 -3.113 1 89.5 168 TYR B N 1
ATOM 3002 C CA . TYR B 1 168 ? -4.449 8.367 -3.24 1 89.5 168 TYR B CA 1
ATOM 3003 C C . TYR B 1 168 ? -5.719 9.156 -3.516 1 89.5 168 TYR B C 1
ATOM 3005 O O . TYR B 1 168 ? -6.434 8.883 -4.484 1 89.5 168 TYR B O 1
ATOM 3013 N N . PRO B 1 169 ? -5.934 10.25 -2.832 1 88.75 169 PRO B N 1
ATOM 3014 C CA . PRO B 1 169 ? -7.172 11.023 -2.928 1 88.75 169 PRO B CA 1
ATOM 3015 C C . PRO B 1 169 ? -7.301 11.766 -4.254 1 88.75 169 PRO B C 1
ATOM 3017 O O . PRO B 1 169 ? -8.414 12.07 -4.691 1 88.75 169 PRO B O 1
ATOM 3020 N N . ASP B 1 170 ? -6.266 12.172 -4.867 1 77.88 170 ASP B N 1
ATOM 3021 C CA . ASP B 1 170 ? -6.316 13 -6.066 1 77.88 170 ASP B CA 1
ATOM 3022 C C . ASP B 1 170 ? -6.895 12.227 -7.246 1 77.88 170 ASP B C 1
ATOM 3024 O O . ASP B 1 170 ? -7.29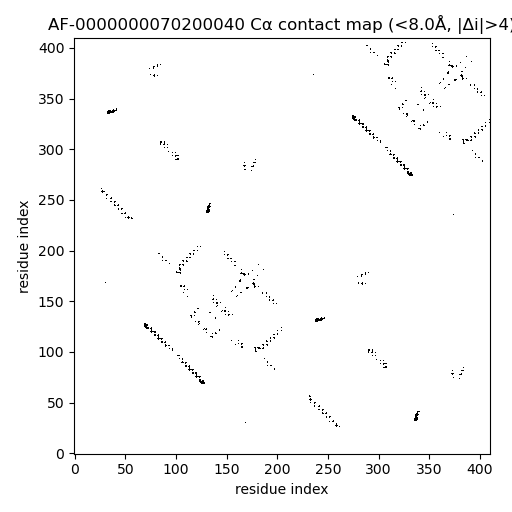3 12.82 -8.25 1 77.88 170 ASP B O 1
ATOM 3028 N N . GLU B 1 171 ? -6.969 10.961 -7.07 1 70.75 171 GLU B N 1
ATOM 3029 C CA . GLU B 1 171 ? -7.473 10.133 -8.164 1 70.75 171 GLU B CA 1
ATOM 3030 C C . GLU B 1 171 ? -8.992 10.031 -8.117 1 70.75 171 GLU B C 1
ATOM 3032 O O . GLU B 1 171 ? -9.602 9.336 -8.938 1 70.75 171 GLU B O 1
ATOM 3037 N N . HIS B 1 172 ? -9.57 10.789 -7.27 1 74.44 172 HIS B N 1
ATOM 3038 C CA . HIS B 1 172 ? -11.016 10.703 -7.074 1 74.44 172 HIS B CA 1
ATOM 3039 C C . HIS B 1 172 ? -11.695 12.023 -7.379 1 74.44 172 HIS B C 1
ATOM 3041 O O . HIS B 1 172 ? -11.062 13.086 -7.32 1 74.44 172 HIS B O 1
ATOM 3047 N N . ALA B 1 173 ? -12.859 11.859 -7.801 1 66.38 173 ALA B N 1
ATOM 3048 C CA . ALA B 1 173 ? -13.703 13.031 -8.039 1 66.38 173 ALA B CA 1
ATOM 3049 C C . ALA B 1 173 ? -13.812 13.898 -6.789 1 66.38 173 ALA B C 1
ATOM 3051 O O . ALA B 1 173 ? -13.375 13.492 -5.707 1 66.38 173 ALA B O 1
ATOM 3052 N N . ALA B 1 174 ? -14.336 15.016 -7.055 1 70.81 174 ALA B N 1
ATOM 3053 C CA . ALA B 1 174 ? -14.484 15.969 -5.957 1 70.81 174 ALA B CA 1
ATOM 3054 C C . ALA B 1 174 ? -15.258 15.359 -4.793 1 70.81 174 ALA B C 1
ATOM 3056 O O . ALA B 1 174 ? -16.25 14.664 -5 1 70.81 174 ALA B O 1
ATOM 3057 N N . GLY B 1 175 ? -14.703 15.5 -3.666 1 73.69 175 GLY B N 1
ATOM 3058 C CA . GLY B 1 175 ? -15.367 15.102 -2.43 1 73.69 175 GLY B CA 1
ATOM 3059 C C . GLY B 1 175 ? -15.172 13.633 -2.094 1 73.69 175 GLY B C 1
ATOM 3060 O O . GLY B 1 175 ? -15.609 13.172 -1.036 1 73.69 175 GLY B O 1
ATOM 3061 N N . ARG B 1 176 ? -14.562 12.945 -2.977 1 85.25 176 ARG B N 1
ATOM 3062 C CA . ARG B 1 176 ? -14.398 11.523 -2.689 1 85.25 176 ARG B CA 1
ATOM 3063 C C . ARG B 1 176 ? -12.938 11.195 -2.379 1 85.25 176 ARG B C 1
ATOM 3065 O O . ARG B 1 176 ? -12.023 11.836 -2.9 1 85.25 176 ARG B O 1
ATOM 3072 N N . ILE B 1 177 ? -12.82 10.258 -1.468 1 91.38 177 ILE B N 1
ATOM 3073 C CA . ILE B 1 177 ? -11.5 9.758 -1.087 1 91.38 177 ILE B CA 1
ATOM 3074 C C . ILE B 1 177 ? -11.484 8.234 -1.156 1 91.38 177 ILE B C 1
ATOM 3076 O O . ILE B 1 177 ? -12.547 7.602 -1.238 1 91.38 177 ILE B O 1
ATOM 3080 N N . PRO B 1 178 ? -10.367 7.617 -1.183 1 91.88 178 PRO B N 1
ATOM 3081 C CA . PRO B 1 178 ? -10.281 6.16 -1.302 1 91.88 178 PRO B CA 1
ATOM 3082 C C . PRO B 1 178 ? -11.156 5.434 -0.286 1 91.88 178 PRO B C 1
ATOM 3084 O O . PRO B 1 178 ? -11.914 4.527 -0.653 1 91.88 178 PRO B O 1
ATOM 3087 N N . SER B 1 179 ? -11.172 5.816 0.929 1 90.88 179 SER B N 1
ATOM 3088 C CA . SER B 1 179 ? -11.891 5.113 1.985 1 90.88 179 SER B CA 1
ATOM 3089 C C . SER B 1 179 ? -13.398 5.172 1.762 1 90.88 179 SER B C 1
ATOM 3091 O O . SER B 1 179 ? -14.125 4.242 2.123 1 90.88 179 SER B O 1
ATOM 3093 N N . SER B 1 180 ? -13.82 6.23 1.174 1 88.44 180 SER B N 1
ATOM 3094 C CA . SER B 1 180 ? -15.258 6.371 0.979 1 88.44 180 SER B CA 1
ATOM 3095 C C . SER B 1 180 ? -15.688 5.848 -0.387 1 88.44 180 SER B C 1
ATOM 3097 O O . SER B 1 180 ? -16.875 5.703 -0.657 1 88.44 180 SER B O 1
ATOM 3099 N N . SER B 1 181 ? -14.75 5.559 -1.225 1 90.56 181 SER B N 1
ATOM 3100 C CA . SER B 1 181 ? -15.078 5.191 -2.598 1 90.56 181 SER B CA 1
ATOM 3101 C C . SER B 1 181 ? -15.172 3.678 -2.758 1 90.56 181 SER B C 1
ATOM 3103 O O . SER B 1 181 ? -15.617 3.184 -3.795 1 90.56 181 SER B O 1
ATOM 3105 N N . VAL B 1 182 ? -14.719 2.984 -1.794 1 92.44 182 VAL B N 1
ATOM 3106 C CA . VAL B 1 182 ? -14.711 1.527 -1.859 1 92.44 182 VAL B CA 1
ATOM 3107 C C . VAL B 1 182 ? -15.727 0.96 -0.863 1 92.44 182 VAL B C 1
ATOM 3109 O O . VAL B 1 182 ? -15.727 1.342 0.309 1 92.44 182 VAL B O 1
ATOM 3112 N N . THR B 1 183 ? -16.578 0.083 -1.351 1 92 183 THR B N 1
ATOM 3113 C CA . THR B 1 183 ? -17.609 -0.512 -0.51 1 92 183 THR B CA 1
ATOM 3114 C C . THR B 1 183 ? -17.156 -1.87 0.021 1 92 183 THR B C 1
ATOM 3116 O O . THR B 1 183 ? -16.188 -2.441 -0.47 1 92 183 THR B O 1
ATOM 3119 N N . ARG B 1 184 ? -17.938 -2.311 0.985 1 93.56 184 ARG B N 1
ATOM 3120 C CA . ARG B 1 184 ? -17.688 -3.645 1.527 1 93.56 184 ARG B CA 1
ATOM 3121 C C . ARG B 1 184 ? -17.812 -4.707 0.441 1 93.56 184 ARG B C 1
ATOM 3123 O O . ARG B 1 184 ? -16.984 -5.625 0.37 1 93.56 184 ARG B O 1
ATOM 3130 N N . ALA B 1 185 ? -18.812 -4.637 -0.363 1 95.56 185 ALA B N 1
ATOM 3131 C CA . ALA B 1 185 ? -19.031 -5.605 -1.431 1 95.56 185 ALA B CA 1
ATOM 3132 C C . ALA B 1 185 ? -17.844 -5.656 -2.391 1 95.56 185 ALA B C 1
ATOM 3134 O O . ALA B 1 185 ? -17.438 -6.734 -2.824 1 95.56 185 ALA B O 1
ATOM 3135 N N . MET B 1 186 ? -17.281 -4.5 -2.723 1 96.44 186 MET B N 1
ATOM 3136 C CA . MET B 1 186 ? -16.109 -4.441 -3.592 1 96.44 186 MET B CA 1
ATOM 3137 C C . MET B 1 186 ? -14.93 -5.156 -2.951 1 96.44 186 MET B C 1
ATOM 3139 O O . MET B 1 186 ? -14.211 -5.906 -3.619 1 96.44 186 MET B O 1
ATOM 3143 N N . ALA B 1 187 ? -14.781 -4.902 -1.657 1 96.88 187 ALA B N 1
ATOM 3144 C CA . ALA B 1 187 ? -13.672 -5.516 -0.937 1 96.88 187 ALA B CA 1
ATOM 3145 C C . ALA B 1 187 ? -13.805 -7.035 -0.907 1 96.88 187 ALA B C 1
ATOM 3147 O O . ALA B 1 187 ? -12.828 -7.754 -1.133 1 96.88 187 ALA B O 1
ATOM 3148 N N . GLU B 1 188 ? -14.953 -7.508 -0.654 1 97.06 188 GLU B N 1
ATOM 3149 C CA . GLU B 1 188 ? -15.211 -8.945 -0.624 1 97.06 188 GLU B CA 1
ATOM 3150 C C . GLU B 1 188 ? -14.977 -9.57 -1.993 1 97.06 188 GLU B C 1
ATOM 3152 O O . GLU B 1 188 ? -14.398 -10.656 -2.094 1 97.06 188 GLU B O 1
ATOM 3157 N N . THR B 1 189 ? -15.414 -8.93 -3.016 1 98.44 189 THR B N 1
ATOM 3158 C CA . THR B 1 189 ? -15.219 -9.422 -4.375 1 98.44 189 THR B CA 1
ATOM 3159 C C . THR B 1 189 ? -13.734 -9.438 -4.738 1 98.44 189 THR B C 1
ATOM 3161 O O . THR B 1 189 ? -13.242 -10.414 -5.301 1 98.44 189 THR B O 1
ATOM 3164 N N . ALA B 1 190 ? -13.039 -8.352 -4.398 1 98.31 190 ALA B N 1
ATOM 3165 C CA . ALA B 1 190 ? -11.609 -8.281 -4.668 1 98.31 190 ALA B CA 1
ATOM 3166 C C . ALA B 1 190 ? -10.859 -9.406 -3.953 1 98.31 190 ALA B C 1
ATOM 3168 O O . ALA B 1 190 ? -9.992 -10.047 -4.539 1 98.31 190 ALA B O 1
ATOM 3169 N N . PHE B 1 191 ? -11.281 -9.641 -2.725 1 98.25 191 PHE B N 1
ATOM 3170 C CA . PHE B 1 191 ? -10.68 -10.719 -1.944 1 98.25 191 PHE B CA 1
ATOM 3171 C C . PHE B 1 191 ? -10.922 -12.07 -2.602 1 98.25 191 PHE B C 1
ATOM 3173 O O . PHE B 1 191 ? -10.008 -12.891 -2.703 1 98.25 191 PHE B O 1
ATOM 3180 N N . GLY B 1 192 ? -12.109 -12.281 -3.021 1 98.62 192 GLY B N 1
ATOM 3181 C CA . GLY B 1 192 ? -12.453 -13.531 -3.678 1 98.62 192 GLY B CA 1
ATOM 3182 C C . GLY B 1 192 ? -11.672 -13.766 -4.961 1 98.62 192 GLY B C 1
ATOM 3183 O O . GLY B 1 192 ? -11.203 -14.875 -5.215 1 98.62 192 GLY B O 1
ATOM 3184 N N . ILE B 1 193 ? -11.547 -12.758 -5.77 1 98.69 193 ILE B N 1
ATOM 3185 C CA . ILE B 1 193 ? -10.773 -12.859 -7 1 98.69 193 ILE B CA 1
ATOM 3186 C C . ILE B 1 193 ? -9.312 -13.18 -6.672 1 98.69 193 ILE B C 1
ATOM 3188 O O . ILE B 1 193 ? -8.703 -14.047 -7.305 1 98.69 193 ILE B O 1
ATOM 3192 N N . ALA B 1 194 ? -8.812 -12.484 -5.648 1 98.75 194 ALA B N 1
ATOM 3193 C CA . ALA B 1 194 ? -7.422 -12.703 -5.246 1 98.75 194 ALA B CA 1
ATOM 3194 C C . ALA B 1 194 ? -7.203 -14.148 -4.797 1 98.75 194 ALA B C 1
ATOM 3196 O O . ALA B 1 194 ? -6.211 -14.773 -5.168 1 98.75 194 ALA B O 1
ATOM 3197 N N . ARG B 1 195 ? -8.086 -14.641 -4.031 1 98.62 195 ARG B N 1
ATOM 3198 C CA . ARG B 1 195 ? -7.992 -16.016 -3.557 1 98.62 195 ARG B CA 1
ATOM 3199 C C . ARG B 1 195 ? -7.977 -17 -4.723 1 98.62 195 ARG B C 1
ATOM 3201 O O . ARG B 1 195 ? -7.156 -17.922 -4.754 1 98.62 195 ARG B O 1
ATOM 3208 N N . ARG B 1 196 ? -8.812 -16.797 -5.672 1 98.38 196 ARG B N 1
ATOM 3209 C CA . ARG B 1 196 ? -8.867 -17.656 -6.844 1 98.38 196 ARG B CA 1
ATOM 3210 C C . ARG B 1 196 ? -7.543 -17.625 -7.605 1 98.38 196 ARG B C 1
ATOM 3212 O O . ARG B 1 196 ? -7.039 -18.672 -8.023 1 98.38 196 ARG B O 1
ATOM 3219 N N . ILE B 1 197 ? -6.992 -16.469 -7.777 1 98.44 197 ILE B N 1
ATOM 3220 C CA . ILE B 1 197 ? -5.754 -16.312 -8.531 1 98.44 197 ILE B CA 1
ATOM 3221 C C . ILE B 1 197 ? -4.605 -16.984 -7.777 1 98.44 197 ILE B C 1
ATOM 3223 O O . ILE B 1 197 ? -3.803 -17.703 -8.367 1 98.44 197 ILE B O 1
ATOM 3227 N N . LEU B 1 198 ? -4.555 -16.781 -6.473 1 98.44 198 LEU B N 1
ATOM 3228 C CA . LEU B 1 198 ? -3.486 -17.391 -5.684 1 98.44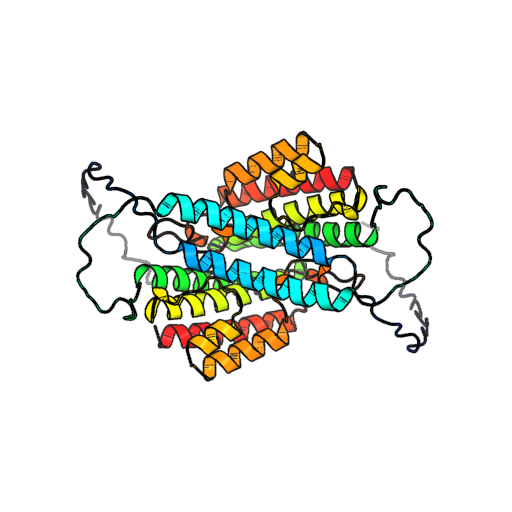 198 LEU B CA 1
ATOM 3229 C C . LEU B 1 198 ? -3.572 -18.922 -5.742 1 98.44 198 LEU B C 1
ATOM 3231 O O . LEU B 1 198 ? -2.549 -19.594 -5.84 1 98.44 198 LEU B O 1
ATOM 3235 N N . ASP B 1 199 ? -4.77 -19.406 -5.676 1 97.88 199 ASP B N 1
ATOM 3236 C CA . ASP B 1 199 ? -4.957 -20.859 -5.766 1 97.88 19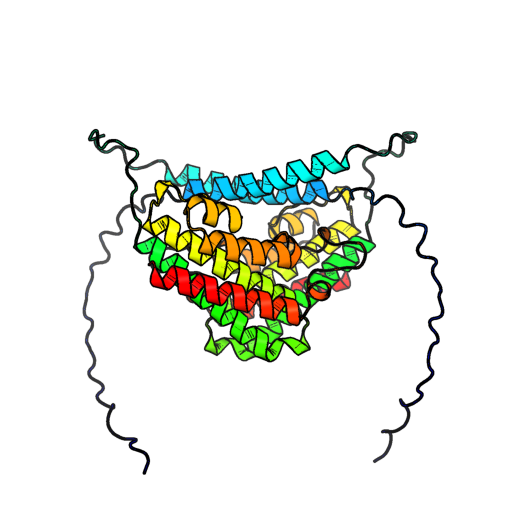9 ASP B CA 1
ATOM 3237 C C . ASP B 1 199 ? -4.473 -21.391 -7.113 1 97.88 199 ASP B C 1
ATOM 3239 O O . ASP B 1 199 ? -3.82 -22.422 -7.176 1 97.88 199 ASP B O 1
ATOM 3243 N N . LYS B 1 200 ? -4.797 -20.688 -8.164 1 97.06 200 LYS B N 1
ATOM 3244 C CA . LYS B 1 200 ? -4.363 -21.094 -9.5 1 97.06 200 LYS B CA 1
ATOM 3245 C C . LYS B 1 200 ? -2.844 -21.062 -9.617 1 97.06 200 LYS B C 1
ATOM 3247 O O . LYS B 1 200 ? -2.242 -21.969 -10.188 1 97.06 200 LYS B O 1
ATOM 3252 N N . VAL B 1 201 ? -2.26 -20.016 -9.094 1 97.19 201 VAL B N 1
ATOM 3253 C CA . VAL B 1 201 ? -0.809 -19.891 -9.164 1 97.19 201 VAL B CA 1
ATOM 3254 C C . VAL B 1 201 ? -0.148 -20.969 -8.32 1 97.19 201 VAL B C 1
ATOM 3256 O O . VAL B 1 201 ? 0.862 -21.547 -8.719 1 97.19 201 VAL B O 1
ATOM 3259 N N . ASP B 1 202 ? -0.7 -21.203 -7.141 1 95.81 202 ASP B N 1
ATOM 3260 C CA . ASP B 1 202 ? -0.167 -22.234 -6.254 1 95.81 202 ASP B CA 1
ATOM 3261 C C . ASP B 1 202 ? -0.175 -23.594 -6.93 1 95.81 202 ASP B C 1
ATOM 3263 O O . ASP B 1 202 ? 0.781 -24.359 -6.805 1 95.81 202 ASP B O 1
ATOM 3267 N N . ALA B 1 203 ? -1.165 -23.859 -7.703 1 92.69 203 ALA B N 1
ATOM 3268 C CA . ALA B 1 203 ? -1.302 -25.141 -8.406 1 92.69 203 ALA B CA 1
ATOM 3269 C C . ALA B 1 203 ? -0.264 -25.266 -9.516 1 92.69 203 ALA B C 1
ATOM 3271 O O . ALA B 1 203 ? 0.091 -26.375 -9.914 1 92.69 203 ALA B O 1
ATOM 3272 N N . LYS B 1 204 ? 0.188 -24.156 -10 1 87.5 204 LYS B N 1
ATOM 3273 C CA . LYS B 1 204 ? 1.125 -24.156 -11.125 1 87.5 204 LYS B CA 1
ATOM 3274 C C . LYS B 1 204 ? 2.568 -24.078 -10.633 1 87.5 204 LYS B C 1
ATOM 3276 O O . LYS B 1 204 ? 3.5 -24.375 -11.383 1 87.5 204 LYS B O 1
ATOM 3281 N N . ASN B 1 205 ? 2.693 -23.5 -9.453 1 80.75 205 ASN B N 1
ATOM 3282 C CA . ASN B 1 205 ? 4.027 -23.406 -8.867 1 80.75 205 ASN B CA 1
ATOM 3283 C C . ASN B 1 205 ? 4.562 -24.781 -8.469 1 80.75 205 ASN B C 1
ATOM 3285 O O . ASN B 1 205 ? 5.75 -25.062 -8.633 1 80.75 205 ASN B O 1
#

Radius of gyration: 24.46 Å; Cα contacts (8 Å, |Δi|>4): 532; chains: 2; bounding box: 74×80×62 Å

InterPro domains:
  IPR007842 HEPN domain [PF05168] (78-201)
  IPR007842 HEPN domain [PS50910] (85-197)
  IPR007842 HEPN domain [SM00748] (81-197)

Nearest PDB structures (foldseek):
  3o10-assembly2_C  TM=8.392E-01  e=2.152E-05  Homo sapiens
  5j7y-assembly1_BC  TM=4.505E-01  e=8.323E-01  Ovis aries
  1m56-assembly1_C  TM=4.199E-01  e=8.323E-01  Cereibacter sphaeroides
  5luf-assembly1_z  TM=3.702E-01  e=2.418E+00  Bos taurus
  1occ-assembly1_P  TM=3.702E-01  e=2.418E+00  Bos taurus